Protein 3NWJ (pdb70)

Organism: Arabidopsis thaliana (NCBI:txid3702)

Foldseek 3Di:
DVLLLVLLVVVLVLQVQFEEEEEEAPQLCLQVLLVSSLVSNVAAEDELQVVLQVVPPPDGPVVCCVPPNPVVVLVSSLVSLQCCQVPDTRYYYYYYNCCLQDVSSVVSNVSGAYEYRDEDLQVSLVSVVCVSVVSSVVSVVVCVRCVVRSVSGLFYQYLVVLCVVVVHDGSVPDDSVSSSSSSSVRSRVSSVVD/DPLLLVLLVLLCVLQVFFEEEEEEAPQLCLQVLQVSNCVSNVAAEDELQVVLQVPPPPAGPVRCCVPPNPVVVLVSSLVSLQCCQPVDIRYYYYYYHCCLLDVSSCVRNVSGAYEYRYEPLLVSLVSPCSVVSSVVVVVVCVNPVVSSVVGLFYQYLVVLCVVVVHDDSVVDDSVSSSSSRSVRSSVSSVVD

Sequence (386 aa):
QQILKKKAEEVKPYLNGRSMYLVGMMGSGKTTVGKIMARSLGYTFFDCDTLIEQAMKGTSVAEIFEHFGESVFREKETEALKKLSLMYHQVVVSTGGGAVIRPINWKYMHKGISIWLDVPLEALAHRIAATYTAALNRLSTIWDARGEAYTKASARVSLENITLKLGYRSVSDLTPAEIAIEAFEQVQSYLEKEQQILKKKAEEVKPYLNGRSMYLVGMMGSGKTTVGKIMARSLGYTFFDCDTLIEQAMKGTSVAEIFEHFGESVFREKETEALKKLSLMYHQVVVSTGGGAVIRPINWKYMHKGISIWLDVPLEALAHRITYTAALNRLSTIWDARGEAYTKASARVSLENITLKLGYRSVSDLTPAEIAIEAFEQVQSYLEKE

CATH classification: 3.40.50.300

Structure (mmCIF, N/CA/C/O backbone):
data_3NWJ
#
_entry.id   3NWJ
#
_cell.length_a   174.378
_cell.length_b   62.249
_cell.length_c   40.732
_cell.angle_alpha   90.00
_cell.angle_beta   90.00
_cell.angle_gamma   90.00
#
_symmetry.space_group_name_H-M   'P 21 21 2'
#
loop_
_entity.id
_entity.type
_entity.pdbx_description
1 polymer AtSK2
2 water water
#
loop_
_atom_site.group_PDB
_atom_site.id
_atom_site.type_symbol
_atom_site.label_atom_id
_atom_site.label_alt_id
_atom_site.label_comp_id
_atom_site.label_asym_id
_atom_site.label_entity_id
_atom_site.label_seq_id
_atom_site.pdbx_PDB_ins_code
_atom_site.Cartn_x
_atom_site.Cartn_y
_atom_site.Cartn_z
_atom_site.occupancy
_atom_site.B_iso_or_equiv
_atom_site.auth_seq_id
_atom_site.auth_comp_id
_atom_site.auth_asym_id
_atom_site.auth_atom_id
_atom_site.pdbx_PDB_model_num
ATOM 1 N N . GLN A 1 32 ? 28.530 -10.372 -7.728 1.00 39.51 82 GLN A N 1
ATOM 2 C CA . GLN A 1 32 ? 27.565 -9.877 -8.781 1.00 40.20 82 GLN A CA 1
ATOM 3 C C . GLN A 1 32 ? 28.268 -8.888 -9.713 1.00 40.33 82 GLN A C 1
ATOM 4 O O . GLN A 1 32 ? 28.246 -9.038 -10.956 1.00 41.16 82 GLN A O 1
ATOM 10 N N . GLN A 1 33 ? 28.971 -7.948 -9.131 1.00 38.75 83 GLN A N 1
ATOM 11 C CA . GLN A 1 33 ? 29.844 -7.124 -9.897 1.00 37.58 83 GLN A CA 1
ATOM 12 C C . GLN A 1 33 ? 31.189 -7.785 -9.927 1.00 36.08 83 GLN A C 1
ATOM 13 O O . GLN A 1 33 ? 31.897 -7.700 -10.897 1.00 35.61 83 GLN A O 1
ATOM 19 N N . ILE A 1 34 ? 31.540 -8.489 -8.874 1.00 20.00 84 ILE A N 1
ATOM 20 C CA . ILE A 1 34 ? 32.820 -9.130 -8.892 1.00 20.00 84 ILE A CA 1
ATOM 21 C C . ILE A 1 34 ? 32.783 -10.165 -9.968 1.00 20.00 84 ILE A C 1
ATOM 22 O O . ILE A 1 34 ? 33.774 -10.441 -10.591 1.00 20.00 84 ILE A O 1
ATOM 27 N N . LEU A 1 35 ? 31.613 -10.724 -10.196 1.00 32.05 85 LEU A N 1
ATOM 28 C CA . LEU A 1 35 ? 31.438 -11.747 -11.194 1.00 31.27 85 LEU A CA 1
ATOM 29 C C . LEU A 1 35 ? 31.671 -11.195 -12.574 1.00 31.21 85 LEU A C 1
ATOM 30 O O . LEU A 1 35 ? 32.483 -11.699 -13.305 1.00 30.20 85 LEU A O 1
ATOM 35 N N . LYS A 1 36 ? 30.941 -10.153 -12.927 1.00 31.64 86 LYS A N 1
ATOM 36 C CA . LYS A 1 36 ? 31.198 -9.443 -14.209 1.00 32.46 86 LYS A CA 1
ATOM 37 C C . LYS A 1 36 ? 32.694 -9.192 -14.425 1.00 32.20 86 LYS A C 1
ATOM 38 O O . LYS A 1 36 ? 33.261 -9.577 -15.464 1.00 31.84 86 LYS A O 1
ATOM 44 N N . LYS A 1 37 ? 33.302 -8.539 -13.424 1.00 31.75 87 LYS A N 1
ATOM 45 C CA . LYS A 1 37 ? 34.702 -8.167 -13.438 1.00 31.81 87 LYS A CA 1
ATOM 46 C C . LYS A 1 37 ? 35.637 -9.375 -13.512 1.00 31.22 87 LYS A C 1
ATOM 47 O O . LYS A 1 37 ? 36.634 -9.339 -14.226 1.00 31.68 87 LYS A O 1
ATOM 53 N N . LYS A 1 38 ? 35.338 -10.440 -12.776 1.00 30.44 88 LYS A N 1
ATOM 54 C CA . LYS A 1 38 ? 36.228 -11.608 -12.782 1.00 29.94 88 LYS A CA 1
ATOM 55 C C . LYS A 1 38 ? 36.109 -12.430 -14.065 1.00 28.74 88 LYS A C 1
ATOM 56 O O . LYS A 1 38 ? 37.055 -13.119 -14.448 1.00 27.36 88 LYS A O 1
ATOM 62 N N . ALA A 1 39 ? 34.943 -12.345 -14.710 1.00 28.43 89 ALA A N 1
ATOM 63 C CA . ALA A 1 39 ? 34.707 -12.996 -16.002 1.00 28.58 89 ALA A CA 1
ATOM 64 C C . ALA A 1 39 ? 35.389 -12.228 -17.140 1.00 28.37 89 ALA A C 1
ATOM 65 O O . ALA A 1 39 ? 36.058 -12.840 -17.972 1.00 28.25 89 ALA A O 1
ATOM 67 N N . GLU A 1 40 ? 35.234 -10.897 -17.160 1.00 28.64 90 GLU A N 1
ATOM 68 C CA . GLU A 1 40 ? 35.957 -10.042 -18.129 1.00 29.26 90 GLU A CA 1
ATOM 69 C C . GLU A 1 40 ? 37.463 -10.396 -18.103 1.00 28.94 90 GLU A C 1
ATOM 70 O O . GLU A 1 40 ? 38.054 -10.702 -19.139 1.00 29.17 90 GLU A O 1
ATOM 76 N N . GLU A 1 41 ? 38.052 -10.423 -16.907 1.00 28.72 91 GLU A N 1
ATOM 77 C CA . GLU A 1 41 ? 39.471 -10.780 -16.714 1.00 28.44 91 GLU A CA 1
ATOM 78 C C . GLU A 1 41 ? 39.929 -12.162 -17.205 1.00 27.71 91 GLU A C 1
ATOM 79 O O . GLU A 1 41 ? 41.103 -12.360 -17.470 1.00 27.76 91 GLU A O 1
ATOM 85 N N . VAL A 1 42 ? 39.029 -13.127 -17.315 1.00 27.02 92 VAL A N 1
ATOM 86 C CA . VAL A 1 42 ? 39.462 -14.447 -17.740 1.00 26.47 92 VAL A CA 1
ATOM 87 C C . VAL A 1 42 ? 39.265 -14.683 -19.232 1.00 26.46 92 VAL A C 1
ATOM 88 O O . VAL A 1 42 ? 39.952 -15.532 -19.810 1.00 25.46 92 VAL A O 1
ATOM 92 N N . LYS A 1 43 ? 38.324 -13.951 -19.845 1.00 27.01 93 LYS A N 1
ATOM 93 C CA . LYS A 1 43 ? 38.033 -14.084 -21.294 1.00 27.62 93 LYS A CA 1
ATOM 94 C C . LYS A 1 43 ? 39.304 -14.180 -22.168 1.00 27.87 93 LYS A C 1
ATOM 95 O O . LYS A 1 43 ? 39.396 -15.085 -23.003 1.00 27.55 93 LYS A O 1
ATOM 101 N N . PRO A 1 44 ? 40.297 -13.268 -21.954 1.00 28.11 94 PRO A N 1
ATOM 102 C CA . PRO A 1 44 ? 41.494 -13.245 -22.821 1.00 28.88 94 PRO A CA 1
ATOM 103 C C . PRO A 1 44 ? 42.454 -14.445 -22.776 1.00 29.56 94 PRO A C 1
ATOM 104 O O . PRO A 1 44 ? 43.234 -14.618 -23.721 1.00 29.48 94 PRO A O 1
ATOM 108 N N . TYR A 1 45 ? 42.427 -15.243 -21.707 1.00 30.25 95 TYR A N 1
ATOM 109 C CA . TYR A 1 45 ? 43.319 -16.421 -21.623 1.00 30.89 95 TYR A CA 1
ATOM 110 C C . TYR A 1 45 ? 42.574 -17.623 -22.162 1.00 32.11 95 TYR A C 1
ATOM 111 O O . TYR A 1 45 ? 43.166 -18.658 -22.499 1.00 32.57 95 TYR A O 1
ATOM 120 N N . LEU A 1 46 ? 41.256 -17.464 -22.231 1.00 33.19 96 LEU A N 1
ATOM 121 C CA . LEU A 1 46 ? 40.339 -18.542 -22.560 1.00 33.86 96 LEU A CA 1
ATOM 122 C C . LEU A 1 46 ? 40.408 -18.915 -24.034 1.00 34.26 96 LEU A C 1
ATOM 123 O O . LEU A 1 46 ? 40.389 -20.112 -24.382 1.00 34.05 96 LEU A O 1
ATOM 128 N N . ASN A 1 47 ? 40.508 -17.896 -24.890 1.00 34.54 97 ASN A N 1
ATOM 129 C CA . ASN A 1 47 ? 40.591 -18.122 -26.324 1.00 35.18 97 ASN A CA 1
ATOM 130 C C . ASN A 1 47 ? 39.449 -19.048 -26.771 1.00 34.57 97 ASN A C 1
ATOM 131 O O . ASN A 1 47 ? 39.671 -20.006 -27.531 1.00 35.04 97 ASN A O 1
ATOM 136 N N . GLY A 1 48 ? 38.239 -18.779 -26.267 1.00 33.73 98 GLY A N 1
ATOM 137 C CA . GLY A 1 48 ? 37.066 -19.623 -26.496 1.00 31.57 98 GLY A CA 1
ATOM 138 C C . GLY A 1 48 ? 37.206 -21.107 -26.174 1.00 30.41 98 GLY A C 1
ATOM 139 O O . GLY A 1 48 ? 36.427 -21.938 -26.670 1.00 30.93 98 GLY A O 1
ATOM 140 N N . ARG A 1 49 ? 38.188 -21.470 -25.355 1.00 28.89 99 ARG A N 1
ATOM 141 C CA . ARG A 1 49 ? 38.259 -22.847 -24.885 1.00 27.36 99 ARG A CA 1
ATOM 142 C C . ARG A 1 49 ? 37.049 -23.143 -23.982 1.00 26.11 99 ARG A C 1
ATOM 143 O O . ARG A 1 49 ? 36.469 -22.238 -23.391 1.00 26.14 99 ARG A O 1
ATOM 151 N N . SER A 1 50 ? 36.650 -24.406 -23.922 1.00 24.17 100 SER A N 1
ATOM 152 C CA . SER A 1 50 ? 35.497 -24.797 -23.151 1.00 22.79 100 SER A CA 1
ATOM 153 C C . SER A 1 50 ? 35.910 -25.155 -21.736 1.00 21.45 100 SER A C 1
ATOM 154 O O . SER A 1 50 ? 37.088 -25.478 -21.506 1.00 20.41 100 SER A O 1
ATOM 157 N N . MET A 1 51 ? 34.925 -25.095 -20.827 1.00 20.22 101 MET A N 1
ATOM 158 C CA . MET A 1 51 ? 35.076 -25.445 -19.417 1.00 20.27 101 MET A CA 1
ATOM 159 C C . MET A 1 51 ? 34.126 -26.557 -19.026 1.00 19.30 101 MET A C 1
ATOM 160 O O . MET A 1 51 ? 32.950 -26.545 -19.392 1.00 18.72 101 MET A O 1
ATOM 165 N N . TYR A 1 52 ? 34.671 -27.524 -18.297 1.00 18.42 102 TYR A N 1
ATOM 166 C CA . TYR A 1 52 ? 33.951 -28.715 -17.847 1.00 17.53 102 TYR A CA 1
ATOM 167 C C . TYR A 1 52 ? 33.963 -28.740 -16.314 1.00 16.46 102 TYR A C 1
ATOM 168 O O . TYR A 1 52 ? 35.011 -28.604 -15.696 1.00 15.96 102 TYR A O 1
ATOM 177 N N . LEU A 1 53 ? 32.796 -28.864 -15.707 1.00 14.57 103 LEU A N 1
ATOM 178 C CA . LEU A 1 53 ? 32.720 -28.956 -14.262 1.00 14.09 103 LEU A CA 1
ATOM 179 C C . LEU A 1 53 ? 32.583 -30.407 -13.939 1.00 13.63 103 LEU A C 1
ATOM 180 O O . LEU A 1 53 ? 31.689 -31.071 -14.436 1.00 13.31 103 LEU A O 1
ATOM 185 N N . VAL A 1 54 ? 33.520 -30.905 -13.152 1.00 13.18 104 VAL A N 1
ATOM 186 C CA . VAL A 1 54 ? 33.486 -32.285 -12.651 1.00 12.55 104 VAL A CA 1
ATOM 187 C C . VAL A 1 54 ? 33.325 -32.293 -11.130 1.00 13.13 104 VAL A C 1
ATOM 188 O O . VAL A 1 54 ? 33.824 -31.368 -10.421 1.00 13.61 104 VAL A O 1
ATOM 192 N N . GLY A 1 55 ? 32.614 -33.304 -10.606 1.00 12.36 105 GLY A N 1
ATOM 193 C CA . GLY A 1 55 ? 32.582 -33.515 -9.151 1.00 9.49 105 GLY A CA 1
ATOM 194 C C . GLY A 1 55 ? 31.643 -34.635 -8.772 1.00 10.19 105 GLY A C 1
ATOM 195 O O . GLY A 1 55 ? 30.897 -35.141 -9.611 1.00 10.41 105 GLY A O 1
ATOM 196 N N . MET A 1 56 ? 31.663 -35.016 -7.495 1.00 10.14 106 MET A N 1
ATOM 197 C CA . MET A 1 56 ? 30.732 -36.005 -6.933 1.00 10.13 106 MET A CA 1
ATOM 198 C C . MET A 1 56 ? 29.275 -35.579 -7.063 1.00 11.01 106 MET A C 1
ATOM 199 O O . MET A 1 56 ? 28.990 -34.396 -7.123 1.00 12.36 106 MET A O 1
ATOM 204 N N . MET A 1 57 ? 28.341 -36.515 -7.104 1.00 11.39 107 MET A N 1
ATOM 205 C CA . MET A 1 57 ? 26.914 -36.120 -6.978 1.00 14.05 107 MET A CA 1
ATOM 206 C C . MET A 1 57 ? 26.625 -35.129 -5.823 1.00 13.01 107 MET A C 1
ATOM 207 O O . MET A 1 57 ? 26.982 -35.352 -4.670 1.00 13.22 107 MET A O 1
ATOM 212 N N . GLY A 1 58 ? 25.974 -34.030 -6.168 1.00 13.22 108 GLY A N 1
ATOM 213 C CA . GLY A 1 58 ? 25.468 -33.098 -5.184 1.00 12.90 108 GLY A CA 1
ATOM 214 C C . GLY A 1 58 ? 26.400 -31.912 -5.064 1.00 12.49 108 GLY A C 1
ATOM 215 O O . GLY A 1 58 ? 26.188 -31.062 -4.206 1.00 11.42 108 GLY A O 1
ATOM 216 N N . SER A 1 59 ? 27.437 -31.872 -5.919 1.00 11.94 109 SER A N 1
ATOM 217 C CA . SER A 1 59 ? 28.488 -30.840 -5.740 1.00 12.51 109 SER A CA 1
ATOM 218 C C . SER A 1 59 ? 28.162 -29.462 -6.357 1.00 12.26 109 SER A C 1
ATOM 219 O O . SER A 1 59 ? 28.993 -28.557 -6.281 1.00 11.70 109 SER A O 1
ATOM 222 N N . GLY A 1 60 ? 26.966 -29.303 -6.930 1.00 11.73 110 GLY A N 1
ATOM 223 C CA . GLY A 1 60 ? 26.478 -27.978 -7.390 1.00 12.13 110 GLY A CA 1
ATOM 224 C C . GLY A 1 60 ? 27.041 -27.556 -8.758 1.00 12.43 110 GLY A C 1
ATOM 225 O O . GLY A 1 60 ? 27.061 -26.356 -9.084 1.00 11.32 110 GLY A O 1
ATOM 226 N N . LYS A 1 61 ? 27.511 -28.550 -9.534 1.00 12.01 111 LYS A N 1
ATOM 227 C CA . LYS A 1 61 ? 28.085 -28.327 -10.850 1.00 12.85 111 LYS A CA 1
ATOM 228 C C . LYS A 1 61 ? 27.121 -27.531 -11.742 1.00 13.09 111 LYS A C 1
ATOM 229 O O . LYS A 1 61 ? 27.524 -26.581 -12.443 1.00 12.85 111 LYS A O 1
ATOM 235 N N . THR A 1 62 ? 25.856 -27.901 -11.709 1.00 12.12 112 THR A N 1
ATOM 236 C CA . THR A 1 62 ? 24.915 -27.281 -12.613 1.00 14.03 112 THR A CA 1
ATOM 237 C C . THR A 1 62 ? 24.611 -25.809 -12.339 1.00 14.11 112 THR A C 1
ATOM 238 O O . THR A 1 62 ? 24.633 -25.010 -13.267 1.00 15.57 112 THR A O 1
ATOM 242 N N . THR A 1 63 ? 24.336 -25.456 -11.087 1.00 13.37 113 THR A N 1
ATOM 243 C CA . THR A 1 63 ? 24.077 -24.070 -10.688 1.00 13.96 113 THR A CA 1
ATOM 244 C C . THR A 1 63 ? 25.350 -23.188 -10.866 1.00 13.78 113 THR A C 1
ATOM 245 O O . THR A 1 63 ? 25.291 -22.044 -11.351 1.00 13.88 113 THR A O 1
ATOM 249 N N . VAL A 1 64 ? 26.501 -23.731 -10.489 1.00 12.59 114 VAL A N 1
ATOM 250 C CA . VAL A 1 64 ? 27.727 -22.976 -10.619 1.00 11.33 114 VAL A CA 1
ATOM 251 C C . VAL A 1 64 ? 28.047 -22.761 -12.092 1.00 10.76 114 VAL A C 1
ATOM 252 O O . VAL A 1 64 ? 28.259 -21.647 -12.503 1.00 11.54 114 VAL A O 1
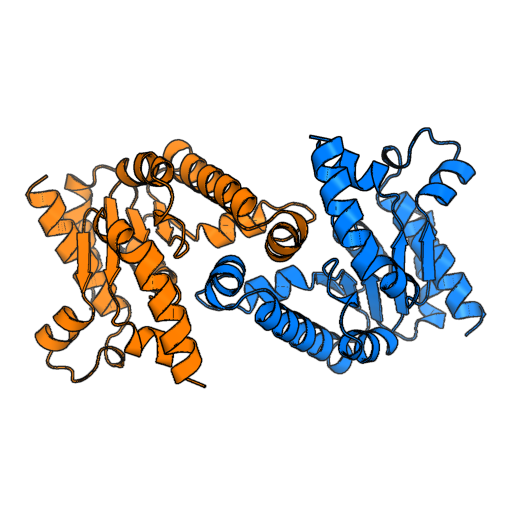ATOM 256 N N . GLY A 1 65 ? 28.001 -23.833 -12.870 1.00 10.21 115 GLY A N 1
ATOM 257 C CA . GLY A 1 65 ? 28.121 -23.802 -14.314 1.00 9.27 115 GLY A CA 1
ATOM 258 C C . GLY A 1 65 ? 27.268 -22.782 -15.064 1.00 9.64 115 GLY A C 1
ATOM 259 O O . GLY A 1 65 ? 27.780 -22.113 -15.984 1.00 9.23 115 GLY A O 1
ATOM 260 N N . LYS A 1 66 ? 25.985 -22.688 -14.735 1.00 8.68 116 LYS A N 1
ATOM 261 C CA . LYS A 1 66 ? 25.119 -21.707 -15.375 1.00 10.11 116 LYS A CA 1
ATOM 262 C C . LYS A 1 66 ? 25.563 -20.315 -15.058 1.00 11.55 116 LYS A C 1
ATOM 263 O O . LYS A 1 66 ? 25.473 -19.430 -15.947 1.00 11.41 116 LYS A O 1
ATOM 269 N N . ILE A 1 67 ? 26.030 -20.103 -13.805 1.00 11.02 117 ILE A N 1
ATOM 270 C CA . ILE A 1 67 ? 26.423 -18.780 -13.394 1.00 11.27 117 ILE A CA 1
ATOM 271 C C . ILE A 1 67 ? 27.703 -18.387 -14.149 1.00 11.00 117 ILE A C 1
ATOM 272 O O . ILE A 1 67 ? 27.796 -17.277 -14.714 1.00 11.49 117 ILE A O 1
ATOM 277 N N . MET A 1 68 ? 28.667 -19.298 -14.172 1.00 10.30 118 MET A N 1
ATOM 278 C CA . MET A 1 68 ? 29.867 -19.131 -14.972 1.00 10.50 118 MET A CA 1
ATOM 279 C C . MET A 1 68 ? 29.598 -18.810 -16.458 1.00 9.94 118 MET A C 1
ATOM 280 O O . MET A 1 68 ? 30.170 -17.851 -17.001 1.00 9.62 118 MET A O 1
ATOM 285 N N . ALA A 1 69 ? 28.696 -19.581 -17.068 1.00 9.67 119 ALA A N 1
ATOM 286 C CA . ALA A 1 69 ? 28.352 -19.464 -18.480 1.00 10.09 119 ALA A CA 1
ATOM 287 C C . ALA A 1 69 ? 27.789 -18.105 -18.731 1.00 10.86 119 ALA A C 1
ATOM 288 O O . ALA A 1 69 ? 28.240 -17.404 -19.630 1.00 12.09 119 ALA A O 1
ATOM 290 N N . ARG A 1 70 ? 26.801 -17.730 -17.941 1.00 11.96 120 ARG A N 1
ATOM 291 C CA . ARG A 1 70 ? 26.174 -16.451 -18.065 1.00 14.44 120 ARG A CA 1
ATOM 292 C C . ARG A 1 70 ? 27.131 -15.248 -17.913 1.00 14.98 120 ARG A C 1
ATOM 293 O O . ARG A 1 70 ? 26.950 -14.233 -18.594 1.00 16.36 120 ARG A O 1
ATOM 301 N N . SER A 1 71 ? 28.127 -15.359 -17.033 1.00 14.71 121 SER A N 1
ATOM 302 C CA . SER A 1 71 ? 29.124 -14.295 -16.811 1.00 14.70 121 SER A CA 1
ATOM 303 C C . SER A 1 71 ? 30.060 -14.114 -17.999 1.00 13.22 121 SER A C 1
ATOM 304 O O . SER A 1 71 ? 30.480 -13.011 -18.305 1.00 12.11 121 SER A O 1
ATOM 307 N N . LEU A 1 72 ? 30.423 -15.228 -18.615 1.00 12.86 122 LEU A N 1
ATOM 308 C CA . LEU A 1 72 ? 31.256 -15.231 -19.796 1.00 12.62 122 LEU A CA 1
ATOM 309 C C . LEU A 1 72 ? 30.463 -14.980 -21.050 1.00 13.45 122 LEU A C 1
ATOM 310 O O . LEU A 1 72 ? 31.056 -14.719 -22.079 1.00 14.73 122 LEU A O 1
ATOM 315 N N . GLY A 1 73 ? 29.132 -15.015 -20.986 1.00 14.14 123 GLY A N 1
ATOM 316 C CA . GLY A 1 73 ? 28.326 -14.933 -22.229 1.00 14.76 123 GLY A CA 1
ATOM 317 C C . GLY A 1 73 ? 28.483 -16.238 -23.015 1.00 15.05 123 GLY A C 1
ATOM 318 O O . GLY A 1 73 ? 28.345 -16.277 -24.227 1.00 14.79 123 GLY A O 1
ATOM 319 N N . TYR A 1 74 ? 28.753 -17.327 -22.301 1.00 15.17 124 TYR A N 1
ATOM 320 C CA . TYR A 1 74 ? 28.945 -18.659 -22.904 1.00 15.10 124 TYR A CA 1
ATOM 321 C C . TYR A 1 74 ? 27.669 -19.469 -22.895 1.00 14.99 124 TYR A C 1
ATOM 322 O O . TYR A 1 74 ? 26.797 -19.227 -22.091 1.00 15.40 124 TYR A O 1
ATOM 331 N N . THR A 1 75 ? 27.580 -20.478 -23.745 1.00 14.87 125 THR A N 1
ATOM 332 C CA . THR A 1 75 ? 26.448 -21.411 -23.690 1.00 14.43 125 THR A CA 1
ATOM 333 C C . THR A 1 75 ? 26.714 -22.487 -22.619 1.00 13.80 125 THR A C 1
ATOM 334 O O . THR A 1 75 ? 27.816 -23.038 -22.541 1.00 14.10 125 THR A O 1
ATOM 338 N N . PHE A 1 76 ? 25.720 -22.749 -21.780 1.00 12.31 126 PHE A N 1
ATOM 339 C CA . PHE A 1 76 ? 25.826 -23.759 -20.736 1.00 12.06 126 PHE A CA 1
ATOM 340 C C . PHE A 1 76 ? 25.134 -25.031 -21.189 1.00 10.90 126 PHE A C 1
ATOM 341 O O . PHE A 1 76 ? 24.041 -24.955 -21.722 1.00 8.37 126 PHE A O 1
ATOM 349 N N . PHE A 1 77 ? 25.758 -26.177 -20.970 1.00 10.29 127 PHE A N 1
ATOM 350 C CA . PHE A 1 77 ? 25.126 -27.454 -21.262 1.00 12.63 127 PHE A CA 1
ATOM 351 C C . PHE A 1 77 ? 25.258 -28.382 -20.038 1.00 13.81 127 PHE A C 1
ATOM 352 O O . PHE A 1 77 ? 26.329 -28.457 -19.390 1.00 13.15 127 PHE A O 1
ATOM 360 N N . ASP A 1 78 ? 24.197 -29.113 -19.749 1.00 15.11 128 ASP A N 1
ATOM 361 C CA . ASP A 1 78 ? 24.253 -30.204 -18.757 1.00 17.31 128 ASP A CA 1
ATOM 362 C C . ASP A 1 78 ? 24.314 -31.550 -19.510 1.00 17.09 128 ASP A C 1
ATOM 363 O O . ASP A 1 78 ? 23.411 -31.907 -20.233 1.00 15.93 128 ASP A O 1
ATOM 368 N N . CYS A 1 79 ? 25.430 -32.251 -19.337 1.00 17.89 129 CYS A N 1
ATOM 369 C CA . CYS A 1 79 ? 25.674 -33.506 -20.035 1.00 18.94 129 CYS A CA 1
ATOM 370 C C . CYS A 1 79 ? 24.516 -34.473 -19.848 1.00 18.30 129 CYS A C 1
ATOM 371 O O . CYS A 1 79 ? 23.903 -34.918 -20.818 1.00 19.76 129 CYS A O 1
ATOM 374 N N . ASP A 1 80 ? 24.218 -34.795 -18.594 1.00 16.84 130 ASP A N 1
ATOM 375 C CA . ASP A 1 80 ? 23.130 -35.711 -18.293 1.00 17.26 130 ASP A CA 1
ATOM 376 C C . ASP A 1 80 ? 21.783 -35.270 -18.903 1.00 16.29 130 ASP A C 1
ATOM 377 O O . ASP A 1 80 ? 21.000 -36.103 -19.377 1.00 14.52 130 ASP A O 1
ATOM 382 N N . THR A 1 81 ? 21.532 -33.968 -18.948 1.00 15.96 131 THR A N 1
ATOM 383 C CA . THR A 1 81 ? 20.270 -33.521 -19.521 1.00 17.78 131 THR A CA 1
ATOM 384 C C . THR A 1 81 ? 20.214 -33.785 -21.014 1.00 18.28 131 THR A C 1
ATOM 385 O O . THR A 1 81 ? 19.183 -34.175 -21.541 1.00 18.86 131 THR A O 1
ATOM 389 N N . LEU A 1 82 ? 21.335 -33.567 -21.681 1.00 19.10 132 LEU A N 1
ATOM 390 C CA . LEU A 1 82 ? 21.429 -33.832 -23.080 1.00 19.70 132 LEU A CA 1
ATOM 391 C C . LEU A 1 82 ? 21.213 -35.299 -23.361 1.00 19.53 132 LEU A C 1
ATOM 392 O O . LEU A 1 82 ? 20.522 -35.605 -24.299 1.00 20.78 132 LEU A O 1
ATOM 397 N N . ILE A 1 83 ? 21.828 -36.191 -22.596 1.00 19.79 133 ILE A N 1
ATOM 398 C CA . ILE A 1 83 ? 21.695 -37.621 -22.858 1.00 21.07 133 ILE A CA 1
ATOM 399 C C . ILE A 1 83 ? 20.253 -38.080 -22.700 1.00 22.09 133 ILE A C 1
ATOM 400 O O . ILE A 1 83 ? 19.747 -38.819 -23.570 1.00 23.03 133 ILE A O 1
ATOM 405 N N . GLU A 1 84 ? 19.597 -37.631 -21.624 1.00 22.54 134 GLU A N 1
ATOM 406 C CA . GLU A 1 84 ? 18.150 -37.835 -21.401 1.00 23.35 134 GLU A CA 1
ATOM 407 C C . GLU A 1 84 ? 17.392 -37.473 -22.646 1.00 24.08 134 GLU A C 1
ATOM 408 O O . GLU A 1 84 ? 16.621 -38.271 -23.164 1.00 24.62 134 GLU A O 1
ATOM 414 N N . GLN A 1 85 ? 17.660 -36.290 -23.176 1.00 25.40 135 GLN A N 1
ATOM 415 C CA . GLN A 1 85 ? 16.887 -35.778 -24.303 1.00 25.29 135 GLN A CA 1
ATOM 416 C C . GLN A 1 85 ? 17.224 -36.463 -25.624 1.00 25.68 135 GLN A C 1
ATOM 417 O O . GLN A 1 85 ? 16.378 -36.604 -26.471 1.00 25.80 135 GLN A O 1
ATOM 423 N N . ALA A 1 86 ? 18.450 -36.917 -25.802 1.00 25.97 136 ALA A N 1
ATOM 424 C CA . ALA A 1 86 ? 18.769 -37.664 -27.004 1.00 26.66 136 ALA A CA 1
ATOM 425 C C . ALA A 1 86 ? 18.121 -39.073 -27.026 1.00 27.96 136 ALA A C 1
ATOM 426 O O . ALA A 1 86 ? 17.945 -39.633 -28.114 1.00 27.67 136 ALA A O 1
ATOM 428 N N . MET A 1 87 ? 17.836 -39.651 -25.841 1.00 28.49 137 MET A N 1
ATOM 429 C CA . MET A 1 87 ? 17.146 -40.950 -25.696 1.00 30.09 137 MET A CA 1
ATOM 430 C C . MET A 1 87 ? 15.708 -40.867 -26.247 1.00 30.29 137 MET A C 1
ATOM 431 O O . MET A 1 87 ? 14.800 -40.5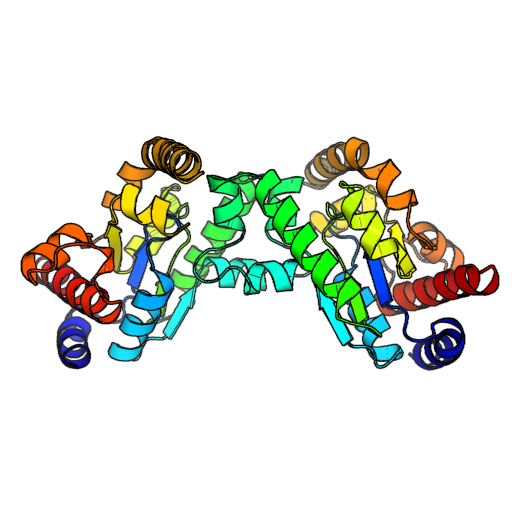40 -25.510 1.00 30.37 137 MET A O 1
ATOM 436 N N . LYS A 1 88 ? 15.495 -41.150 -27.528 1.00 30.48 138 LYS A N 1
ATOM 437 C CA . LYS A 1 88 ? 14.165 -40.920 -28.127 1.00 30.95 138 LYS A CA 1
ATOM 438 C C . LYS A 1 88 ? 13.246 -42.161 -27.957 1.00 30.19 138 LYS A C 1
ATOM 439 O O . LYS A 1 88 ? 13.482 -43.210 -28.555 1.00 29.74 138 LYS A O 1
ATOM 445 N N . GLY A 1 89 ? 12.235 -42.037 -27.097 1.00 29.80 139 GLY A N 1
ATOM 446 C CA . GLY A 1 89 ? 11.298 -43.122 -26.828 1.00 28.52 139 GLY A CA 1
ATOM 447 C C . GLY A 1 89 ? 11.699 -44.133 -25.749 1.00 28.26 139 GLY A C 1
ATOM 448 O O . GLY A 1 89 ? 11.051 -45.191 -25.599 1.00 28.50 139 GLY A O 1
ATOM 449 N N . THR A 1 90 ? 12.782 -43.860 -25.026 1.00 26.20 140 THR A N 1
ATOM 450 C CA . THR A 1 90 ? 13.066 -44.631 -23.832 1.00 25.16 140 THR A CA 1
ATOM 451 C C . THR A 1 90 ? 13.738 -43.691 -22.853 1.00 23.73 140 THR A C 1
ATOM 452 O O . THR A 1 90 ? 13.935 -42.532 -23.161 1.00 23.72 140 THR A O 1
ATOM 456 N N . SER A 1 91 ? 14.046 -44.150 -21.655 1.00 22.27 141 SER A N 1
ATOM 457 C CA . SER A 1 91 ? 14.647 -43.245 -20.695 1.00 21.09 141 SER A CA 1
ATOM 458 C C . SER A 1 91 ? 15.959 -43.804 -20.260 1.00 20.17 141 SER A C 1
ATOM 459 O O . SER A 1 91 ? 16.291 -44.951 -20.546 1.00 20.00 141 SER A O 1
ATOM 462 N N . VAL A 1 92 ? 16.696 -42.970 -19.544 1.00 19.63 142 VAL A N 1
ATOM 463 C CA . VAL A 1 92 ? 17.907 -43.380 -18.853 1.00 18.57 142 VAL A CA 1
ATOM 464 C C . VAL A 1 92 ? 17.605 -44.500 -17.877 1.00 17.25 142 VAL A C 1
ATOM 465 O O . VAL A 1 92 ? 18.247 -45.542 -17.911 1.00 18.85 142 VAL A O 1
ATOM 469 N N . ALA A 1 93 ? 16.638 -44.309 -17.014 1.00 15.98 143 ALA A N 1
ATOM 470 C CA . ALA A 1 93 ? 16.174 -45.390 -16.139 1.00 16.22 143 ALA A CA 1
ATOM 471 C C . ALA A 1 93 ? 16.011 -46.745 -16.874 1.00 17.16 143 ALA A C 1
ATOM 472 O O . ALA A 1 93 ? 16.472 -47.790 -16.400 1.00 17.52 143 ALA A O 1
ATOM 474 N N . GLU A 1 94 ? 15.394 -46.751 -18.060 1.00 17.20 144 GLU A N 1
ATOM 475 C CA . GLU A 1 94 ? 15.249 -48.032 -18.748 1.00 16.37 144 GLU A CA 1
ATOM 476 C C . GLU A 1 94 ? 16.617 -48.555 -19.235 1.00 16.25 144 GLU A C 1
ATOM 477 O O . GLU A 1 94 ? 16.872 -49.757 -19.145 1.00 15.15 144 GLU A O 1
ATOM 483 N N . ILE A 1 95 ? 17.514 -47.662 -19.690 1.00 15.97 145 ILE A N 1
ATOM 484 C CA . ILE A 1 95 ? 18.858 -48.092 -20.101 1.00 16.47 145 ILE A CA 1
ATOM 485 C C . ILE A 1 95 ? 19.544 -48.814 -18.922 1.00 16.51 145 ILE A C 1
ATOM 486 O O . ILE A 1 95 ? 20.155 -49.880 -19.100 1.00 15.59 145 ILE A O 1
ATOM 491 N N . PHE A 1 96 ? 19.423 -48.242 -17.729 1.00 16.58 146 PHE A N 1
ATOM 492 C CA . PHE A 1 96 ? 19.960 -48.892 -16.549 1.00 19.04 146 PHE A CA 1
ATOM 493 C C . PHE A 1 96 ? 19.339 -50.229 -16.193 1.00 20.60 146 PHE A C 1
ATOM 494 O O . PHE A 1 96 ? 20.065 -51.161 -15.863 1.00 21.41 146 PHE A O 1
ATOM 502 N N . GLU A 1 97 ? 18.019 -50.339 -16.205 1.00 22.20 147 GLU A N 1
ATOM 503 C CA . GLU A 1 97 ? 17.444 -51.613 -15.808 1.00 23.64 147 GLU A CA 1
ATOM 504 C C . GLU A 1 97 ? 17.878 -52.639 -16.821 1.00 23.15 147 GLU A C 1
ATOM 505 O O . GLU A 1 97 ? 18.253 -53.719 -16.449 1.00 24.25 147 GLU A O 1
ATOM 511 N N . HIS A 1 98 ? 17.842 -52.307 -18.103 1.00 22.68 148 HIS A N 1
ATOM 512 C CA . HIS A 1 98 ? 18.017 -53.343 -19.130 1.00 22.71 148 HIS A CA 1
ATOM 513 C C . HIS A 1 98 ? 19.493 -53.575 -19.522 1.00 22.84 148 HIS A C 1
ATOM 514 O O . HIS A 1 98 ? 19.930 -54.706 -19.712 1.00 22.95 148 HIS A O 1
ATOM 521 N N . PHE A 1 99 ? 20.278 -52.515 -19.611 1.00 23.11 149 PHE A N 1
ATOM 522 C CA . PHE A 1 99 ? 21.638 -52.678 -20.105 1.00 23.90 149 PHE A CA 1
ATOM 523 C C . PHE A 1 99 ? 22.746 -52.483 -19.074 1.00 23.70 149 PHE A C 1
ATOM 524 O O . PHE A 1 99 ? 23.876 -52.937 -19.288 1.00 23.75 149 PHE A O 1
ATOM 532 N N . GLY A 1 100 ? 22.402 -51.833 -17.957 1.00 22.83 150 GLY A N 1
ATOM 533 C CA . GLY A 1 100 ? 23.349 -51.502 -16.895 1.00 22.08 150 GLY A CA 1
ATOM 534 C C . GLY A 1 100 ? 24.201 -50.261 -17.161 1.00 21.11 150 GLY A C 1
ATOM 535 O O . GLY A 1 100 ? 24.056 -49.604 -18.218 1.00 21.34 150 GLY A O 1
ATOM 536 N N . GLU A 1 101 ? 25.092 -49.976 -16.212 1.00 19.12 151 GLU A N 1
ATOM 537 C CA . GLU A 1 101 ? 25.887 -48.762 -16.187 1.00 17.84 151 GLU A CA 1
ATOM 538 C C . GLU A 1 101 ? 26.777 -48.585 -17.408 1.00 16.41 151 GLU A C 1
ATOM 539 O O . GLU A 1 101 ? 27.089 -47.480 -17.797 1.00 15.55 151 GLU A O 1
ATOM 545 N N . SER A 1 102 ? 27.173 -49.700 -17.994 1.00 15.23 152 SER A N 1
ATOM 546 C CA . SER A 1 102 ? 28.137 -49.752 -19.070 1.00 14.48 152 SER A CA 1
ATOM 547 C C . SER A 1 102 ? 27.619 -49.086 -20.329 1.00 13.50 152 SER A C 1
ATOM 548 O O . SER A 1 102 ? 28.358 -48.409 -21.035 1.00 13.50 152 SER A O 1
ATOM 551 N N . VAL A 1 103 ? 26.334 -49.246 -20.604 1.00 12.36 153 VAL A N 1
ATOM 552 C CA . VAL A 1 103 ? 25.747 -48.631 -21.785 1.00 11.36 153 VAL A CA 1
ATOM 553 C C . VAL A 1 103 ? 25.501 -47.124 -21.591 1.00 11.20 153 VAL A C 1
ATOM 554 O O . VAL A 1 103 ? 25.765 -46.333 -22.498 1.00 11.47 153 VAL A O 1
ATOM 558 N N . PHE A 1 104 ? 25.018 -46.711 -20.419 1.00 10.08 154 PHE A N 1
ATOM 559 C CA . PHE A 1 104 ? 25.037 -45.278 -20.112 1.00 10.01 154 PHE A CA 1
ATOM 560 C C . PHE A 1 104 ? 26.447 -44.662 -20.303 1.00 9.15 154 PHE A C 1
ATOM 561 O O . PHE A 1 104 ? 26.599 -43.594 -20.893 1.00 8.45 154 PHE A O 1
ATOM 569 N N . ARG A 1 105 ? 27.473 -45.350 -19.810 1.00 8.62 155 ARG A N 1
ATOM 570 C CA . ARG A 1 105 ? 28.827 -44.821 -19.899 1.00 8.67 155 ARG A CA 1
ATOM 571 C C . ARG A 1 105 ? 29.228 -44.475 -21.316 1.00 8.79 155 ARG A C 1
ATOM 572 O O . ARG A 1 105 ? 29.774 -43.407 -21.496 1.00 7.82 155 ARG A O 1
ATOM 580 N N . GLU A 1 106 ? 28.979 -45.375 -22.299 1.00 8.65 156 GLU A N 1
ATOM 581 C CA . GLU A 1 106 ? 29.148 -45.028 -23.706 1.00 9.49 156 GLU A CA 1
ATOM 582 C C . GLU A 1 106 ? 28.303 -43.822 -24.201 1.00 9.37 156 GLU A C 1
ATOM 583 O O . GLU A 1 106 ? 28.782 -43.036 -25.001 1.00 8.87 156 GLU A O 1
ATOM 589 N N . LYS A 1 107 ? 27.094 -43.631 -23.675 1.00 10.81 157 LYS A N 1
ATOM 590 C CA . LYS A 1 107 ? 26.294 -42.463 -24.060 1.00 12.29 157 LYS A CA 1
ATOM 591 C C . LYS A 1 107 ? 26.923 -41.158 -23.574 1.00 13.15 157 LYS A C 1
ATOM 592 O O . LYS A 1 107 ? 26.947 -40.149 -24.320 1.00 13.27 157 LYS A O 1
ATOM 598 N N . GLU A 1 108 ? 27.372 -41.169 -22.316 1.00 13.69 158 GLU A N 1
ATOM 599 C CA . GLU A 1 108 ? 28.135 -40.045 -21.714 1.00 14.38 158 GLU A CA 1
ATOM 600 C C . GLU A 1 108 ? 29.399 -39.731 -22.568 1.00 13.54 158 GLU A C 1
ATOM 601 O O . GLU A 1 108 ? 29.657 -38.572 -22.944 1.00 12.84 158 GLU A O 1
ATOM 607 N N . THR A 1 109 ? 30.136 -40.780 -22.917 1.00 12.40 159 THR A N 1
ATOM 608 C CA . THR A 1 109 ? 31.285 -40.646 -23.770 1.00 11.83 159 THR A CA 1
ATOM 609 C C . THR A 1 109 ? 30.922 -40.002 -25.111 1.00 11.96 159 THR A C 1
ATOM 610 O O . THR A 1 109 ? 31.588 -39.053 -25.516 1.00 11.68 159 THR A O 1
ATOM 614 N N . GLU A 1 110 ? 29.873 -40.514 -25.777 1.00 12.02 160 GLU A N 1
ATOM 615 C CA . GLU A 1 110 ? 29.406 -39.980 -27.077 1.00 12.39 160 GLU A CA 1
ATOM 616 C C . GLU A 1 110 ? 28.987 -38.520 -26.934 1.00 10.96 160 GLU A C 1
ATOM 617 O O . GLU A 1 110 ? 29.378 -37.679 -27.744 1.00 11.00 160 GLU A O 1
ATOM 623 N N . ALA A 1 111 ? 28.215 -38.223 -25.894 1.00 10.31 161 ALA A N 1
ATOM 624 C CA . ALA A 1 111 ? 27.866 -36.829 -25.525 1.00 9.88 161 ALA A CA 1
ATOM 625 C C . ALA A 1 111 ? 29.081 -35.878 -25.319 1.00 9.68 161 ALA A C 1
ATOM 626 O O . ALA A 1 111 ? 29.093 -34.771 -25.847 1.00 8.31 161 ALA A O 1
ATOM 628 N N . LEU A 1 112 ? 30.075 -36.308 -24.530 1.00 10.50 162 LEU A N 1
ATOM 629 C CA . LEU A 1 112 ? 31.290 -35.507 -24.286 1.00 10.93 162 LEU A CA 1
ATOM 630 C C . LEU A 1 112 ? 32.128 -35.352 -25.547 1.00 11.24 162 LEU A C 1
ATOM 631 O O . LEU A 1 112 ? 32.644 -34.270 -25.825 1.00 10.41 162 LEU A O 1
ATOM 636 N N . LYS A 1 113 ? 32.273 -36.443 -26.300 1.00 11.78 163 LYS A N 1
ATOM 637 C CA . LYS A 1 113 ? 32.979 -36.399 -27.582 1.00 12.75 163 LYS A CA 1
ATOM 638 C C . LYS A 1 113 ? 32.363 -35.313 -28.458 1.00 13.85 163 LYS A C 1
ATOM 639 O O . LYS A 1 113 ? 33.052 -34.446 -28.989 1.00 13.27 163 LYS A O 1
ATOM 645 N N . LYS A 1 114 ? 31.047 -35.361 -28.573 1.00 16.09 164 LYS A N 1
ATOM 646 C CA . LYS A 1 114 ? 30.305 -34.403 -29.385 1.00 19.54 164 LYS A CA 1
ATOM 647 C C . LYS A 1 114 ? 30.625 -32.985 -28.949 1.00 20.98 164 LYS A C 1
ATOM 648 O O . LYS A 1 114 ? 31.031 -32.166 -29.783 1.00 22.50 164 LYS A O 1
ATOM 654 N N . LEU A 1 115 ? 30.484 -32.721 -27.650 1.00 21.97 165 LEU A N 1
ATOM 655 C CA . LEU A 1 115 ? 30.635 -31.391 -27.111 1.00 23.93 165 LEU A CA 1
ATOM 656 C C . LEU A 1 115 ? 32.027 -30.795 -27.331 1.00 25.20 165 LEU A C 1
ATOM 657 O O . LEU A 1 115 ? 32.147 -29.602 -27.587 1.00 26.14 165 LEU A O 1
ATOM 662 N N . SER A 1 116 ? 33.067 -31.621 -27.262 1.00 26.08 166 SER A N 1
ATOM 663 C CA . SER A 1 116 ? 34.428 -31.124 -27.364 1.00 27.58 166 SER A CA 1
ATOM 664 C C . SER A 1 116 ? 34.909 -30.910 -28.817 1.00 27.51 166 SER A C 1
ATOM 665 O O . SER A 1 116 ? 35.604 -29.951 -29.125 1.00 28.22 166 SER A O 1
ATOM 668 N N . LEU A 1 117 ? 34.515 -31.805 -29.706 1.00 27.65 167 LEU A N 1
ATOM 669 C CA . LEU A 1 117 ? 34.791 -31.654 -31.085 1.00 27.21 167 LEU A CA 1
ATOM 670 C C . LEU A 1 117 ? 33.913 -30.600 -31.786 1.00 27.14 167 LEU A C 1
ATOM 671 O O . LEU A 1 117 ? 34.355 -29.930 -32.729 1.00 27.98 167 LEU A O 1
ATOM 676 N N . MET A 1 118 ? 32.670 -30.451 -31.360 1.00 26.33 168 MET A N 1
ATOM 677 C CA . MET A 1 118 ? 31.757 -29.579 -32.112 1.00 26.21 168 MET A CA 1
ATOM 678 C C . MET A 1 118 ? 31.514 -28.164 -31.524 1.00 25.21 168 MET A C 1
ATOM 679 O O . MET A 1 118 ? 31.310 -27.218 -32.274 1.00 24.98 168 MET A O 1
ATOM 684 N N . TYR A 1 119 ? 31.531 -28.018 -30.197 1.00 24.42 169 TYR A N 1
ATOM 685 C CA . TYR A 1 119 ? 31.262 -26.723 -29.594 1.00 24.04 169 TYR A CA 1
ATOM 686 C C . TYR A 1 119 ? 32.522 -26.102 -29.040 1.00 23.77 169 TYR A C 1
ATOM 687 O O . TYR A 1 119 ? 33.426 -26.820 -28.611 1.00 24.20 169 TYR A O 1
ATOM 696 N N . HIS A 1 120 ? 32.572 -24.768 -29.092 1.00 23.15 170 HIS A N 1
ATOM 697 C CA . HIS A 1 120 ? 33.610 -23.938 -28.464 1.00 22.70 170 HIS A CA 1
ATOM 698 C C . HIS A 1 120 ? 32.830 -22.932 -27.623 1.00 21.45 170 HIS A C 1
ATOM 699 O O . HIS A 1 120 ? 31.614 -22.787 -27.809 1.00 20.23 170 HIS A O 1
ATOM 706 N N . GLN A 1 121 ? 33.505 -22.254 -26.698 1.00 20.62 171 GLN A N 1
ATOM 707 C CA . GLN A 1 121 ? 32.834 -21.301 -25.787 1.00 20.21 171 GLN A CA 1
ATOM 708 C C . GLN A 1 121 ? 31.615 -21.912 -25.067 1.00 18.99 171 GLN A C 1
ATOM 709 O O . GLN A 1 121 ? 30.552 -21.300 -24.968 1.00 19.44 171 GLN A O 1
ATOM 715 N N . VAL A 1 122 ? 31.741 -23.143 -24.595 1.00 17.86 172 VAL A N 1
ATOM 716 C CA . VAL A 1 122 ? 30.681 -23.693 -23.717 1.00 16.29 172 VAL A CA 1
ATOM 717 C C . VAL A 1 122 ? 31.126 -23.968 -22.282 1.00 15.00 172 VAL A C 1
ATOM 718 O O . VAL A 1 122 ? 32.299 -24.240 -22.014 1.00 14.00 172 VAL A O 1
ATOM 722 N N . VAL A 1 123 ? 30.169 -23.903 -21.368 1.00 13.62 173 VAL A N 1
ATOM 723 C CA . VAL A 1 123 ? 30.346 -24.489 -20.044 1.00 12.47 173 VAL A CA 1
ATOM 724 C C . VAL A 1 123 ? 29.498 -25.790 -19.918 1.00 12.98 173 VAL A C 1
ATOM 725 O O . VAL A 1 123 ? 28.285 -25.783 -20.182 1.00 13.52 173 VAL A O 1
ATOM 729 N N . VAL A 1 124 ? 30.133 -26.876 -19.454 1.00 12.82 174 VAL A N 1
ATOM 730 C CA . VAL A 1 124 ? 29.527 -28.192 -19.369 1.00 11.15 174 VAL A CA 1
ATOM 731 C C . VAL A 1 124 ? 29.750 -28.812 -17.973 1.00 12.56 174 VAL A C 1
ATOM 732 O O . VAL A 1 124 ? 30.892 -29.078 -17.591 1.00 1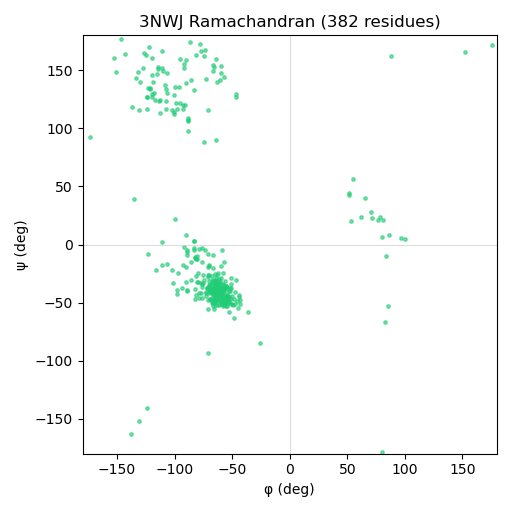4.19 174 VAL A O 1
ATOM 736 N N . SER A 1 125 ? 28.668 -29.039 -17.216 1.00 12.04 175 SER A N 1
ATOM 737 C CA . SER A 1 125 ? 28.731 -29.876 -16.036 1.00 11.67 175 SER A CA 1
ATOM 738 C C . SER A 1 125 ? 28.440 -31.267 -16.473 1.00 12.59 175 SER A C 1
ATOM 739 O O . SER A 1 125 ? 27.551 -31.549 -17.350 1.00 12.58 175 SER A O 1
ATOM 742 N N . THR A 1 126 ? 29.210 -32.151 -15.885 1.00 11.99 176 THR A N 1
ATOM 743 C CA . THR A 1 126 ? 29.123 -33.551 -16.187 1.00 14.06 176 THR A CA 1
ATOM 744 C C . THR A 1 126 ? 28.530 -34.305 -14.941 1.00 14.99 176 THR A C 1
ATOM 745 O O . THR A 1 126 ? 28.489 -33.745 -13.814 1.00 15.24 176 THR A O 1
ATOM 749 N N . GLY A 1 127 ? 28.119 -35.551 -15.120 1.00 14.23 177 GLY A N 1
ATOM 750 C CA . GLY A 1 127 ? 27.720 -36.385 -13.982 1.00 14.69 177 GLY A CA 1
ATOM 751 C C . GLY A 1 127 ? 28.950 -36.839 -13.221 1.00 14.57 177 GLY A C 1
ATOM 752 O O . GLY A 1 127 ? 30.094 -36.738 -13.721 1.00 14.84 177 GLY A O 1
ATOM 753 N N . GLY A 1 128 ? 28.744 -37.279 -11.986 1.00 14.79 178 GLY A N 1
ATOM 754 C CA . GLY A 1 128 ? 29.861 -37.661 -11.097 1.00 14.60 178 GLY A CA 1
ATOM 755 C C . GLY A 1 128 ? 30.742 -38.731 -11.732 1.00 15.65 178 GLY A C 1
ATOM 756 O O . GLY A 1 128 ? 31.945 -38.760 -11.482 1.00 15.48 178 GLY A O 1
ATOM 757 N N . GLY A 1 129 ? 30.148 -39.607 -12.555 1.00 14.97 179 GLY A N 1
ATOM 758 C CA . GLY A 1 129 ? 30.891 -40.696 -13.156 1.00 15.87 179 GLY A CA 1
ATOM 759 C C . GLY A 1 129 ? 31.561 -40.407 -14.515 1.00 16.28 179 GLY A C 1
ATOM 760 O O . GLY A 1 129 ? 32.256 -41.257 -15.047 1.00 14.61 179 GLY A O 1
ATOM 761 N N . ALA A 1 130 ? 31.333 -39.230 -15.091 1.00 16.71 180 ALA A N 1
ATOM 762 C CA . ALA A 1 130 ? 32.045 -38.851 -16.305 1.00 17.58 180 ALA A CA 1
ATOM 763 C C . ALA A 1 130 ? 33.586 -39.033 -16.176 1.00 17.31 180 ALA A C 1
ATOM 764 O O . ALA A 1 130 ? 34.277 -39.269 -17.168 1.00 18.33 180 ALA A O 1
ATOM 766 N N . VAL A 1 131 ? 34.122 -38.921 -14.966 1.00 17.82 181 VAL A N 1
ATOM 767 C CA . VAL A 1 131 ? 35.598 -38.916 -14.746 1.00 17.62 181 VAL A CA 1
ATOM 768 C C . VAL A 1 131 ? 36.241 -40.316 -14.689 1.00 17.25 181 VAL A C 1
ATOM 769 O O . VAL A 1 131 ? 37.442 -40.439 -14.587 1.00 17.48 181 VAL A O 1
ATOM 773 N N . ILE A 1 132 ? 35.430 -41.354 -14.746 1.00 17.29 182 ILE A N 1
ATOM 774 C CA . ILE A 1 132 ? 35.864 -42.737 -14.543 1.00 18.51 182 ILE A CA 1
ATOM 775 C C . ILE A 1 132 ? 36.684 -43.244 -15.717 1.00 18.22 182 ILE A C 1
ATOM 776 O O . ILE A 1 132 ? 37.639 -43.953 -15.520 1.00 19.10 182 ILE A O 1
ATOM 781 N N . ARG A 1 133 ? 36.316 -42.853 -16.935 1.00 18.11 183 ARG A N 1
ATOM 782 C CA . ARG A 1 133 ? 36.905 -43.418 -18.147 1.00 17.60 183 ARG A CA 1
ATOM 783 C C . ARG A 1 133 ? 37.934 -42.494 -18.710 1.00 17.01 183 ARG A C 1
ATOM 784 O O . ARG A 1 133 ? 37.660 -41.327 -18.885 1.00 16.87 183 ARG A O 1
ATOM 792 N N . PRO A 1 134 ? 39.138 -43.014 -18.980 1.00 17.68 184 PRO A N 1
ATOM 793 C CA . PRO A 1 134 ? 40.236 -42.181 -19.512 1.00 17.92 184 PRO A CA 1
ATOM 794 C C . PRO A 1 134 ? 39.916 -41.562 -20.885 1.00 18.00 184 PRO A C 1
ATOM 795 O O . PRO A 1 134 ? 40.473 -40.515 -21.223 1.00 17.77 184 PRO A O 1
ATOM 799 N N . ILE A 1 135 ? 39.008 -42.174 -21.649 1.00 18.01 185 ILE A N 1
ATOM 800 C CA . ILE A 1 135 ? 38.600 -41.565 -22.911 1.00 18.11 185 ILE A CA 1
ATOM 801 C C . ILE A 1 135 ? 37.948 -40.191 -22.667 1.00 17.77 185 ILE A C 1
ATOM 802 O O . ILE A 1 135 ? 38.257 -39.242 -23.367 1.00 17.34 185 ILE A O 1
ATOM 807 N N . ASN A 1 136 ? 37.131 -40.045 -21.628 1.00 16.70 186 ASN A N 1
ATOM 808 C CA . ASN A 1 136 ? 36.525 -38.742 -21.368 1.00 17.15 186 ASN A CA 1
ATOM 809 C C . ASN A 1 136 ? 37.494 -37.633 -21.001 1.00 17.02 186 ASN A C 1
ATOM 810 O O . ASN A 1 136 ? 37.202 -36.468 -21.241 1.00 16.75 186 ASN A O 1
ATOM 815 N N . TRP A 1 137 ? 38.601 -38.002 -20.350 1.00 17.21 187 TRP A N 1
ATOM 816 C CA . TRP A 1 137 ? 39.694 -37.057 -20.062 1.00 17.51 187 TRP A CA 1
ATOM 817 C C . TRP A 1 137 ? 40.414 -36.606 -21.342 1.00 18.12 187 TRP A C 1
ATOM 818 O O . TRP A 1 137 ? 40.963 -35.520 -21.386 1.00 17.81 187 TRP A O 1
ATOM 829 N N . LYS A 1 138 ? 40.406 -37.432 -22.371 1.00 18.72 188 LYS A N 1
ATOM 830 C CA . LYS A 1 138 ? 40.943 -36.989 -23.617 1.00 21.49 188 LYS A CA 1
ATOM 831 C C . LYS A 1 138 ? 40.121 -35.845 -24.201 1.00 22.23 188 LYS A C 1
ATOM 832 O O . LYS A 1 138 ? 40.695 -34.901 -24.708 1.00 23.73 188 LYS A O 1
ATOM 838 N N . TYR A 1 139 ? 38.799 -35.893 -24.116 1.00 23.45 189 TYR A N 1
ATOM 839 C CA . TYR A 1 139 ? 38.024 -34.799 -24.670 1.00 24.86 189 TYR A CA 1
ATOM 840 C C . TYR A 1 139 ? 38.021 -33.608 -23.742 1.00 25.69 189 TYR A C 1
ATOM 841 O O . TYR A 1 139 ? 38.285 -32.493 -24.185 1.00 26.88 189 TYR A O 1
ATOM 850 N N . MET A 1 140 ? 37.792 -33.845 -22.454 1.00 25.85 190 MET A N 1
ATOM 851 C CA . MET A 1 140 ? 37.783 -32.762 -21.470 1.00 26.50 190 MET A CA 1
ATOM 852 C C . MET A 1 140 ? 39.066 -31.988 -21.361 1.00 26.36 190 MET A C 1
ATOM 853 O O . MET A 1 140 ? 38.994 -30.777 -21.206 1.00 26.71 190 MET A O 1
ATOM 858 N N . HIS A 1 141 ? 40.212 -32.667 -21.478 1.00 26.72 191 HIS A N 1
ATOM 859 C CA . HIS A 1 141 ? 41.516 -32.004 -21.511 1.00 27.02 191 HIS A CA 1
ATOM 860 C C . HIS A 1 141 ? 41.807 -31.220 -22.778 1.00 27.62 191 HIS A C 1
ATOM 861 O O . HIS A 1 141 ? 42.806 -30.520 -22.837 1.00 28.44 191 HIS A O 1
ATOM 868 N N . LYS A 1 142 ? 40.969 -31.310 -23.805 1.00 27.41 192 LYS A N 1
ATOM 869 C CA . LYS A 1 142 ? 41.036 -30.280 -24.835 1.00 26.83 192 LYS A CA 1
ATOM 870 C C . LYS A 1 142 ? 40.606 -28.919 -24.304 1.00 26.54 192 LYS A C 1
ATOM 871 O O . LYS A 1 142 ? 40.761 -27.925 -24.974 1.00 26.42 192 LYS A O 1
ATOM 877 N N . GLY A 1 143 ? 40.066 -28.879 -23.086 1.00 26.73 193 GLY A N 1
ATOM 878 C CA . GLY A 1 143 ? 39.579 -27.642 -22.509 1.00 25.63 193 GLY A CA 1
ATOM 879 C C . GLY A 1 143 ? 40.105 -27.449 -21.104 1.00 25.70 193 GLY A C 1
ATOM 880 O O . GLY A 1 143 ? 41.187 -27.932 -20.765 1.00 26.19 193 GLY A O 1
ATOM 881 N N . ILE A 1 144 ? 39.332 -26.739 -20.277 1.00 25.32 194 ILE A N 1
ATOM 882 C CA . ILE A 1 144 ? 39.708 -26.474 -18.889 1.00 24.03 194 ILE A CA 1
ATOM 883 C C . ILE A 1 144 ? 38.666 -27.137 -18.026 1.00 23.11 194 ILE A C 1
ATOM 884 O O . ILE A 1 144 ? 37.450 -26.874 -18.167 1.00 24.60 194 ILE A O 1
ATOM 889 N N . SER A 1 145 ? 39.139 -28.002 -17.141 1.00 20.27 195 SER A N 1
ATOM 890 C CA . SER A 1 145 ? 38.265 -28.737 -16.283 1.00 18.72 195 SER A CA 1
ATOM 891 C C . SER A 1 145 ? 38.376 -28.220 -14.873 1.00 18.59 195 SER A C 1
ATOM 892 O O . SER A 1 145 ? 39.482 -27.911 -14.396 1.00 19.17 195 SER A O 1
ATOM 895 N N . ILE A 1 146 ? 37.220 -28.086 -14.226 1.00 17.50 196 ILE A N 1
ATOM 896 C CA . ILE A 1 146 ? 37.102 -27.480 -12.876 1.00 16.46 196 ILE A CA 1
ATOM 897 C C . ILE A 1 146 ? 36.417 -28.485 -11.940 1.00 15.80 196 ILE A C 1
ATOM 898 O O . ILE A 1 146 ? 35.279 -28.876 -12.180 1.00 15.38 196 ILE A O 1
ATOM 903 N N . TRP A 1 147 ? 37.112 -28.925 -10.917 1.00 15.21 197 TRP A N 1
ATOM 904 C CA . TRP A 1 147 ? 36.580 -29.863 -9.957 1.00 14.14 197 TRP A CA 1
ATOM 905 C C . TRP A 1 147 ? 36.029 -29.146 -8.750 1.00 14.60 197 TRP A C 1
ATOM 906 O O . TRP A 1 147 ? 36.697 -28.405 -8.147 1.00 15.09 197 TRP A O 1
ATOM 917 N N . LEU A 1 148 ? 34.767 -29.350 -8.463 1.00 15.22 198 LEU A N 1
ATOM 918 C CA . LEU A 1 148 ? 34.132 -28.823 -7.284 1.00 14.70 198 LEU A CA 1
ATOM 919 C C . LEU A 1 148 ? 34.312 -29.798 -6.156 1.00 14.64 198 LEU A C 1
ATOM 920 O O . LEU A 1 148 ? 33.612 -30.761 -6.060 1.00 15.08 198 LEU A O 1
ATOM 925 N N . ASP A 1 149 ? 35.292 -29.539 -5.325 1.00 14.21 199 ASP A N 1
ATOM 926 C CA . ASP A 1 149 ? 35.683 -30.439 -4.281 1.00 14.77 199 ASP A CA 1
ATOM 927 C C . ASP A 1 149 ? 34.851 -30.097 -3.076 1.00 15.12 199 ASP A C 1
ATOM 928 O O . ASP A 1 149 ? 35.016 -29.093 -2.464 1.00 15.16 199 ASP A O 1
ATOM 933 N N . VAL A 1 150 ? 33.898 -30.942 -2.797 1.00 15.12 200 VAL A N 1
ATOM 934 C CA . VAL A 1 150 ? 33.004 -30.734 -1.698 1.00 16.01 200 VAL A CA 1
ATOM 935 C C . VAL A 1 150 ? 33.240 -31.878 -0.790 1.00 16.19 200 VAL A C 1
ATOM 936 O O . VAL A 1 150 ? 33.258 -32.980 -1.242 1.00 17.23 200 VAL A O 1
ATOM 940 N N . PRO A 1 151 ? 33.443 -31.602 0.483 1.00 16.19 201 PRO A N 1
ATOM 941 C CA . PRO A 1 151 ? 33.673 -32.648 1.460 1.00 16.25 201 PRO A CA 1
ATOM 942 C C . PRO A 1 151 ? 32.480 -33.560 1.585 1.00 16.39 201 PRO A C 1
ATOM 943 O O . PRO A 1 151 ? 31.371 -33.126 1.549 1.00 17.21 201 PRO A O 1
ATOM 947 N N . LEU A 1 152 ? 32.754 -34.831 1.717 1.00 16.38 202 LEU A N 1
ATOM 948 C CA . LEU A 1 152 ? 31.738 -35.872 1.717 1.00 16.47 202 LEU A CA 1
ATOM 949 C C . LEU A 1 152 ? 30.611 -35.614 2.697 1.00 15.97 202 LEU A C 1
ATOM 950 O O . LEU A 1 152 ? 29.431 -35.862 2.418 1.00 16.62 202 LEU A O 1
ATOM 955 N N . GLU A 1 153 ? 30.986 -35.112 3.859 1.00 15.66 203 GLU A N 1
ATOM 956 C CA . GLU A 1 153 ? 30.046 -34.811 4.940 1.00 14.66 203 GLU A CA 1
ATOM 957 C C . GLU A 1 153 ? 29.012 -33.765 4.498 1.00 13.78 203 GLU A C 1
ATOM 958 O O . GLU A 1 153 ? 27.833 -33.894 4.798 1.00 13.86 203 GLU A O 1
ATOM 964 N N . ALA A 1 154 ? 29.470 -32.739 3.788 1.00 13.44 204 ALA A N 1
ATOM 965 C CA . ALA A 1 154 ? 28.588 -31.718 3.221 1.00 12.50 204 ALA A CA 1
ATOM 966 C C . ALA A 1 154 ? 27.742 -32.276 2.071 1.00 11.69 204 ALA A C 1
ATOM 967 O O . ALA A 1 154 ? 26.565 -31.972 1.949 1.00 11.34 204 ALA A O 1
ATOM 969 N N . LEU A 1 155 ? 28.338 -33.085 1.214 1.00 11.96 205 LEU A N 1
ATOM 970 C CA . LEU A 1 155 ? 27.518 -33.778 0.216 1.00 12.19 205 LEU A CA 1
ATOM 971 C C . LEU A 1 155 ? 26.404 -34.582 0.887 1.00 11.97 205 LEU A C 1
ATOM 972 O O . LEU A 1 155 ? 25.273 -34.488 0.481 1.00 12.13 205 LEU A O 1
ATOM 977 N N . ALA A 1 156 ? 26.718 -35.326 1.947 1.00 12.44 206 ALA A N 1
ATOM 978 C CA . ALA A 1 156 ? 25.727 -36.194 2.592 1.00 12.11 206 ALA A CA 1
ATOM 979 C C . ALA A 1 156 ? 24.643 -35.370 3.232 1.00 12.80 206 ALA A C 1
ATOM 980 O O . ALA A 1 156 ? 23.484 -35.796 3.333 1.00 12.39 206 ALA A O 1
ATOM 982 N N . HIS A 1 157 ? 25.022 -34.180 3.679 1.00 14.06 207 HIS A N 1
ATOM 983 C CA . HIS A 1 157 ? 24.087 -33.289 4.368 1.00 15.83 207 HIS A CA 1
ATOM 984 C C . HIS A 1 157 ? 23.174 -32.577 3.353 1.00 15.74 207 HIS A C 1
ATOM 985 O O . HIS A 1 157 ? 21.990 -32.457 3.596 1.00 14.35 207 HIS A O 1
ATOM 992 N N . ARG A 1 158 ? 23.749 -32.127 2.232 1.00 17.08 208 ARG A N 1
ATOM 993 C CA . ARG A 1 158 ? 22.968 -31.616 1.100 1.00 19.65 208 ARG A CA 1
ATOM 994 C C . ARG A 1 158 ? 22.021 -32.727 0.609 1.00 20.81 208 ARG A C 1
ATOM 995 O O . ARG A 1 158 ? 20.841 -32.507 0.473 1.00 21.55 208 ARG A O 1
ATOM 1003 N N . ILE A 1 159 ? 22.535 -33.933 0.400 1.00 22.59 209 ILE A N 1
ATOM 1004 C CA . ILE A 1 159 ? 21.694 -35.036 -0.059 1.00 24.81 209 ILE A CA 1
ATOM 1005 C C . ILE A 1 159 ? 20.550 -35.321 0.921 1.00 25.71 209 ILE A C 1
ATOM 1006 O O . ILE A 1 159 ? 19.409 -35.436 0.503 1.00 26.73 209 ILE A O 1
ATOM 1011 N N . ALA A 1 160 ? 20.827 -35.385 2.218 1.00 26.77 210 ALA A N 1
ATOM 1012 C CA . ALA A 1 160 ? 19.803 -35.854 3.168 1.00 27.45 210 ALA A CA 1
ATOM 1013 C C . ALA A 1 160 ? 18.758 -34.809 3.510 1.00 28.33 210 ALA A C 1
ATOM 1014 O O . ALA A 1 160 ? 17.817 -35.103 4.240 1.00 28.77 210 ALA A O 1
ATOM 1016 N N . ALA A 1 161 ? 18.934 -33.588 2.993 1.00 29.72 211 ALA A N 1
ATOM 1017 C CA . ALA A 1 161 ? 17.947 -32.500 3.166 1.00 30.48 211 ALA A CA 1
ATOM 1018 C C . ALA A 1 161 ? 17.668 -31.734 1.860 1.00 30.68 211 ALA A C 1
ATOM 1019 O O . ALA A 1 161 ? 17.008 -32.246 0.940 1.00 31.48 211 ALA A O 1
ATOM 1021 N N . THR A 1 178 ? 19.738 -41.259 7.956 1.00 10.08 228 THR A N 1
ATOM 1022 C CA . THR A 1 178 ? 19.698 -40.748 6.566 1.00 12.35 228 THR A CA 1
ATOM 1023 C C . THR A 1 178 ? 21.009 -40.097 6.136 1.00 11.81 228 THR A C 1
ATOM 1024 O O . THR A 1 178 ? 21.531 -40.411 5.075 1.00 12.52 228 THR A O 1
ATOM 1028 N N . TYR A 1 179 ? 21.481 -39.142 6.940 1.00 11.62 229 TYR A N 1
ATOM 1029 C CA . TYR A 1 179 ? 22.819 -38.607 6.841 1.00 11.56 229 TYR A CA 1
ATOM 1030 C C . TYR A 1 179 ? 23.899 -39.689 6.784 1.00 11.67 229 TYR A C 1
ATOM 1031 O O . TYR A 1 179 ? 24.738 -39.676 5.911 1.00 12.73 229 TYR A O 1
ATOM 1040 N N . THR A 1 180 ? 23.893 -40.626 7.715 1.00 12.59 230 THR A N 1
ATOM 1041 C CA . THR A 1 180 ? 24.944 -41.642 7.724 1.00 13.44 230 THR A CA 1
ATOM 1042 C C . THR A 1 180 ? 24.794 -42.619 6.563 1.00 13.28 230 THR A C 1
ATOM 1043 O O . THR A 1 180 ? 25.783 -43.201 6.120 1.00 13.45 230 THR A O 1
ATOM 1047 N N . ALA A 1 181 ? 23.559 -42.811 6.105 1.00 13.29 231 ALA A N 1
ATOM 1048 C CA . ALA A 1 181 ? 23.293 -43.675 4.955 1.00 13.25 231 ALA A CA 1
ATOM 1049 C C . ALA A 1 181 ? 23.739 -43.032 3.636 1.00 12.75 231 ALA A C 1
ATOM 1050 O O . ALA A 1 181 ? 24.375 -43.692 2.830 1.00 13.99 231 ALA A O 1
ATOM 1052 N N . ALA A 1 182 ? 23.452 -41.750 3.421 1.00 12.18 232 ALA A N 1
ATOM 1053 C CA . ALA A 1 182 ? 24.036 -41.035 2.258 1.00 11.45 232 ALA A CA 1
ATOM 1054 C C . ALA A 1 182 ? 25.545 -41.085 2.280 1.00 11.92 232 ALA A C 1
ATOM 1055 O O . ALA A 1 182 ? 26.194 -41.455 1.286 1.00 12.56 232 ALA A O 1
ATOM 1057 N N . LEU A 1 183 ? 26.101 -40.690 3.435 1.00 12.66 233 LEU A N 1
ATOM 1058 C CA . LEU A 1 183 ? 27.540 -40.651 3.701 1.00 11.99 233 LEU A CA 1
ATOM 1059 C C . LEU A 1 183 ? 28.247 -41.965 3.400 1.00 12.20 233 LEU A C 1
ATOM 1060 O O . LEU A 1 183 ? 29.371 -41.958 2.871 1.00 11.11 233 LEU A O 1
ATOM 1065 N N . ASN A 1 184 ? 27.590 -43.070 3.752 1.00 12.85 234 ASN A N 1
ATOM 1066 C CA . ASN A 1 184 ? 28.153 -44.401 3.516 1.00 14.87 234 ASN A CA 1
ATOM 1067 C C . ASN A 1 184 ? 28.288 -44.659 2.024 1.00 14.67 234 ASN A C 1
ATOM 1068 O O . ASN A 1 184 ? 29.368 -45.041 1.550 1.00 15.22 234 ASN A O 1
ATOM 1073 N N . ARG A 1 185 ? 27.203 -44.393 1.297 1.00 14.70 235 ARG A N 1
ATOM 1074 C CA . ARG A 1 185 ? 27.155 -44.535 -0.168 1.00 15.40 235 ARG A CA 1
ATOM 1075 C C . ARG A 1 185 ? 28.195 -43.643 -0.865 1.00 15.09 235 ARG A C 1
ATOM 1076 O O . ARG A 1 185 ? 28.926 -44.097 -1.741 1.00 15.21 235 ARG A O 1
ATOM 1084 N N . LEU A 1 186 ? 28.274 -42.380 -0.461 1.00 14.66 236 LEU A N 1
ATOM 1085 C CA . LEU A 1 186 ? 29.203 -41.460 -1.098 1.00 13.61 236 LEU A CA 1
ATOM 1086 C C . LEU A 1 186 ? 30.621 -41.898 -0.762 1.00 13.70 236 LEU A C 1
ATOM 1087 O O . LEU A 1 186 ? 31.526 -41.799 -1.571 1.00 12.17 236 LEU A O 1
ATOM 1092 N N . SER A 1 187 ? 30.798 -42.414 0.444 1.00 14.26 237 SER A N 1
ATOM 1093 C CA . SER A 1 187 ? 32.096 -42.883 0.871 1.00 15.78 237 SER A CA 1
ATOM 1094 C C . SER A 1 187 ? 32.559 -44.046 0.025 1.00 15.65 237 SER A C 1
ATOM 1095 O O . SER A 1 187 ? 33.719 -44.106 -0.352 1.00 15.41 237 SER A O 1
ATOM 1098 N N . THR A 1 188 ? 31.646 -44.963 -0.274 1.00 16.04 238 THR A N 1
ATOM 1099 C CA . THR A 1 188 ? 31.944 -46.069 -1.197 1.00 16.55 238 THR A CA 1
ATOM 1100 C C . THR A 1 188 ? 32.273 -45.570 -2.615 1.00 16.37 238 THR A C 1
ATOM 1101 O O . THR A 1 188 ? 33.192 -46.052 -3.245 1.00 17.04 238 THR A O 1
ATOM 1105 N N . ILE A 1 189 ? 31.538 -44.578 -3.093 1.00 16.02 239 ILE A N 1
ATOM 1106 C CA . ILE A 1 189 ? 31.788 -44.049 -4.418 1.00 15.60 239 ILE A CA 1
ATOM 1107 C C . ILE A 1 189 ? 33.113 -43.327 -4.402 1.00 15.28 239 ILE A C 1
ATOM 1108 O O . ILE A 1 189 ? 33.935 -43.534 -5.293 1.00 15.91 239 ILE A O 1
ATOM 1113 N N . TRP A 1 190 ? 33.331 -42.483 -3.392 1.00 16.09 240 TRP A N 1
ATOM 1114 C CA . TRP A 1 190 ? 34.610 -41.756 -3.236 1.00 16.56 240 TRP A CA 1
ATOM 1115 C C . TRP A 1 190 ? 35.833 -42.682 -3.328 1.00 16.67 240 TRP A C 1
ATOM 1116 O O . TRP A 1 190 ? 36.780 -42.328 -3.994 1.00 15.52 240 TRP A O 1
ATOM 1127 N N . ASP A 1 191 ? 35.810 -43.854 -2.671 1.00 18.21 241 ASP A N 1
ATOM 1128 C CA . ASP A 1 191 ? 36.948 -44.828 -2.756 1.00 19.63 241 ASP A CA 1
ATOM 1129 C C . ASP A 1 191 ? 37.234 -45.307 -4.184 1.00 20.39 241 ASP A C 1
ATOM 1130 O O . ASP A 1 191 ? 38.308 -45.847 -4.458 1.00 20.30 241 ASP A O 1
ATOM 1135 N N . ALA A 1 192 ? 36.266 -45.139 -5.075 1.00 21.40 242 ALA A N 1
ATOM 1136 C CA . ALA A 1 192 ? 36.437 -45.578 -6.448 1.00 22.92 242 ALA A CA 1
ATOM 1137 C C . ALA A 1 192 ? 36.861 -44.425 -7.379 1.00 23.24 242 ALA A C 1
ATOM 1138 O O . ALA A 1 192 ? 37.753 -44.573 -8.207 1.00 23.40 242 ALA A O 1
ATOM 1140 N N . ARG A 1 193 ? 36.247 -43.264 -7.216 1.00 23.63 243 ARG A N 1
ATOM 1141 C CA . ARG A 1 193 ? 36.422 -42.193 -8.194 1.00 23.53 243 ARG A CA 1
ATOM 1142 C C . ARG A 1 193 ? 37.376 -41.137 -7.712 1.00 24.42 243 ARG A C 1
ATOM 1143 O O . ARG A 1 193 ? 37.918 -40.394 -8.531 1.00 25.05 243 ARG A O 1
ATOM 1151 N N . GLY A 1 194 ? 37.561 -41.042 -6.393 1.00 24.35 244 GLY A N 1
ATOM 1152 C CA . GLY A 1 194 ? 38.307 -39.934 -5.771 1.00 23.88 244 GLY A CA 1
ATOM 1153 C C . GLY A 1 194 ? 39.491 -39.451 -6.593 1.00 23.98 244 GLY A C 1
ATOM 1154 O O . GLY A 1 194 ? 39.547 -38.292 -7.015 1.00 23.72 244 GLY A O 1
ATOM 1155 N N . GLU A 1 195 ? 40.404 -40.365 -6.866 1.00 24.32 245 GLU A N 1
ATOM 1156 C CA . GLU A 1 195 ? 41.661 -40.062 -7.514 1.00 25.14 245 GLU A CA 1
ATOM 1157 C C . GLU A 1 195 ? 41.447 -39.350 -8.843 1.00 24.47 245 GLU A C 1
ATOM 1158 O O . GLU A 1 195 ? 42.187 -38.420 -9.195 1.00 25.65 245 GLU A O 1
ATOM 1164 N N . ALA A 1 196 ? 40.410 -39.773 -9.559 1.00 23.79 246 ALA A N 1
ATOM 1165 C CA . ALA A 1 196 ? 40.090 -39.316 -10.908 1.00 21.61 246 ALA A CA 1
ATOM 1166 C C . ALA A 1 196 ? 39.686 -37.827 -11.040 1.00 21.19 246 ALA A C 1
ATOM 1167 O O . ALA A 1 196 ? 39.949 -37.208 -12.070 1.00 20.66 246 ALA A O 1
ATOM 1169 N N . TYR A 1 197 ? 39.043 -37.255 -10.013 1.00 20.78 247 TYR A N 1
ATOM 1170 C CA . TYR A 1 197 ? 38.715 -35.828 -9.989 1.00 19.66 247 TYR A CA 1
ATOM 1171 C C . TYR A 1 197 ? 40.001 -34.973 -10.007 1.00 20.16 247 TYR A C 1
ATOM 1172 O O . TYR A 1 197 ? 40.055 -33.935 -10.656 1.00 20.31 247 TYR A O 1
ATOM 1181 N N . THR A 1 198 ? 41.038 -35.437 -9.323 1.00 20.47 248 THR A N 1
ATOM 1182 C CA . THR A 1 198 ? 42.338 -34.732 -9.277 1.00 21.71 248 THR A CA 1
ATOM 1183 C C . THR A 1 198 ? 43.000 -34.512 -10.676 1.00 21.86 248 THR A C 1
ATOM 1184 O O . THR A 1 198 ? 44.058 -33.874 -10.754 1.00 22.70 248 THR A O 1
ATOM 1188 N N . LYS A 1 199 ? 42.407 -35.054 -11.748 1.00 20.26 249 LYS A N 1
ATOM 1189 C CA . LYS A 1 199 ? 42.966 -34.911 -13.097 1.00 19.16 249 LYS A CA 1
ATOM 1190 C C . LYS A 1 199 ? 42.560 -33.569 -13.685 1.00 18.81 249 LYS A C 1
ATOM 1191 O O . LYS A 1 199 ? 43.106 -33.153 -14.685 1.00 19.72 249 LYS A O 1
ATOM 1197 N N . ALA A 1 200 ? 41.634 -32.875 -13.031 1.00 17.95 250 ALA A N 1
ATOM 1198 C CA . ALA A 1 200 ? 41.068 -31.628 -13.529 1.00 16.83 250 ALA A CA 1
ATOM 1199 C C . ALA A 1 200 ? 42.075 -30.532 -13.567 1.00 16.71 250 ALA A C 1
ATOM 1200 O O . ALA A 1 200 ? 43.051 -30.570 -12.825 1.00 17.12 250 ALA A O 1
ATOM 1202 N N . SER A 1 201 ? 41.866 -29.545 -14.439 1.00 16.96 251 SER A N 1
ATOM 1203 C CA . SER A 1 201 ? 42.834 -28.419 -14.550 1.00 16.69 251 SER A CA 1
ATOM 1204 C C . SER A 1 201 ? 42.955 -27.686 -13.226 1.00 16.66 251 SER A C 1
ATOM 1205 O O . SER A 1 201 ? 44.062 -27.519 -12.726 1.00 18.08 251 SER A O 1
ATOM 1208 N N . ALA A 1 202 ? 41.802 -27.306 -12.660 1.00 16.56 252 ALA A N 1
ATOM 1209 C CA . ALA A 1 202 ? 41.684 -26.497 -11.434 1.00 16.45 252 ALA A CA 1
ATOM 1210 C C . ALA A 1 202 ? 40.787 -27.186 -10.453 1.00 15.82 252 ALA A C 1
ATOM 1211 O O . ALA A 1 202 ? 39.908 -27.924 -10.850 1.00 16.23 252 ALA A O 1
ATOM 1213 N N . ARG A 1 203 ? 41.028 -26.933 -9.176 1.00 15.65 253 ARG A N 1
ATOM 1214 C CA . ARG A 1 203 ? 40.257 -27.511 -8.094 1.00 16.19 253 ARG A CA 1
ATOM 1215 C C . ARG A 1 203 ? 39.665 -26.357 -7.308 1.00 16.05 253 ARG A C 1
ATOM 1216 O O . ARG A 1 203 ? 40.334 -25.366 -7.060 1.00 16.61 253 ARG A O 1
ATOM 1224 N N . VAL A 1 204 ? 38.390 -26.438 -6.984 1.00 16.44 254 VAL A N 1
ATOM 1225 C CA . VAL A 1 204 ? 37.763 -25.395 -6.157 1.00 17.00 254 VAL A CA 1
ATOM 1226 C C . VAL A 1 204 ? 37.422 -26.067 -4.848 1.00 17.85 254 VAL A C 1
ATOM 1227 O O . VAL A 1 204 ? 36.594 -26.974 -4.823 1.00 18.76 254 VAL A O 1
ATOM 1231 N N . SER A 1 205 ? 38.082 -25.673 -3.766 1.00 19.17 255 SER A N 1
ATOM 1232 C CA . SER A 1 205 ? 37.779 -26.281 -2.481 1.00 20.02 255 SER A CA 1
ATOM 1233 C C . SER A 1 205 ? 36.734 -25.428 -1.782 1.00 19.93 255 SER A C 1
ATOM 1234 O O . SER A 1 205 ? 36.991 -24.239 -1.439 1.00 18.70 255 SER A O 1
ATOM 1237 N N . LEU A 1 206 ? 35.569 -26.047 -1.564 1.00 20.06 256 LEU A N 1
ATOM 1238 C CA . LEU A 1 206 ? 34.470 -25.399 -0.848 1.00 21.13 256 LEU A CA 1
ATOM 1239 C C . LEU A 1 206 ? 34.813 -25.245 0.624 1.00 22.74 256 LEU A C 1
ATOM 1240 O O . LEU A 1 206 ? 34.303 -24.338 1.292 1.00 24.04 256 LEU A O 1
ATOM 1245 N N . GLU A 1 207 ? 35.691 -26.122 1.122 1.00 24.25 257 GLU A N 1
ATOM 1246 C CA . GLU A 1 207 ? 36.246 -25.987 2.478 1.00 25.78 257 GLU A CA 1
ATOM 1247 C C . GLU A 1 207 ? 37.137 -24.744 2.585 1.00 25.23 257 GLU A C 1
ATOM 1248 O O . GLU A 1 207 ? 36.984 -23.954 3.488 1.00 24.82 257 GLU A O 1
ATOM 1254 N N . ASN A 1 208 ? 38.055 -24.567 1.647 1.00 25.18 258 ASN A N 1
ATOM 1255 C CA . ASN A 1 208 ? 38.910 -23.393 1.673 1.00 25.00 258 ASN A CA 1
ATOM 1256 C C . ASN A 1 208 ? 38.146 -22.072 1.509 1.00 25.18 258 ASN A C 1
ATOM 1257 O O . ASN A 1 208 ? 38.555 -21.053 2.065 1.00 25.43 258 ASN A O 1
ATOM 1262 N N . ILE A 1 209 ? 37.032 -22.075 0.770 1.00 25.73 259 ILE A N 1
ATOM 1263 C CA . ILE A 1 209 ? 36.269 -20.836 0.570 1.00 25.94 259 ILE A CA 1
ATOM 1264 C C . ILE A 1 209 ? 35.613 -20.407 1.860 1.00 27.11 259 ILE A C 1
ATOM 1265 O O . ILE A 1 209 ? 35.619 -19.223 2.182 1.00 28.11 259 ILE A O 1
ATOM 1270 N N . THR A 1 210 ? 35.072 -21.372 2.602 1.00 28.24 260 THR A N 1
ATOM 1271 C CA . THR A 1 210 ? 34.365 -21.100 3.850 1.00 29.92 260 THR A CA 1
ATOM 1272 C C . THR A 1 210 ? 35.298 -20.592 4.948 1.00 29.42 260 THR A C 1
ATOM 1273 O O . THR A 1 210 ? 34.898 -19.801 5.796 1.00 29.41 260 THR A O 1
ATOM 1277 N N . LEU A 1 211 ? 36.549 -21.021 4.908 1.00 29.43 261 LEU A N 1
ATOM 1278 C CA . LEU A 1 211 ? 37.544 -20.555 5.867 1.00 29.11 261 LEU A CA 1
ATOM 1279 C C . LEU A 1 211 ? 37.891 -19.107 5.561 1.00 29.05 261 LEU A C 1
ATOM 1280 O O . LEU A 1 211 ? 37.763 -18.233 6.400 1.00 29.06 261 LEU A O 1
ATOM 1285 N N . LYS A 1 212 ? 38.301 -18.861 4.329 1.00 29.62 262 LYS A N 1
ATOM 1286 C CA . LYS A 1 212 ? 38.691 -17.529 3.865 1.00 29.86 262 LYS A CA 1
ATOM 1287 C C . LYS A 1 212 ? 37.571 -16.504 4.105 1.00 29.46 262 LYS A C 1
ATOM 1288 O O . LYS A 1 212 ? 37.840 -15.376 4.456 1.00 28.90 262 LYS A O 1
ATOM 1294 N N . LEU A 1 213 ? 36.316 -16.915 3.942 1.00 29.78 263 LEU A N 1
ATOM 1295 C CA . LEU A 1 213 ? 35.193 -16.000 4.157 1.00 30.13 263 LEU A CA 1
ATOM 1296 C C . LEU A 1 213 ? 34.649 -15.961 5.586 1.00 29.82 263 LEU A C 1
ATOM 1297 O O . LEU A 1 213 ? 33.785 -15.137 5.899 1.00 29.73 263 LEU A O 1
ATOM 1302 N N . GLY A 1 214 ? 35.156 -16.843 6.446 1.00 29.77 264 GLY A N 1
ATOM 1303 C CA . GLY A 1 214 ? 34.771 -16.872 7.855 1.00 29.71 264 GLY A CA 1
ATOM 1304 C C . GLY A 1 214 ? 33.361 -17.388 8.085 1.00 30.12 264 GLY A C 1
ATOM 1305 O O . GLY A 1 214 ? 32.755 -17.084 9.127 1.00 30.47 264 GLY A O 1
ATOM 1306 N N . TYR A 1 215 ? 32.839 -18.164 7.120 1.00 29.36 265 TYR A N 1
ATOM 1307 C CA . TYR A 1 215 ? 31.540 -18.841 7.272 1.00 29.14 265 TYR A CA 1
ATOM 1308 C C . TYR A 1 215 ? 31.594 -20.089 8.148 1.00 28.91 265 TYR A C 1
ATOM 1309 O O . TYR A 1 215 ? 32.678 -20.615 8.450 1.00 28.68 265 TYR A O 1
ATOM 1318 N N . ARG A 1 216 ? 30.406 -20.556 8.528 1.00 28.46 266 ARG A N 1
ATOM 1319 C CA . ARG A 1 216 ? 30.258 -21.624 9.530 1.00 28.91 266 ARG A CA 1
ATOM 1320 C C . ARG A 1 216 ? 30.431 -23.056 8.988 1.00 28.14 266 ARG A C 1
ATOM 1321 O O . ARG A 1 216 ? 31.097 -23.880 9.621 1.00 27.74 266 ARG A O 1
ATOM 1329 N N . SER A 1 217 ? 29.768 -23.335 7.861 1.00 26.87 267 SER A N 1
ATOM 1330 C CA . SER A 1 217 ? 29.915 -24.575 7.119 1.00 26.37 267 SER A CA 1
ATOM 1331 C C . SER A 1 217 ? 29.836 -24.275 5.639 1.00 25.89 267 SER A C 1
ATOM 1332 O O . SER A 1 217 ? 29.375 -23.194 5.227 1.00 25.40 267 SER A O 1
ATOM 1335 N N . VAL A 1 218 ? 30.278 -25.235 4.836 1.00 25.60 268 VAL A N 1
ATOM 1336 C CA . VAL A 1 218 ? 30.214 -25.063 3.383 1.00 25.67 268 VAL A CA 1
ATOM 1337 C C . VAL A 1 218 ? 28.789 -24.798 2.889 1.00 24.96 268 VAL A C 1
ATOM 1338 O O . VAL A 1 218 ? 28.608 -24.367 1.764 1.00 24.57 268 VAL A O 1
ATOM 1342 N N . SER A 1 219 ? 27.805 -25.068 3.748 1.00 25.00 269 SER A N 1
ATOM 1343 C CA . SER A 1 219 ? 26.379 -24.958 3.420 1.00 24.99 269 SER A CA 1
ATOM 1344 C C . SER A 1 219 ? 25.915 -23.524 3.389 1.00 25.24 269 SER A C 1
ATOM 1345 O O . SER A 1 219 ? 24.858 -23.242 2.867 1.00 25.53 269 SER A O 1
ATOM 1348 N N . ASP A 1 220 ? 26.706 -22.612 3.947 1.00 25.60 270 ASP A N 1
ATOM 1349 C CA . ASP A 1 220 ? 26.386 -21.181 3.900 1.00 25.53 270 ASP A CA 1
ATOM 1350 C C . ASP A 1 220 ? 26.869 -20.477 2.631 1.00 24.57 270 ASP A C 1
ATOM 1351 O O . ASP A 1 220 ? 26.452 -19.357 2.358 1.00 24.23 270 ASP A O 1
ATOM 1356 N N . LEU A 1 221 ? 27.755 -21.120 1.879 1.00 23.92 271 LEU A N 1
ATOM 1357 C CA . LEU A 1 221 ? 28.194 -20.617 0.567 1.00 23.47 271 LEU A CA 1
ATOM 1358 C C . LEU A 1 221 ? 27.061 -20.479 -0.444 1.00 23.92 271 LEU A C 1
ATOM 1359 O O . LEU A 1 221 ? 26.163 -21.322 -0.528 1.00 24.10 271 LEU A O 1
ATOM 1364 N N . THR A 1 222 ? 27.130 -19.413 -1.224 1.00 23.61 272 THR A N 1
ATOM 1365 C CA . THR A 1 222 ? 26.207 -19.166 -2.327 1.00 23.88 272 THR A CA 1
ATOM 1366 C C . THR A 1 222 ? 26.781 -19.740 -3.629 1.00 22.94 272 THR A C 1
ATOM 1367 O O . THR A 1 222 ? 28.018 -19.943 -3.745 1.00 22.24 272 THR A O 1
ATOM 1371 N N . PRO A 1 223 ? 25.898 -20.059 -4.605 1.00 21.58 273 PRO A N 1
ATOM 1372 C CA . PRO A 1 223 ? 26.451 -20.416 -5.907 1.00 20.62 273 PRO A CA 1
ATOM 1373 C C . PRO A 1 223 ? 27.325 -19.324 -6.528 1.00 19.92 273 PRO A C 1
ATOM 1374 O O . PRO A 1 223 ? 28.308 -19.645 -7.190 1.00 19.39 273 PRO A O 1
ATOM 1378 N N . ALA A 1 224 ? 26.996 -18.052 -6.322 1.00 19.02 274 ALA A N 1
ATOM 1379 C CA . ALA A 1 224 ? 27.862 -16.989 -6.827 1.00 18.77 274 ALA A CA 1
ATOM 1380 C C . ALA A 1 224 ? 29.271 -16.995 -6.198 1.00 18.38 274 ALA A C 1
ATOM 1381 O O . ALA A 1 224 ? 30.286 -16.867 -6.895 1.00 18.43 274 ALA A O 1
ATOM 1383 N N . GLU A 1 225 ? 29.330 -17.204 -4.886 1.00 18.81 275 GLU A N 1
ATOM 1384 C CA . GLU A 1 225 ? 30.608 -17.242 -4.147 1.00 18.28 275 GLU A CA 1
ATOM 1385 C C . GLU A 1 225 ? 31.475 -18.398 -4.575 1.00 17.84 275 GLU A C 1
ATOM 1386 O O . GLU A 1 225 ? 32.688 -18.268 -4.681 1.00 19.09 275 GLU A O 1
ATOM 1392 N N . ILE A 1 226 ? 30.844 -19.520 -4.911 1.00 17.03 276 ILE A N 1
ATOM 1393 C CA . ILE A 1 226 ? 31.580 -20.639 -5.500 1.00 15.40 276 ILE A CA 1
ATOM 1394 C C . ILE A 1 226 ? 32.088 -20.356 -6.927 1.00 14.96 276 ILE A C 1
ATOM 1395 O O . ILE A 1 226 ? 33.203 -20.742 -7.280 1.00 13.73 276 ILE A O 1
ATOM 1400 N N . ALA A 1 227 ? 31.263 -19.693 -7.746 1.00 14.94 277 ALA A N 1
ATOM 1401 C CA . ALA A 1 227 ? 31.630 -19.375 -9.126 1.00 14.22 277 ALA A CA 1
ATOM 1402 C C . ALA A 1 227 ? 32.795 -18.343 -9.156 1.00 14.48 277 ALA A C 1
ATOM 1403 O O . ALA A 1 227 ? 33.702 -18.440 -9.967 1.00 13.97 277 ALA A O 1
ATOM 1405 N N . ILE A 1 228 ? 32.754 -17.364 -8.244 1.00 14.92 278 ILE A N 1
ATOM 1406 C CA . ILE A 1 228 ? 33.877 -16.451 -8.020 1.00 15.29 278 ILE A CA 1
ATOM 1407 C C . ILE A 1 228 ? 35.201 -17.219 -7.681 1.00 15.70 278 ILE A C 1
ATOM 1408 O O . ILE A 1 228 ? 36.239 -16.996 -8.296 1.00 14.91 278 ILE A O 1
ATOM 1413 N N . GLU A 1 229 ? 35.170 -18.140 -6.726 1.00 16.89 279 GLU A N 1
ATOM 1414 C CA . GLU A 1 229 ? 36.339 -18.972 -6.542 1.00 17.65 279 GLU A CA 1
ATOM 1415 C C . GLU A 1 229 ? 36.701 -19.796 -7.801 1.00 17.77 279 GLU A C 1
ATOM 1416 O O . GLU A 1 229 ? 37.903 -19.940 -8.139 1.00 17.31 279 GLU A O 1
ATOM 1422 N N . ALA A 1 230 ? 35.703 -20.358 -8.501 1.00 17.34 280 ALA A N 1
ATOM 1423 C CA . ALA A 1 230 ? 36.061 -21.165 -9.696 1.00 16.66 280 ALA A CA 1
ATOM 1424 C C . ALA A 1 230 ? 36.784 -20.228 -10.644 1.00 16.59 280 ALA A C 1
ATOM 1425 O O . ALA A 1 230 ? 37.839 -20.557 -11.169 1.00 16.57 280 ALA A O 1
ATOM 1427 N N . PHE A 1 231 ? 36.248 -19.031 -10.808 1.00 16.65 281 PHE A N 1
ATOM 1428 C CA . PHE A 1 231 ? 36.924 -18.051 -11.662 1.00 18.08 281 PHE A CA 1
ATOM 1429 C C . PHE A 1 231 ? 38.352 -17.819 -11.244 1.00 18.74 281 PHE A C 1
ATOM 1430 O O . PHE A 1 231 ? 39.201 -17.803 -12.100 1.00 19.85 281 PHE A O 1
ATOM 1438 N N . GLU A 1 232 ? 38.619 -17.665 -9.940 1.00 20.30 282 GLU A N 1
ATOM 1439 C CA . GLU A 1 232 ? 39.982 -17.408 -9.441 1.00 21.53 282 GLU A CA 1
ATOM 1440 C C . GLU A 1 232 ? 40.952 -18.545 -9.718 1.00 21.04 282 GLU A C 1
ATOM 1441 O O . GLU A 1 232 ? 42.092 -18.306 -10.112 1.00 21.68 282 GLU A O 1
ATOM 1447 N N . GLN A 1 233 ? 40.511 -19.774 -9.527 1.00 20.25 283 GLN A N 1
ATOM 1448 C CA . GLN A 1 233 ? 41.373 -20.904 -9.785 1.00 21.05 283 GLN A CA 1
ATOM 1449 C C . GLN A 1 233 ? 41.602 -21.123 -11.257 1.00 21.71 283 GLN A C 1
ATOM 1450 O O . GLN A 1 233 ? 42.677 -21.511 -11.666 1.00 23.61 283 GLN A O 1
ATOM 1456 N N . VAL A 1 234 ? 40.582 -20.912 -12.073 1.00 22.09 284 VAL A N 1
ATOM 1457 C CA . VAL A 1 234 ? 40.746 -21.052 -13.506 1.00 22.05 284 VAL A CA 1
ATOM 1458 C C . VAL A 1 234 ? 41.814 -20.052 -13.943 1.00 22.88 284 VAL A C 1
ATOM 1459 O O . VAL A 1 234 ? 42.728 -20.375 -14.702 1.00 22.71 284 VAL A O 1
ATOM 1463 N N . GLN A 1 235 ? 41.724 -18.855 -13.397 1.00 23.57 285 GLN A N 1
ATOM 1464 C CA . GLN A 1 235 ? 42.634 -17.815 -13.776 1.00 25.16 285 GLN A CA 1
ATOM 1465 C C . GLN A 1 235 ? 44.081 -18.149 -13.369 1.00 25.34 285 GLN A C 1
ATOM 1466 O O . GLN A 1 235 ? 45.013 -17.913 -14.128 1.00 24.32 285 GLN A O 1
ATOM 1472 N N . SER A 1 236 ? 44.245 -18.713 -12.178 1.00 25.53 286 SER A N 1
ATOM 1473 C CA . SER A 1 236 ? 45.560 -19.085 -11.687 1.00 25.73 286 SER A CA 1
ATOM 1474 C C . SER A 1 236 ? 46.141 -20.182 -12.583 1.00 25.93 286 SER A C 1
ATOM 1475 O O . SER A 1 236 ? 47.299 -20.109 -12.959 1.00 26.69 286 SER A O 1
ATOM 1478 N N . TYR A 1 237 ? 45.326 -21.167 -12.963 1.00 26.32 287 TYR A N 1
ATOM 1479 C CA . TYR A 1 237 ? 45.761 -22.226 -13.893 1.00 26.38 287 TYR A CA 1
ATOM 1480 C C . TYR A 1 237 ? 46.232 -21.687 -15.259 1.00 26.60 287 TYR A C 1
ATOM 1481 O O . TYR A 1 237 ? 47.197 -22.181 -15.837 1.00 26.13 287 TYR A O 1
ATOM 1490 N N . LEU A 1 238 ? 45.499 -20.716 -15.779 1.00 26.71 288 LEU A N 1
ATOM 1491 C CA . LEU A 1 238 ? 45.704 -20.237 -17.120 1.00 27.23 288 LEU A CA 1
ATOM 1492 C C . LEU A 1 238 ? 46.931 -19.316 -17.180 1.00 28.86 288 LEU A C 1
ATOM 1493 O O . LEU A 1 238 ? 47.627 -19.301 -18.197 1.00 29.38 288 LEU A O 1
ATOM 1498 N N . GLU A 1 239 ? 47.187 -18.565 -16.098 1.00 30.47 289 GLU A N 1
ATOM 1499 C CA . GLU A 1 239 ? 48.387 -17.721 -15.950 1.00 32.15 289 GLU A CA 1
ATOM 1500 C C . GLU A 1 239 ? 49.650 -18.550 -15.996 1.00 33.34 289 GLU A C 1
ATOM 1501 O O . GLU A 1 239 ? 50.670 -18.091 -16.508 1.00 33.95 289 GLU A O 1
ATOM 1507 N N . LYS A 1 240 ? 49.577 -19.777 -15.493 1.00 34.92 290 LYS A N 1
ATOM 1508 C CA . LYS A 1 240 ? 50.731 -20.677 -15.465 1.00 36.87 290 LYS A CA 1
ATOM 1509 C C . LYS A 1 240 ? 50.692 -21.691 -16.609 1.00 37.65 290 LYS A C 1
ATOM 1510 O O . LYS A 1 240 ? 51.317 -22.737 -16.528 1.00 38.07 290 LYS A O 1
ATOM 1516 N N . GLU A 1 241 ? 49.940 -21.352 -17.661 1.00 39.11 291 GLU A N 1
ATOM 1517 C CA . GLU A 1 241 ? 49.768 -22.102 -18.951 1.00 40.30 291 GLU A CA 1
ATOM 1518 C C . GLU A 1 241 ? 48.659 -23.174 -18.949 1.00 40.17 291 GLU A C 1
ATOM 1519 O O . GLU A 1 241 ? 48.079 -23.512 -20.000 1.00 40.04 291 GLU A O 1
ATOM 1525 N N . GLN B 1 32 ? -8.093 -40.408 -41.645 1.00 20.00 82 GLN B N 1
ATOM 1526 C CA . GLN B 1 32 ? -8.209 -41.589 -40.797 1.00 20.00 82 GLN B CA 1
ATOM 1527 C C . GLN B 1 32 ? -8.452 -41.201 -39.343 1.00 20.00 82 GLN B C 1
ATOM 1528 O O . GLN B 1 32 ? -7.543 -41.263 -38.514 1.00 20.00 82 GLN B O 1
ATOM 1534 N N . GLN B 1 33 ? -9.648 -40.727 -39.057 1.00 20.00 83 GLN B N 1
ATOM 1535 C CA . GLN B 1 33 ? -9.991 -40.241 -37.727 1.00 20.00 83 GLN B CA 1
ATOM 1536 C C . GLN B 1 33 ? -11.457 -39.873 -37.540 1.00 20.00 83 GLN B C 1
ATOM 1537 O O . GLN B 1 33 ? -11.809 -38.766 -37.744 1.00 20.00 83 GLN B O 1
ATOM 1543 N N . ILE B 1 34 ? -12.282 -40.796 -37.080 1.00 34.53 84 ILE B N 1
ATOM 1544 C CA . ILE B 1 34 ? -11.863 -42.155 -36.795 1.00 32.49 84 ILE B CA 1
ATOM 1545 C C . ILE B 1 34 ? -11.201 -42.305 -35.421 1.00 29.83 84 ILE B C 1
ATOM 1546 O O . ILE B 1 34 ? -11.747 -42.904 -34.561 1.00 29.13 84 ILE B O 1
ATOM 1551 N N . LEU B 1 35 ? -10.048 -41.712 -35.219 1.00 27.58 85 LEU B N 1
ATOM 1552 C CA . LEU B 1 35 ? -9.485 -41.592 -33.906 1.00 25.99 85 LEU B CA 1
ATOM 1553 C C . LEU B 1 35 ? -10.332 -40.751 -32.961 1.00 25.67 85 LEU B C 1
ATOM 1554 O O . LEU B 1 35 ? -10.446 -41.079 -31.826 1.00 25.27 85 LEU B O 1
ATOM 1559 N N . LYS B 1 36 ? -10.950 -39.689 -33.452 1.00 25.36 86 LYS B N 1
ATOM 1560 C CA . LYS B 1 36 ? -11.791 -38.813 -32.675 1.00 25.44 86 LYS B CA 1
ATOM 1561 C C . LYS B 1 36 ? -13.099 -39.385 -32.261 1.00 24.12 86 LYS B C 1
ATOM 1562 O O . LYS B 1 36 ? -13.574 -39.109 -31.209 1.00 22.88 86 LYS B O 1
ATOM 1568 N N . LYS B 1 37 ? -13.685 -40.167 -33.129 1.00 23.94 87 LYS B N 1
ATOM 1569 C CA . LYS B 1 37 ? -14.961 -40.766 -32.863 1.00 23.45 87 LYS B CA 1
ATOM 1570 C C . LYS B 1 37 ? -14.844 -41.924 -31.902 1.00 22.59 87 LYS B C 1
ATOM 1571 O O . LYS B 1 37 ? -15.673 -42.094 -31.063 1.00 21.75 87 LYS B O 1
ATOM 1577 N N . LYS B 1 38 ? -13.772 -42.684 -32.011 1.00 22.04 88 LYS B N 1
ATOM 1578 C CA . LYS B 1 38 ? -13.424 -43.663 -30.956 1.00 22.33 88 LYS B CA 1
ATOM 1579 C C . LYS B 1 38 ? -13.222 -43.010 -29.617 1.00 22.57 88 LYS B C 1
ATOM 1580 O O . LYS B 1 38 ? -13.698 -43.513 -28.604 1.00 22.42 88 LYS B O 1
ATOM 1586 N N . ALA B 1 39 ? -12.532 -41.868 -29.622 1.00 23.30 89 ALA B N 1
ATOM 1587 C CA . ALA B 1 39 ? -12.334 -41.095 -28.417 1.00 24.17 89 ALA B CA 1
ATOM 1588 C C . ALA B 1 39 ? -13.679 -40.540 -27.931 1.00 25.66 89 ALA B C 1
ATOM 1589 O O . ALA B 1 39 ? -14.045 -40.793 -26.788 1.00 26.27 89 ALA B O 1
ATOM 1591 N N . GLU B 1 40 ? -14.431 -39.845 -28.792 1.00 26.57 90 GLU B N 1
ATOM 1592 C CA . GLU B 1 40 ? -15.796 -39.408 -28.448 1.00 28.63 90 GLU B CA 1
ATOM 1593 C C . GLU B 1 40 ? -16.597 -40.535 -27.757 1.00 28.85 90 GLU B C 1
ATOM 1594 O O . GLU B 1 40 ? -17.277 -40.291 -26.775 1.00 28.80 90 GLU B O 1
ATOM 1600 N N . GLU B 1 41 ? -16.517 -41.768 -28.254 1.00 29.29 91 GLU B N 1
ATOM 1601 C CA . GLU B 1 41 ? -17.331 -42.826 -27.665 1.00 30.17 91 GLU B CA 1
ATOM 1602 C C . GLU B 1 41 ? -16.769 -43.424 -26.372 1.00 29.90 91 GLU B C 1
ATOM 1603 O O . GLU B 1 41 ? -17.461 -44.162 -25.659 1.00 30.17 91 GLU B O 1
ATOM 1609 N N . VAL B 1 42 ? -15.541 -43.072 -26.044 1.00 29.01 92 VAL B N 1
ATOM 1610 C CA . VAL B 1 42 ? -14.930 -43.592 -24.835 1.00 28.99 92 VAL B CA 1
ATOM 1611 C C . VAL B 1 42 ? -15.127 -42.640 -23.648 1.00 28.69 92 VAL B C 1
ATOM 1612 O O . VAL B 1 42 ? -15.346 -43.092 -22.524 1.00 28.29 92 VAL B O 1
ATOM 1616 N N . LYS B 1 43 ? -15.058 -41.335 -23.920 1.00 29.05 93 LYS B N 1
ATOM 1617 C CA . LYS B 1 43 ? -15.225 -40.283 -22.907 1.00 29.50 93 LYS B CA 1
ATOM 1618 C C . LYS B 1 43 ? -16.355 -40.506 -21.925 1.00 29.78 93 LYS B C 1
ATOM 1619 O O . LYS B 1 43 ? -16.104 -40.409 -20.723 1.00 30.18 93 LYS B O 1
ATOM 1625 N N . PRO B 1 44 ? -17.597 -40.797 -22.414 1.00 29.87 94 PRO B N 1
ATOM 1626 C CA . PRO B 1 44 ? -18.723 -41.004 -21.488 1.00 29.24 94 PRO B CA 1
ATOM 1627 C C . PRO B 1 44 ? -18.375 -41.966 -20.354 1.00 28.12 94 PRO B C 1
ATOM 1628 O O . PRO B 1 44 ? -18.356 -41.558 -19.205 1.00 28.23 94 PRO B O 1
ATOM 1632 N N . TYR B 1 45 ? -18.074 -43.206 -20.687 1.00 27.43 95 TYR B N 1
ATOM 1633 C CA . TYR B 1 45 ? -17.682 -44.220 -19.719 1.00 27.83 95 TYR B CA 1
ATOM 1634 C C . TYR B 1 45 ? -16.348 -43.934 -18.962 1.00 26.73 95 TYR B C 1
ATOM 1635 O O . TYR B 1 45 ? -16.163 -44.408 -17.857 1.00 24.78 95 TYR B O 1
ATOM 1644 N N . LEU B 1 46 ? -15.415 -43.212 -19.580 1.00 26.70 96 LEU B N 1
ATOM 1645 C CA . LEU B 1 46 ? -14.130 -42.907 -18.934 1.00 26.79 96 LEU B CA 1
ATOM 1646 C C . LEU B 1 46 ? -14.439 -42.056 -17.724 1.00 25.86 96 LEU B C 1
ATOM 1647 O O . LEU B 1 46 ? -13.983 -42.322 -16.620 1.00 25.56 96 LEU B O 1
ATOM 1652 N N . ASN B 1 47 ? -15.269 -41.057 -17.937 1.00 25.47 97 ASN B N 1
ATOM 1653 C CA . ASN B 1 47 ? -15.785 -40.251 -16.836 1.00 25.84 97 ASN B CA 1
ATOM 1654 C C . ASN B 1 47 ? -14.655 -39.456 -16.141 1.00 24.89 97 ASN B C 1
ATOM 1655 O O . ASN B 1 47 ? -14.614 -39.341 -14.902 1.00 24.67 97 ASN B O 1
ATOM 1660 N N . GLY B 1 48 ? -13.738 -38.927 -16.970 1.00 23.35 98 GLY B N 1
ATOM 1661 C CA . GLY B 1 48 ? -12.677 -38.043 -16.513 1.00 21.95 98 GLY B CA 1
ATOM 1662 C C . GLY B 1 48 ? -11.447 -38.749 -15.956 1.00 21.02 98 GLY B C 1
ATOM 1663 O O . GLY B 1 48 ? -10.435 -38.109 -15.703 1.00 21.85 98 GLY B O 1
ATOM 1664 N N . ARG B 1 49 ? -11.525 -40.064 -15.747 1.00 19.30 99 ARG B N 1
ATOM 1665 C CA . ARG B 1 49 ? -10.361 -40.832 -15.345 1.00 16.07 99 ARG B CA 1
ATOM 1666 C C . ARG B 1 49 ? -9.260 -40.698 -16.412 1.00 16.37 99 ARG B C 1
ATOM 1667 O O . ARG B 1 49 ? -9.544 -40.590 -17.613 1.00 16.96 99 ARG B O 1
ATOM 1675 N N . SER B 1 50 ? -8.015 -40.733 -15.940 1.00 14.98 100 SER B N 1
ATOM 1676 C CA . SER B 1 50 ? -6.810 -40.685 -16.703 1.00 13.24 100 SER B CA 1
ATOM 1677 C C . SER B 1 50 ? -6.464 -42.054 -17.280 1.00 12.35 100 SER B C 1
ATOM 1678 O O . SER B 1 50 ? -6.944 -43.052 -16.776 1.00 11.58 100 SER B O 1
ATOM 1681 N N . MET B 1 51 ? -5.575 -42.102 -18.274 1.00 11.23 101 MET B N 1
ATOM 1682 C CA . MET B 1 51 ? -5.103 -43.400 -18.796 1.00 11.40 101 MET B CA 1
ATOM 1683 C C . MET B 1 51 ? -3.609 -43.571 -18.648 1.00 9.78 101 MET B C 1
ATOM 1684 O O . MET B 1 51 ? -2.848 -42.615 -18.774 1.00 9.36 101 MET B O 1
ATOM 1689 N N . TYR B 1 52 ? -3.198 -44.796 -18.412 1.00 7.53 102 TYR B N 1
ATOM 1690 C CA . TYR B 1 52 ? -1.797 -45.095 -18.212 1.00 7.75 102 TYR B CA 1
ATOM 1691 C C . TYR B 1 52 ? -1.360 -46.139 -19.225 1.00 7.97 102 TYR B C 1
ATOM 1692 O O . TYR B 1 52 ? -1.997 -47.161 -19.318 1.00 8.27 102 TYR B O 1
ATOM 1701 N N . LEU B 1 53 ? -0.206 -45.950 -19.863 1.00 5.68 103 LEU B N 1
ATOM 1702 C CA . LEU B 1 53 ? 0.253 -46.878 -20.860 1.00 4.91 103 LEU B CA 1
ATOM 1703 C C . LEU B 1 53 ? 1.494 -47.547 -20.288 1.00 4.49 103 LEU B C 1
ATOM 1704 O O . LEU B 1 53 ? 2.448 -46.850 -19.902 1.00 2.30 103 LEU B O 1
ATOM 1709 N N . VAL B 1 54 ? 1.470 -48.894 -20.234 1.00 3.98 104 VAL B N 1
ATOM 1710 C CA . VAL B 1 54 ? 2.512 -49.654 -19.608 1.00 5.17 104 VAL B CA 1
ATOM 1711 C C . VAL B 1 54 ? 3.038 -50.650 -20.621 1.00 6.10 104 VAL B C 1
ATOM 1712 O O . VAL B 1 54 ? 2.370 -50.958 -21.616 1.00 6.52 104 VAL B O 1
ATOM 1716 N N . GLY B 1 55 ? 4.223 -51.207 -20.376 1.00 7.11 105 GLY B N 1
ATOM 1717 C CA . GLY B 1 55 ? 4.825 -52.119 -21.389 1.00 7.10 105 GLY B CA 1
ATOM 1718 C C . GLY B 1 55 ? 6.318 -52.089 -21.270 1.00 7.56 105 GLY B C 1
ATOM 1719 O O . GLY B 1 55 ? 6.856 -51.213 -20.546 1.00 8.56 105 GLY B O 1
ATOM 1720 N N . MET B 1 56 ? 6.996 -53.062 -21.892 1.00 7.35 106 MET B N 1
ATOM 1721 C CA . MET B 1 56 ? 8.492 -53.130 -21.868 1.00 7.27 106 MET B CA 1
ATOM 1722 C C . MET B 1 56 ? 9.146 -51.951 -22.563 1.00 8.14 106 MET B C 1
ATOM 1723 O O . MET B 1 56 ? 8.507 -51.298 -23.400 1.00 7.56 106 MET B O 1
ATOM 1728 N N . MET B 1 57 ? 10.420 -51.700 -22.234 1.00 9.34 107 MET B N 1
ATOM 1729 C CA . MET B 1 57 ? 11.253 -50.752 -22.942 1.00 12.60 107 MET B CA 1
ATOM 1730 C C . MET B 1 57 ? 11.101 -50.988 -24.437 1.00 12.12 107 MET B C 1
ATOM 1731 O O . MET B 1 57 ? 11.194 -52.095 -24.908 1.00 11.75 107 MET B O 1
ATOM 1736 N N . GLY B 1 58 ? 10.824 -49.923 -25.163 1.00 14.05 108 GLY B N 1
ATOM 1737 C CA . GLY B 1 58 ? 10.845 -49.937 -26.632 1.00 13.28 108 GLY B CA 1
ATOM 1738 C C . GLY B 1 58 ? 9.468 -50.149 -27.198 1.00 14.00 108 GLY B C 1
ATOM 1739 O O . GLY B 1 58 ? 9.303 -50.331 -28.403 1.00 15.63 108 GLY B O 1
ATOM 1740 N N . SER B 1 59 ? 8.457 -50.180 -26.346 1.00 13.10 109 SER B N 1
ATOM 1741 C CA . SER B 1 59 ? 7.152 -50.608 -26.837 1.00 12.46 109 SER B CA 1
ATOM 1742 C C . SER B 1 59 ? 6.295 -49.425 -27.364 1.00 12.82 109 SER B C 1
ATOM 1743 O O . SER B 1 59 ? 5.139 -49.627 -27.710 1.00 12.69 109 SER B O 1
ATOM 1746 N N . GLY B 1 60 ? 6.868 -48.210 -27.481 1.00 12.82 110 GLY B N 1
ATOM 1747 C CA . GLY B 1 60 ? 6.212 -47.129 -28.312 1.00 11.82 110 GLY B CA 1
ATOM 1748 C C . GLY B 1 60 ? 5.061 -46.458 -27.568 1.00 11.81 110 GLY B C 1
ATOM 1749 O O . GLY B 1 60 ? 4.144 -45.884 -28.152 1.00 12.94 110 GLY B O 1
ATOM 1750 N N . LYS B 1 61 ? 5.119 -46.536 -26.246 1.00 10.55 111 LYS B N 1
ATOM 1751 C CA . LYS B 1 61 ? 4.118 -45.979 -25.375 1.00 9.24 111 LYS B CA 1
ATOM 1752 C C . LYS B 1 61 ? 3.986 -44.460 -25.545 1.00 9.75 111 LYS B C 1
ATOM 1753 O O . LYS B 1 61 ? 2.859 -43.905 -25.438 1.00 9.32 111 LYS B O 1
ATOM 1759 N N . THR B 1 62 ? 5.124 -43.768 -25.713 1.00 9.92 112 THR B N 1
ATOM 1760 C CA . THR B 1 62 ? 5.100 -42.286 -25.814 1.00 11.72 112 THR B CA 1
ATOM 1761 C C . THR B 1 62 ? 4.340 -41.799 -27.014 1.00 11.46 112 THR B C 1
ATOM 1762 O O . THR B 1 62 ? 3.462 -40.990 -26.896 1.00 12.89 112 THR B O 1
ATOM 1766 N N . THR B 1 63 ? 4.682 -42.311 -28.186 1.00 12.57 113 THR B N 1
ATOM 1767 C CA . THR B 1 63 ? 4.010 -41.941 -29.433 1.00 12.08 113 THR B CA 1
ATOM 1768 C C . THR B 1 63 ? 2.524 -42.284 -29.438 1.00 10.54 113 THR B C 1
ATOM 1769 O O . THR B 1 63 ? 1.691 -41.503 -29.872 1.00 10.90 113 THR B O 1
ATOM 1773 N N . VAL B 1 64 ? 2.169 -43.446 -28.920 1.00 10.02 114 VAL B N 1
ATOM 1774 C CA . VAL B 1 64 ? 0.760 -43.821 -28.905 1.00 7.34 114 VAL B CA 1
ATOM 1775 C C . VAL B 1 64 ? 0.036 -42.985 -27.865 1.00 6.97 114 VAL B C 1
ATOM 1776 O O . VAL B 1 64 ? -1.091 -42.520 -28.051 1.00 6.36 114 VAL B O 1
ATOM 1780 N N . GLY B 1 65 ? 0.685 -42.809 -26.728 1.00 6.51 115 GLY B N 1
ATOM 1781 C CA . GLY B 1 65 ? 0.144 -41.900 -25.724 1.00 6.88 115 GLY B CA 1
ATOM 1782 C C . GLY B 1 65 ? -0.181 -40.499 -26.160 1.00 7.93 115 GLY B C 1
ATOM 1783 O O . GLY B 1 65 ? -1.275 -39.994 -25.832 1.00 8.00 115 GLY B O 1
ATOM 1784 N N . LYS B 1 66 ? 0.749 -39.851 -26.882 1.00 7.93 116 LYS B N 1
ATOM 1785 C CA . LYS B 1 66 ? 0.492 -38.485 -27.389 1.00 8.23 116 LYS B CA 1
ATOM 1786 C C . LYS B 1 66 ? -0.726 -38.460 -28.348 1.00 7.46 116 LYS B C 1
ATOM 1787 O O . LYS B 1 66 ? -1.529 -37.551 -28.322 1.00 7.10 116 LYS B O 1
ATOM 1793 N N . ILE B 1 67 ? -0.847 -39.495 -29.185 1.00 8.35 117 ILE B N 1
ATOM 1794 C CA . ILE B 1 67 ? -1.918 -39.621 -30.167 1.00 7.85 117 ILE B CA 1
ATOM 1795 C C . ILE B 1 67 ? -3.243 -39.788 -29.447 1.00 8.62 117 ILE B C 1
ATOM 1796 O O . ILE B 1 67 ? -4.200 -39.074 -29.736 1.00 7.94 117 ILE B O 1
ATOM 1801 N N . MET B 1 68 ? -3.262 -40.676 -28.457 1.00 8.86 118 MET B N 1
ATOM 1802 C CA . MET B 1 68 ? -4.446 -40.860 -27.637 1.00 10.53 118 MET B CA 1
ATOM 1803 C C . MET B 1 68 ? -4.910 -39.602 -26.895 1.00 10.93 118 MET B C 1
ATOM 1804 O O . MET B 1 68 ? -6.076 -39.226 -26.988 1.00 11.62 118 MET B O 1
ATOM 1809 N N . ALA B 1 69 ? -4.005 -38.957 -26.177 1.00 10.76 119 ALA B N 1
ATOM 1810 C CA . ALA B 1 69 ? -4.281 -37.708 -25.480 1.00 11.35 119 ALA B CA 1
ATOM 1811 C C . ALA B 1 69 ? -4.857 -36.622 -26.396 1.00 12.17 119 ALA B C 1
ATOM 1812 O O . ALA B 1 69 ? -5.811 -35.925 -26.028 1.00 12.09 119 ALA B O 1
ATOM 1814 N N . ARG B 1 70 ? -4.246 -36.454 -27.566 1.00 14.23 120 ARG B N 1
ATOM 1815 C CA . ARG B 1 70 ? -4.708 -35.488 -28.598 1.00 17.02 120 ARG B CA 1
ATOM 1816 C C . ARG B 1 70 ? -6.162 -35.773 -29.053 1.00 16.57 120 ARG B C 1
ATOM 1817 O O . ARG B 1 70 ? -6.988 -34.857 -29.139 1.00 16.41 120 ARG B O 1
ATOM 1825 N N . SER B 1 71 ? -6.466 -37.033 -29.341 1.00 16.08 121 SER B N 1
ATOM 1826 C CA . SER B 1 71 ? -7.841 -37.414 -29.733 1.00 16.59 121 SER B CA 1
ATOM 1827 C C . SER B 1 71 ? -8.852 -37.184 -28.599 1.00 16.48 121 SER B C 1
ATOM 1828 O O . SER B 1 71 ? -9.977 -36.786 -28.853 1.00 16.78 121 SER B O 1
ATOM 1831 N N . LEU B 1 72 ? -8.424 -37.385 -27.352 1.00 16.04 122 LEU B N 1
ATOM 1832 C CA . LEU B 1 72 ? -9.284 -37.178 -26.178 1.00 16.06 122 LEU B CA 1
ATOM 1833 C C . LEU B 1 72 ? -9.394 -35.726 -25.743 1.00 16.00 122 LEU B C 1
ATOM 1834 O O . LEU B 1 72 ? -10.228 -35.397 -24.918 1.00 15.58 122 LEU B O 1
ATOM 1839 N N . GLY B 1 73 ? -8.541 -34.858 -26.260 1.00 16.19 123 GLY B N 1
ATOM 1840 C CA . GLY B 1 73 ? -8.409 -33.515 -25.653 1.00 15.77 123 GLY B CA 1
ATOM 1841 C C . GLY B 1 73 ? -7.911 -33.615 -24.196 1.00 15.97 123 GLY B C 1
ATOM 1842 O O . GLY B 1 73 ? -8.195 -32.727 -23.388 1.00 16.19 123 GLY B O 1
ATOM 1843 N N . TYR B 1 74 ? -7.227 -34.724 -23.849 1.00 14.42 124 TYR B N 1
ATOM 1844 C CA . TYR B 1 74 ? -6.485 -34.883 -22.578 1.00 12.47 124 TYR B CA 1
ATOM 1845 C C . TYR B 1 74 ? -5.074 -34.345 -22.716 1.00 11.13 124 TYR B C 1
ATOM 1846 O O . TYR B 1 74 ? -4.631 -34.053 -23.816 1.00 11.25 124 TYR B O 1
ATOM 1855 N N . THR B 1 75 ? -4.344 -34.318 -21.609 1.00 10.35 125 THR B N 1
ATOM 1856 C CA . THR B 1 75 ? -2.969 -33.837 -21.572 1.00 10.54 125 THR B CA 1
ATOM 1857 C C . THR B 1 75 ? -2.013 -34.990 -21.411 1.00 10.65 125 THR B C 1
ATOM 1858 O O . THR B 1 75 ? -2.204 -35.872 -20.577 1.00 11.60 125 THR B O 1
ATOM 1862 N N . PHE B 1 76 ? -0.963 -34.989 -22.205 1.00 10.05 126 PHE B N 1
ATOM 1863 C CA . PHE B 1 76 ? -0.029 -36.076 -22.205 1.00 8.85 126 PHE B CA 1
ATOM 1864 C C . PHE B 1 76 ? 1.180 -35.803 -21.308 1.00 8.78 126 PHE B C 1
ATOM 1865 O O . PHE B 1 76 ? 1.702 -34.711 -21.345 1.00 6.88 126 PHE B O 1
ATOM 1873 N N . PHE B 1 77 ? 1.591 -36.790 -20.498 1.00 8.47 127 PHE B N 1
ATOM 1874 C CA . PHE B 1 77 ? 2.832 -36.734 -19.731 1.00 10.18 127 PHE B CA 1
ATOM 1875 C C . PHE B 1 77 ? 3.571 -38.051 -19.890 1.00 12.17 127 PHE B C 1
ATOM 1876 O O . PHE B 1 77 ? 2.947 -39.126 -19.962 1.00 12.60 127 PHE B O 1
ATOM 1884 N N . ASP B 1 78 ? 4.891 -37.958 -19.950 1.00 13.71 128 ASP B N 1
ATOM 1885 C CA . ASP B 1 78 ? 5.761 -39.105 -19.789 1.00 15.34 128 ASP B CA 1
ATOM 1886 C C . ASP B 1 78 ? 6.339 -39.130 -18.379 1.00 15.60 128 ASP B C 1
ATOM 1887 O O . ASP B 1 78 ? 7.133 -38.261 -18.007 1.00 14.60 128 ASP B O 1
ATOM 1892 N N . CYS B 1 79 ? 5.948 -40.147 -17.627 1.00 16.01 129 CYS B N 1
ATOM 1893 C CA . CYS B 1 79 ? 6.315 -40.315 -16.248 1.00 19.27 129 CYS B CA 1
ATOM 1894 C C . CYS B 1 79 ? 7.824 -40.196 -15.984 1.00 19.55 129 CYS B C 1
ATOM 1895 O O . CYS B 1 79 ? 8.218 -39.454 -15.107 1.00 19.76 129 CYS B O 1
ATOM 1898 N N . ASP B 1 80 ? 8.644 -40.928 -16.733 1.00 20.30 130 ASP B N 1
ATOM 1899 C CA . ASP B 1 80 ? 10.114 -40.864 -16.594 1.00 21.18 130 ASP B CA 1
ATOM 1900 C C . ASP B 1 80 ? 10.716 -39.470 -16.897 1.00 20.14 130 ASP B C 1
ATOM 1901 O O . ASP B 1 80 ? 11.650 -39.050 -16.233 1.00 19.98 130 ASP B O 1
ATOM 1906 N N . THR B 1 81 ? 10.164 -38.769 -17.893 1.00 19.66 131 THR B N 1
ATOM 1907 C CA . THR B 1 81 ? 10.447 -37.360 -18.119 1.00 18.82 131 THR B CA 1
ATOM 1908 C C . THR B 1 81 ? 10.050 -36.515 -16.925 1.00 19.18 131 THR B C 1
ATOM 1909 O O . THR B 1 81 ? 10.787 -35.587 -16.596 1.00 19.71 131 THR B O 1
ATOM 1913 N N . LEU B 1 82 ? 8.888 -36.762 -16.309 1.00 19.64 132 LEU B N 1
ATOM 1914 C CA . LEU B 1 82 ? 8.551 -36.032 -15.071 1.00 19.89 132 LEU B CA 1
ATOM 1915 C C . LEU B 1 82 ? 9.536 -36.253 -13.945 1.00 19.20 132 LEU B C 1
ATOM 1916 O O . LEU B 1 82 ? 9.849 -35.335 -13.205 1.00 19.13 132 LEU B O 1
ATOM 1921 N N . ILE B 1 83 ? 10.019 -37.473 -13.817 1.00 18.66 133 ILE B N 1
ATOM 1922 C CA . ILE B 1 83 ? 10.977 -37.797 -12.767 1.00 19.06 133 ILE B CA 1
ATOM 1923 C C . ILE B 1 83 ? 12.330 -37.080 -12.958 1.00 20.63 133 ILE B C 1
ATOM 1924 O O . ILE B 1 83 ? 12.864 -36.465 -11.989 1.00 19.57 133 ILE B O 1
ATOM 1929 N N . GLU B 1 84 ? 12.862 -37.191 -14.193 1.00 21.52 134 GLU B N 1
ATOM 1930 C CA . GLU B 1 84 ? 14.097 -36.536 -14.664 1.00 24.45 134 GLU B CA 1
ATOM 1931 C C . GLU B 1 84 ? 14.081 -35.028 -14.492 1.00 24.96 134 GLU B C 1
ATOM 1932 O O . GLU B 1 84 ? 15.103 -34.446 -14.185 1.00 25.83 134 GLU B O 1
ATOM 1938 N N . GLN B 1 85 ? 12.927 -34.397 -14.675 1.00 26.08 135 GLN B N 1
ATOM 1939 C CA . GLN B 1 85 ? 12.839 -32.931 -14.584 1.00 27.66 135 GLN B CA 1
ATOM 1940 C C . GLN B 1 85 ? 12.772 -32.499 -13.129 1.00 27.39 135 GLN B C 1
ATOM 1941 O O . GLN B 1 85 ? 13.255 -31.439 -12.774 1.00 27.64 135 GLN B O 1
ATOM 1947 N N . ALA B 1 86 ? 12.170 -33.327 -12.295 1.00 27.79 136 ALA B N 1
ATOM 1948 C CA . ALA B 1 86 ? 12.016 -32.986 -10.888 1.00 28.22 136 ALA B CA 1
ATOM 1949 C C . ALA B 1 86 ? 13.295 -33.252 -10.069 1.00 28.77 136 ALA B C 1
ATOM 1950 O O . ALA B 1 86 ? 13.394 -32.823 -8.919 1.00 29.67 136 ALA B O 1
ATOM 1952 N N . MET B 1 87 ? 14.263 -33.965 -10.640 1.00 29.39 137 MET B N 1
ATOM 1953 C CA . MET B 1 87 ? 15.568 -34.114 -9.999 1.00 30.71 137 MET B CA 1
ATOM 1954 C C . MET B 1 87 ? 16.341 -32.784 -10.145 1.00 31.03 137 MET B C 1
ATOM 1955 O O . MET B 1 87 ? 17.076 -32.582 -11.113 1.00 31.91 137 MET B O 1
ATOM 1960 N N . LYS B 1 88 ? 16.157 -31.879 -9.200 1.00 31.11 138 LYS B N 1
ATOM 1961 C CA . LYS B 1 88 ? 16.972 -30.651 -9.111 1.00 31.51 138 LYS B CA 1
ATOM 1962 C C . LYS B 1 88 ? 18.407 -30.939 -8.674 1.00 30.10 138 LYS B C 1
ATOM 1963 O O . LYS B 1 88 ? 18.639 -31.426 -7.560 1.00 30.49 138 LYS B O 1
ATOM 1969 N N . GLY B 1 89 ? 19.361 -30.658 -9.557 1.00 28.82 139 GLY B N 1
ATOM 1970 C CA . GLY B 1 89 ? 20.776 -30.735 -9.206 1.00 26.89 139 GLY B CA 1
ATOM 1971 C C . GLY B 1 89 ? 21.367 -32.137 -9.216 1.00 26.16 139 GLY B C 1
ATOM 1972 O O . GLY B 1 89 ? 22.490 -32.322 -8.776 1.00 25.52 139 GLY B O 1
ATOM 1973 N N . THR B 1 90 ? 20.599 -33.132 -9.669 1.00 24.18 140 THR B N 1
ATOM 1974 C CA . THR B 1 90 ? 21.134 -34.473 -9.924 1.00 23.86 140 THR B CA 1
ATOM 1975 C C . THR B 1 90 ? 20.549 -34.970 -11.230 1.00 22.62 140 THR B C 1
ATOM 1976 O O . THR B 1 90 ? 19.983 -34.203 -11.988 1.00 23.99 140 THR B O 1
ATOM 1980 N N . SER B 1 91 ? 20.636 -36.269 -11.450 1.00 20.31 141 SER B N 1
ATOM 1981 C CA . SER B 1 91 ? 20.125 -36.889 -12.630 1.00 19.73 141 SER B CA 1
ATOM 1982 C C . SER B 1 91 ? 19.790 -38.291 -12.210 1.00 18.13 141 SER B C 1
ATOM 1983 O O . SER B 1 91 ? 20.264 -38.743 -11.173 1.00 18.53 141 SER B O 1
ATOM 1986 N N . VAL B 1 92 ? 18.942 -38.949 -12.989 1.00 16.96 142 VAL B N 1
ATOM 1987 C CA . VAL B 1 92 ? 18.588 -40.346 -12.782 1.00 15.83 142 VAL B CA 1
ATOM 1988 C C . VAL B 1 92 ? 19.823 -41.244 -12.868 1.00 15.77 142 VAL B C 1
ATOM 1989 O O . VAL B 1 92 ? 20.037 -42.098 -12.007 1.00 16.12 142 VAL B O 1
ATOM 1993 N N . ALA B 1 93 ? 20.663 -41.034 -13.866 1.00 15.92 143 ALA B N 1
ATOM 1994 C CA . ALA B 1 93 ? 21.965 -41.709 -13.907 1.00 16.57 143 ALA B CA 1
ATOM 1995 C C . ALA B 1 93 ? 22.657 -41.654 -12.559 1.00 17.27 143 ALA B C 1
ATOM 1996 O O . ALA B 1 93 ? 23.091 -42.687 -12.070 1.00 19.06 143 ALA B O 1
ATOM 1998 N N . GLU B 1 94 ? 22.723 -40.467 -11.943 1.00 16.82 144 GLU B N 1
ATOM 1999 C CA . GLU B 1 94 ? 23.437 -40.282 -10.678 1.00 16.55 144 GLU B CA 1
ATOM 2000 C C . GLU B 1 94 ? 22.815 -41.083 -9.531 1.00 15.90 144 GLU B C 1
ATOM 2001 O O . GLU B 1 94 ? 23.533 -41.778 -8.798 1.00 15.54 144 GLU B O 1
ATOM 2007 N N . ILE B 1 95 ? 21.499 -41.019 -9.398 1.00 15.55 145 ILE B N 1
ATOM 2008 C CA . ILE B 1 95 ? 20.762 -41.846 -8.444 1.00 15.97 145 ILE B CA 1
ATOM 2009 C C . ILE B 1 95 ? 21.057 -43.339 -8.574 1.00 16.67 145 ILE B C 1
ATOM 2010 O O . ILE B 1 95 ? 21.358 -43.984 -7.575 1.00 16.95 145 ILE B O 1
ATOM 2015 N N . PHE B 1 96 ? 20.990 -43.899 -9.774 1.00 17.38 146 PHE B N 1
ATOM 2016 C CA . PHE B 1 96 ? 21.323 -45.324 -9.958 1.00 19.18 146 PHE B CA 1
ATOM 2017 C C . PHE B 1 96 ? 22.747 -45.710 -9.546 1.00 20.18 146 PHE B C 1
ATOM 2018 O O . PHE B 1 96 ? 22.934 -46.747 -8.905 1.00 20.55 146 PHE B O 1
ATOM 2026 N N . GLU B 1 97 ? 23.743 -44.912 -9.954 1.00 21.55 147 GLU B N 1
ATOM 2027 C CA . GLU B 1 97 ? 25.160 -45.168 -9.626 1.00 22.05 147 GLU B CA 1
ATOM 2028 C C . GLU B 1 97 ? 25.372 -45.057 -8.124 1.00 21.46 147 GLU B C 1
ATOM 2029 O O . GLU B 1 97 ? 26.110 -45.863 -7.534 1.00 21.70 147 GLU B O 1
ATOM 2035 N N . HIS B 1 98 ? 24.751 -44.043 -7.509 1.00 19.71 148 HIS B N 1
ATOM 2036 C CA . HIS B 1 98 ? 25.002 -43.747 -6.109 1.00 18.71 148 HIS B CA 1
ATOM 2037 C C . HIS B 1 98 ? 24.093 -44.480 -5.152 1.00 18.72 148 HIS B C 1
ATOM 2038 O O . HIS B 1 98 ? 24.554 -44.930 -4.090 1.00 20.08 148 HIS B O 1
ATOM 2045 N N . PHE B 1 99 ? 22.813 -44.615 -5.490 1.00 18.19 149 PHE B N 1
ATOM 2046 C CA . PHE B 1 99 ? 21.843 -45.166 -4.524 1.00 17.53 149 PHE B CA 1
ATOM 2047 C C . PHE B 1 99 ? 21.061 -46.401 -4.953 1.00 17.38 149 PHE B C 1
ATOM 2048 O O . PHE B 1 99 ? 20.354 -47.007 -4.130 1.00 18.49 149 PHE B O 1
ATOM 2056 N N . GLY B 1 100 ? 21.190 -46.797 -6.217 1.00 16.69 150 GLY B N 1
ATOM 2057 C CA . GLY B 1 100 ? 20.546 -48.004 -6.698 1.00 15.07 150 GLY B CA 1
ATOM 2058 C C . GLY B 1 100 ? 19.137 -47.779 -7.209 1.00 14.69 150 GLY B C 1
ATOM 2059 O O . GLY B 1 100 ? 18.516 -46.728 -6.919 1.00 12.95 150 GLY B O 1
ATOM 2060 N N . GLU B 1 101 ? 18.670 -48.771 -7.984 1.00 13.67 151 GLU B N 1
ATOM 2061 C CA . GLU B 1 101 ? 17.320 -48.860 -8.559 1.00 13.34 151 GLU B CA 1
ATOM 2062 C C . GLU B 1 101 ? 16.227 -48.573 -7.538 1.00 11.87 151 GLU B C 1
ATOM 2063 O O . GLU B 1 101 ? 15.259 -47.900 -7.832 1.00 10.79 151 GLU B O 1
ATOM 2069 N N . SER B 1 102 ? 16.420 -49.100 -6.341 1.00 11.12 152 SER B N 1
ATOM 2070 C CA . SER B 1 102 ? 15.479 -49.046 -5.248 1.00 11.16 152 SER B CA 1
ATOM 2071 C C . SER B 1 102 ? 14.942 -47.628 -4.922 1.00 11.34 152 SER B C 1
ATOM 2072 O O . SER B 1 102 ? 13.719 -47.410 -4.739 1.00 11.49 152 SER B O 1
ATOM 2075 N N . VAL B 1 103 ? 15.869 -46.685 -4.856 1.00 9.41 153 VAL B N 1
ATOM 2076 C CA . VAL B 1 103 ? 15.586 -45.287 -4.719 1.00 8.71 153 VAL B CA 1
ATOM 2077 C C . VAL B 1 103 ? 14.860 -44.699 -5.947 1.00 8.70 153 VAL B C 1
ATOM 2078 O O . VAL B 1 103 ? 13.879 -43.962 -5.796 1.00 8.79 153 VAL B O 1
ATOM 2082 N N . PHE B 1 104 ? 15.321 -45.036 -7.125 1.00 7.74 154 PHE B N 1
ATOM 2083 C CA . PHE B 1 104 ? 14.633 -44.625 -8.304 1.00 8.03 154 PHE B CA 1
ATOM 2084 C C . PHE B 1 104 ? 13.195 -45.102 -8.311 1.00 7.85 154 PHE B C 1
ATOM 2085 O O . PHE B 1 104 ? 12.346 -44.401 -8.750 1.00 8.29 154 PHE B O 1
ATOM 2093 N N . ARG B 1 105 ? 12.950 -46.303 -7.828 1.00 7.58 155 ARG B N 1
ATOM 2094 C CA . ARG B 1 105 ? 11.614 -46.851 -7.722 1.00 7.59 155 ARG B CA 1
ATOM 2095 C C . ARG B 1 105 ? 10.708 -46.038 -6.823 1.00 7.51 155 ARG B C 1
ATOM 2096 O O . ARG B 1 105 ? 9.591 -45.844 -7.119 1.00 5.97 155 ARG B O 1
ATOM 2104 N N . GLU B 1 106 ? 11.214 -45.582 -5.704 1.00 8.02 156 GLU B N 1
ATOM 2105 C CA . GLU B 1 106 ? 10.364 -44.738 -4.829 1.00 9.72 156 GLU B CA 1
ATOM 2106 C C . GLU B 1 106 ? 10.029 -43.386 -5.475 1.00 9.02 156 GLU B C 1
ATOM 2107 O O . GLU B 1 106 ? 8.906 -42.936 -5.327 1.00 9.65 156 GLU B O 1
ATOM 2113 N N . LYS B 1 107 ? 10.946 -42.821 -6.269 1.00 8.06 157 LYS B N 1
ATOM 2114 C CA . LYS B 1 107 ? 10.710 -41.563 -6.998 1.00 7.66 157 LYS B CA 1
ATOM 2115 C C . LYS B 1 107 ? 9.689 -41.750 -8.138 1.00 6.58 157 LYS B C 1
ATOM 2116 O O . LYS B 1 107 ? 8.852 -40.916 -8.345 1.00 8.06 157 LYS B O 1
ATOM 2122 N N . GLU B 1 108 ? 9.702 -42.911 -8.766 1.00 5.59 158 GLU B N 1
ATOM 2123 C CA . GLU B 1 108 ? 8.695 -43.328 -9.701 1.00 4.69 158 GLU B CA 1
ATOM 2124 C C . GLU B 1 108 ? 7.350 -43.464 -8.996 1.00 4.58 158 GLU B C 1
ATOM 2125 O O . GLU B 1 108 ? 6.359 -42.956 -9.494 1.00 2.02 158 GLU B O 1
ATOM 2131 N N . THR B 1 109 ? 7.298 -44.149 -7.850 1.00 4.10 159 THR B N 1
ATOM 2132 C CA . THR B 1 109 ? 6.040 -44.161 -7.068 1.00 5.46 159 THR B CA 1
ATOM 2133 C C . THR B 1 109 ? 5.523 -42.733 -6.741 1.00 6.90 159 THR B C 1
ATOM 2134 O O . THR B 1 109 ? 4.344 -42.458 -6.936 1.00 6.97 159 THR B O 1
ATOM 2138 N N . GLU B 1 110 ? 6.414 -41.832 -6.315 1.00 7.93 160 GLU B N 1
ATOM 2139 C CA . GLU B 1 110 ? 6.045 -40.439 -6.094 1.00 9.73 160 GLU B CA 1
ATOM 2140 C C . GLU B 1 110 ? 5.442 -39.792 -7.342 1.00 9.41 160 GLU B C 1
ATOM 2141 O O . GLU B 1 110 ? 4.366 -39.135 -7.241 1.00 8.85 160 GLU B O 1
ATOM 2147 N N . ALA B 1 111 ? 6.124 -39.919 -8.495 1.00 8.35 161 ALA B N 1
ATOM 2148 C CA . ALA B 1 111 ? 5.553 -39.323 -9.709 1.00 7.74 161 ALA B CA 1
ATOM 2149 C C . ALA B 1 111 ? 4.146 -39.879 -9.971 1.00 7.29 161 ALA B C 1
ATOM 2150 O O . ALA B 1 111 ? 3.190 -39.136 -10.228 1.00 7.12 161 ALA B O 1
ATOM 2152 N N . LEU B 1 112 ? 4.013 -41.191 -9.898 1.00 7.63 162 LEU B N 1
ATOM 2153 C CA . LEU B 1 112 ? 2.716 -41.837 -10.227 1.00 8.97 162 LEU B CA 1
ATOM 2154 C C . LEU B 1 112 ? 1.627 -41.414 -9.244 1.00 9.41 162 LEU B C 1
ATOM 2155 O O . LEU B 1 112 ? 0.490 -41.180 -9.646 1.00 10.67 162 LEU B O 1
ATOM 2160 N N . LYS B 1 113 ? 1.977 -41.338 -7.969 1.00 10.17 163 LYS B N 1
ATOM 2161 C CA . LYS B 1 113 ? 1.070 -40.846 -6.950 1.00 11.78 163 LYS B CA 1
ATOM 2162 C C . LYS B 1 113 ? 0.631 -39.400 -7.232 1.00 11.77 163 LYS B C 1
ATOM 2163 O O . LYS B 1 113 ? -0.536 -39.093 -7.169 1.00 11.55 163 LYS B O 1
ATOM 2169 N N . LYS B 1 114 ? 1.583 -38.543 -7.551 1.00 13.05 164 LYS B N 1
ATOM 2170 C CA . LYS B 1 114 ? 1.336 -37.146 -7.947 1.00 15.91 164 LYS B CA 1
ATOM 2171 C C . LYS B 1 114 ? 0.514 -37.063 -9.249 1.00 15.98 164 LYS B C 1
ATOM 2172 O O . LYS B 1 114 ? -0.420 -36.279 -9.358 1.00 17.07 164 LYS B O 1
ATOM 2178 N N . LEU B 1 115 ? 0.850 -37.880 -10.234 1.00 16.52 165 LEU B N 1
ATOM 2179 C CA . LEU B 1 115 ? 0.069 -37.885 -11.478 1.00 17.17 165 LEU B CA 1
ATOM 2180 C C . LEU B 1 115 ? -1.374 -38.278 -11.208 1.00 18.03 165 LEU B C 1
ATOM 2181 O O . LEU B 1 115 ? -2.285 -37.733 -11.822 1.00 18.16 165 LEU B O 1
ATOM 2186 N N . SER B 1 116 ? -1.583 -39.241 -10.319 1.00 18.89 166 SER B N 1
ATOM 2187 C CA . SER B 1 116 ? -2.949 -39.730 -10.095 1.00 20.85 166 SER B CA 1
ATOM 2188 C C . SER B 1 116 ? -3.756 -38.837 -9.163 1.00 21.41 166 SER B C 1
ATOM 2189 O O . SER B 1 116 ? -4.973 -38.841 -9.261 1.00 22.75 166 SER B O 1
ATOM 2192 N N . LEU B 1 117 ? -3.130 -38.097 -8.249 1.00 22.19 167 LEU B N 1
ATOM 2193 C CA . LEU B 1 117 ? -3.940 -37.286 -7.322 1.00 22.90 167 LEU B CA 1
ATOM 2194 C C . LEU B 1 117 ? -4.084 -35.838 -7.706 1.00 22.60 167 LEU B C 1
ATOM 2195 O O . LEU B 1 117 ? -5.137 -35.271 -7.520 1.00 22.65 167 LEU B O 1
ATOM 2200 N N . MET B 1 118 ? -3.004 -35.242 -8.208 1.00 23.54 168 MET B N 1
ATOM 2201 C CA . MET B 1 118 ? -2.949 -33.830 -8.524 1.00 23.80 168 MET B CA 1
ATOM 2202 C C . MET B 1 118 ? -3.369 -33.475 -9.951 1.00 23.54 168 MET B C 1
ATOM 2203 O O . MET B 1 118 ? -3.673 -32.322 -10.218 1.00 24.07 168 MET B O 1
ATOM 2208 N N . TYR B 1 119 ? -3.363 -34.434 -10.875 1.00 22.31 169 TYR B N 1
ATOM 2209 C CA . TYR B 1 119 ? -3.678 -34.091 -12.246 1.00 22.37 169 TYR B CA 1
ATOM 2210 C C . TYR B 1 119 ? -5.003 -34.690 -12.644 1.00 21.81 169 TYR B C 1
ATOM 2211 O O . TYR B 1 119 ? -5.404 -35.742 -12.142 1.00 22.26 169 TYR B O 1
ATOM 2220 N N . HIS B 1 120 ? -5.649 -34.019 -13.579 1.00 20.94 170 HIS B N 1
ATOM 2221 C CA . HIS B 1 120 ? -6.924 -34.441 -14.072 1.00 20.94 170 HIS B CA 1
ATOM 2222 C C . HIS B 1 120 ? -6.776 -34.723 -15.566 1.00 18.99 170 HIS B C 1
ATOM 2223 O O . HIS B 1 120 ? -6.105 -33.975 -16.285 1.00 19.39 170 HIS B O 1
ATOM 2230 N N . GLN B 1 121 ? -7.406 -35.789 -16.038 1.00 16.61 171 GLN B N 1
ATOM 2231 C CA . GLN B 1 121 ? -7.524 -36.041 -17.477 1.00 13.86 171 GLN B CA 1
ATOM 2232 C C . GLN B 1 121 ? -6.195 -36.074 -18.234 1.00 12.05 171 GLN B C 1
ATOM 2233 O O . GLN B 1 121 ? -5.976 -35.326 -19.181 1.00 12.17 171 GLN B O 1
ATOM 2239 N N . VAL B 1 122 ? -5.311 -36.945 -17.794 1.00 9.24 172 VAL B N 1
ATOM 2240 C CA . VAL B 1 122 ? -4.009 -37.069 -18.385 1.00 7.57 172 VAL B CA 1
ATOM 2241 C C . VAL B 1 122 ? -3.940 -38.455 -19.022 1.00 7.45 172 VAL B C 1
ATOM 2242 O O . VAL B 1 122 ? -4.675 -39.383 -18.613 1.00 8.12 172 VAL B O 1
ATOM 2246 N N . VAL B 1 123 ? -3.147 -38.572 -20.083 1.00 6.65 173 VAL B N 1
ATOM 2247 C CA . VAL B 1 123 ? -2.646 -39.872 -20.593 1.00 4.84 173 VAL B CA 1
ATOM 2248 C C . VAL B 1 123 ? -1.155 -39.922 -20.229 1.00 6.22 173 VAL B C 1
ATOM 2249 O O . VAL B 1 123 ? -0.397 -38.989 -20.578 1.00 6.57 173 VAL B O 1
ATOM 2253 N N . VAL B 1 124 ? -0.756 -40.974 -19.495 1.00 5.29 174 VAL B N 1
ATOM 2254 C CA . VAL B 1 124 ? 0.584 -41.127 -19.033 1.00 5.10 174 VAL B CA 1
ATOM 2255 C C . VAL B 1 124 ? 1.313 -42.327 -19.688 1.00 5.64 174 VAL B C 1
ATOM 2256 O O . VAL B 1 124 ? 0.854 -43.431 -19.549 1.00 6.24 174 VAL B O 1
ATOM 2260 N N . SER B 1 125 ? 2.469 -42.136 -20.339 1.00 6.24 175 SER B N 1
ATOM 2261 C CA . SER B 1 125 ? 3.343 -43.299 -20.649 1.00 7.03 175 SER B CA 1
ATOM 2262 C C . SER B 1 125 ? 4.228 -43.561 -19.449 1.00 7.22 175 SER B C 1
ATOM 2263 O O . SER B 1 125 ? 4.607 -42.628 -18.763 1.00 8.23 175 SER B O 1
ATOM 2266 N N . THR B 1 126 ? 4.477 -44.819 -19.120 1.00 6.96 176 THR B N 1
ATOM 2267 C CA . THR B 1 126 ? 5.241 -45.144 -17.915 1.00 7.67 176 THR B CA 1
ATOM 2268 C C . THR B 1 126 ? 6.476 -45.905 -18.311 1.00 7.93 176 THR B C 1
ATOM 2269 O O . THR B 1 126 ? 6.554 -46.480 -19.402 1.00 9.11 176 THR B O 1
ATOM 2273 N N . GLY B 1 127 ? 7.477 -45.947 -17.454 1.00 8.41 177 GLY B N 1
ATOM 2274 C CA . GLY B 1 127 ? 8.679 -46.720 -17.798 1.00 7.40 177 GLY B CA 1
ATOM 2275 C C . GLY B 1 127 ? 8.322 -48.186 -17.678 1.00 8.13 177 GLY B C 1
ATOM 2276 O O . GLY B 1 127 ? 7.262 -48.517 -17.108 1.00 9.02 177 GLY B O 1
ATOM 2277 N N . GLY B 1 128 ? 9.185 -49.073 -18.193 1.00 7.81 178 GLY B N 1
ATOM 2278 C CA . GLY B 1 128 ? 8.895 -50.488 -18.233 1.00 7.66 178 GLY B CA 1
ATOM 2279 C C . GLY B 1 128 ? 8.791 -51.051 -16.825 1.00 8.44 178 GLY B C 1
ATOM 2280 O O . GLY B 1 128 ? 7.995 -51.952 -16.566 1.00 8.16 178 GLY B O 1
ATOM 2281 N N . GLY B 1 129 ? 9.614 -50.524 -15.912 1.00 8.49 179 GLY B N 1
ATOM 2282 C CA . GLY B 1 129 ? 9.629 -51.013 -14.533 1.00 8.28 179 GLY B CA 1
ATOM 2283 C C . GLY B 1 129 ? 8.607 -50.485 -13.533 1.00 8.16 179 GLY B C 1
ATOM 2284 O O . GLY B 1 129 ? 8.670 -50.818 -12.362 1.00 7.72 179 GLY B O 1
ATOM 2285 N N . ALA B 1 130 ? 7.700 -49.646 -13.996 1.00 7.85 180 ALA B N 1
ATOM 2286 C CA . ALA B 1 130 ? 6.651 -49.035 -13.148 1.00 7.24 180 ALA B CA 1
ATOM 2287 C C . ALA B 1 130 ? 5.619 -50.040 -12.712 1.00 6.76 180 ALA B C 1
ATOM 2288 O O . ALA B 1 130 ? 4.832 -49.740 -11.860 1.00 7.32 180 ALA B O 1
ATOM 2290 N N . VAL B 1 131 ? 5.549 -51.183 -13.379 1.00 7.35 181 VAL B N 1
ATOM 2291 C CA . VAL B 1 131 ? 4.501 -52.172 -13.103 1.00 8.08 181 VAL B CA 1
ATOM 2292 C C . VAL B 1 131 ? 4.956 -53.145 -12.017 1.00 8.49 181 VAL B C 1
ATOM 2293 O O . VAL B 1 131 ? 4.157 -53.982 -11.559 1.00 9.44 181 VAL B O 1
ATOM 2297 N N . ILE B 1 132 ? 6.234 -53.065 -11.649 1.00 7.70 182 ILE B N 1
ATOM 2298 C CA . ILE B 1 132 ? 6.836 -54.026 -10.723 1.00 8.63 182 ILE B CA 1
ATOM 2299 C C . ILE B 1 132 ? 6.197 -53.869 -9.329 1.00 8.85 182 ILE B C 1
ATOM 2300 O O . ILE B 1 132 ? 5.874 -54.877 -8.689 1.00 10.03 182 ILE B O 1
ATOM 2305 N N . ARG B 1 133 ? 5.975 -52.625 -8.889 1.00 8.52 183 ARG B N 1
ATOM 2306 C CA . ARG B 1 133 ? 5.625 -52.382 -7.462 1.00 8.09 183 ARG B CA 1
ATOM 2307 C C . ARG B 1 133 ? 4.135 -52.367 -7.260 1.00 8.58 183 ARG B C 1
ATOM 2308 O O . ARG B 1 133 ? 3.408 -51.577 -7.888 1.00 9.07 183 ARG B O 1
ATOM 2316 N N . PRO B 1 134 ? 3.642 -53.272 -6.426 1.00 8.44 184 PRO B N 1
ATOM 2317 C CA . PRO B 1 134 ? 2.173 -53.328 -6.243 1.00 8.66 184 PRO B CA 1
ATOM 2318 C C . PRO B 1 134 ? 1.541 -51.964 -5.906 1.00 9.27 184 PRO B C 1
ATOM 2319 O O . PRO B 1 134 ? 0.411 -51.682 -6.318 1.00 10.59 184 PRO B O 1
ATOM 2323 N N . ILE B 1 135 ? 2.245 -51.110 -5.170 1.00 9.87 185 ILE B N 1
ATOM 2324 C CA . ILE B 1 135 ? 1.677 -49.823 -4.766 1.00 8.96 185 ILE B CA 1
ATOM 2325 C C . ILE B 1 135 ? 1.401 -48.954 -5.989 1.00 9.02 185 ILE B C 1
ATOM 2326 O O . ILE B 1 135 ? 0.451 -48.192 -6.006 1.00 9.06 185 ILE B O 1
ATOM 2331 N N . ASN B 1 136 ? 2.236 -49.058 -7.022 1.00 8.34 186 ASN B N 1
ATOM 2332 C CA . ASN B 1 136 ? 1.991 -48.260 -8.250 1.00 8.45 186 ASN B CA 1
ATOM 2333 C C . ASN B 1 136 ? 0.650 -48.596 -8.935 1.00 7.55 186 ASN B C 1
ATOM 2334 O O . ASN B 1 136 ? 0.051 -47.751 -9.626 1.00 4.65 186 ASN B O 1
ATOM 2339 N N . TRP B 1 137 ? 0.229 -49.849 -8.774 1.00 8.21 187 TRP B N 1
ATOM 2340 C CA . TRP B 1 137 ? -1.049 -50.328 -9.291 1.00 10.18 187 TRP B CA 1
ATOM 2341 C C . TRP B 1 137 ? -2.197 -49.745 -8.544 1.00 11.60 187 TRP B C 1
ATOM 2342 O O . TRP B 1 137 ? -3.251 -49.556 -9.118 1.00 14.08 187 TRP B O 1
ATOM 2353 N N . LYS B 1 138 ? -2.020 -49.463 -7.257 1.00 12.56 188 LYS B N 1
ATOM 2354 C CA . LYS B 1 138 ? -3.077 -48.762 -6.524 1.00 12.86 188 LYS B CA 1
ATOM 2355 C C . LYS B 1 138 ? -3.323 -47.431 -7.263 1.00 11.72 188 LYS B C 1
ATOM 2356 O O . LYS B 1 138 ? -4.453 -47.020 -7.419 1.00 12.58 188 LYS B O 1
ATOM 2362 N N . TYR B 1 139 ? -2.290 -46.764 -7.748 1.00 10.68 189 TYR B N 1
ATOM 2363 C CA . TYR B 1 139 ? -2.552 -45.466 -8.397 1.00 10.61 189 TYR B CA 1
ATOM 2364 C C . TYR B 1 139 ? -3.028 -45.590 -9.837 1.00 10.48 189 TYR B C 1
ATOM 2365 O O . TYR B 1 139 ? -3.983 -44.942 -10.221 1.00 9.43 189 TYR B O 1
ATOM 2374 N N . MET B 1 140 ? -2.410 -46.468 -10.623 1.00 10.28 190 MET B N 1
ATOM 2375 C CA . MET B 1 140 ? -2.882 -46.681 -11.984 1.00 10.15 190 MET B CA 1
ATOM 2376 C C . MET B 1 140 ? -4.312 -47.178 -12.008 1.00 10.77 190 MET B C 1
ATOM 2377 O O . MET B 1 140 ? -5.067 -46.863 -12.943 1.00 9.65 190 MET B O 1
ATOM 2382 N N . HIS B 1 141 ? -4.699 -47.963 -11.006 1.00 11.36 191 HIS B N 1
ATOM 2383 C CA . HIS B 1 141 ? -6.062 -48.536 -11.042 1.00 12.80 191 HIS B CA 1
ATOM 2384 C C . HIS B 1 141 ? -7.121 -47.488 -10.669 1.00 13.20 191 HIS B C 1
ATOM 2385 O O . HIS B 1 141 ? -8.283 -47.797 -10.689 1.00 11.43 191 HIS B O 1
ATOM 2392 N N . LYS B 1 142 ? -6.694 -46.264 -10.307 1.00 14.04 192 LYS B N 1
ATOM 2393 C CA . LYS B 1 142 ? -7.614 -45.120 -10.209 1.00 14.87 192 LYS B CA 1
ATOM 2394 C C . LYS B 1 142 ? -8.086 -44.657 -11.574 1.00 14.00 192 LYS B C 1
ATOM 2395 O O . LYS B 1 142 ? -9.098 -43.939 -11.686 1.00 14.10 192 LYS B O 1
ATOM 2401 N N . GLY B 1 143 ? -7.350 -45.034 -12.613 1.00 13.70 193 GLY B N 1
ATOM 2402 C CA . GLY B 1 143 ? -7.789 -44.766 -14.009 1.00 13.89 193 GLY B CA 1
ATOM 2403 C C . GLY B 1 143 ? -7.851 -46.038 -14.813 1.00 13.46 193 GLY B C 1
ATOM 2404 O O . GLY B 1 143 ? -8.208 -47.063 -14.294 1.00 13.35 193 GLY B O 1
ATOM 2405 N N . ILE B 1 144 ? -7.437 -45.978 -16.070 1.00 13.80 194 ILE B N 1
ATOM 2406 C CA . ILE B 1 144 ? -7.566 -47.104 -17.017 1.00 12.97 194 ILE B CA 1
ATOM 2407 C C . ILE B 1 144 ? -6.153 -47.358 -17.516 1.00 11.62 194 ILE B C 1
ATOM 2408 O O . ILE B 1 144 ? -5.478 -46.416 -17.940 1.00 11.16 194 ILE B O 1
ATOM 2413 N N . SER B 1 145 ? -5.681 -48.603 -17.427 1.00 9.53 195 SER B N 1
ATOM 2414 C CA . SER B 1 145 ? -4.354 -48.929 -17.900 1.00 7.96 195 SER B CA 1
ATOM 2415 C C . SER B 1 145 ? -4.380 -49.799 -19.177 1.00 8.05 195 SER B C 1
ATOM 2416 O O . SER B 1 145 ? -5.301 -50.585 -19.409 1.00 8.38 195 SER B O 1
ATOM 2419 N N . ILE B 1 146 ? -3.365 -49.631 -20.014 1.00 7.00 196 ILE B N 1
ATOM 2420 C CA . ILE B 1 146 ? -3.332 -50.239 -21.317 1.00 6.98 196 ILE B CA 1
ATOM 2421 C C . ILE B 1 146 ? -1.956 -50.766 -21.499 1.00 5.98 196 ILE B C 1
ATOM 2422 O O . ILE B 1 146 ? -0.981 -49.989 -21.504 1.00 6.62 196 ILE B O 1
ATOM 2427 N N . TRP B 1 147 ? -1.858 -52.073 -21.668 1.00 3.86 197 TRP B N 1
ATOM 2428 C CA . TRP B 1 147 ? -0.567 -52.687 -21.906 1.00 4.42 197 TRP B CA 1
ATOM 2429 C C . TRP B 1 147 ? -0.301 -52.768 -23.439 1.00 4.49 197 TRP B C 1
ATOM 2430 O O . TRP B 1 147 ? -1.062 -53.429 -24.152 1.00 5.16 197 TRP B O 1
ATOM 2441 N N . LEU B 1 148 ? 0.762 -52.142 -23.935 1.00 4.14 198 LEU B N 1
ATOM 2442 C CA . LEU B 1 148 ? 1.153 -52.350 -25.351 1.00 4.62 198 LEU B CA 1
ATOM 2443 C C . LEU B 1 148 ? 2.089 -53.565 -25.386 1.00 5.20 198 LEU B C 1
ATOM 2444 O O . LEU B 1 148 ? 3.230 -53.533 -24.925 1.00 5.28 198 LEU B O 1
ATOM 2449 N N . ASP B 1 149 ? 1.564 -54.656 -25.902 1.00 6.10 199 ASP B N 1
ATOM 2450 C CA . ASP B 1 149 ? 2.212 -55.941 -25.840 1.00 6.91 199 ASP B CA 1
ATOM 2451 C C . ASP B 1 149 ? 2.866 -56.194 -27.207 1.00 7.50 199 ASP B C 1
ATOM 2452 O O . ASP B 1 149 ? 2.181 -56.321 -28.223 1.00 7.58 199 ASP B O 1
ATOM 2457 N N . VAL B 1 150 ? 4.191 -56.194 -27.194 1.00 8.71 200 VAL B N 1
ATOM 2458 C CA . VAL B 1 150 ? 5.045 -56.217 -28.362 1.00 10.96 200 VAL B CA 1
ATOM 2459 C C . VAL B 1 150 ? 5.988 -57.414 -28.260 1.00 12.41 200 VAL B C 1
ATOM 2460 O O . VAL B 1 150 ? 6.650 -57.584 -27.216 1.00 13.50 200 VAL B O 1
ATOM 2464 N N . PRO B 1 151 ? 6.039 -58.282 -29.309 1.00 12.88 201 PRO B N 1
ATOM 2465 C CA . PRO B 1 151 ? 6.864 -59.499 -29.174 1.00 12.21 201 PRO B CA 1
ATOM 2466 C C . PRO B 1 151 ? 8.294 -59.072 -28.863 1.00 12.29 201 PRO B C 1
ATOM 2467 O O . PRO B 1 151 ? 8.751 -58.037 -29.341 1.00 12.34 201 PRO B O 1
ATOM 2471 N N . LEU B 1 152 ? 8.997 -59.831 -28.045 1.00 12.50 202 LEU B N 1
ATOM 2472 C CA . LEU B 1 152 ? 10.342 -59.426 -27.651 1.00 13.16 202 LEU B CA 1
ATOM 2473 C C . LEU B 1 152 ? 11.291 -59.290 -28.840 1.00 12.95 202 LEU B C 1
ATOM 2474 O O . LEU B 1 152 ? 12.217 -58.486 -28.790 1.00 13.16 202 LEU B O 1
ATOM 2479 N N . GLU B 1 153 ? 11.068 -60.101 -29.883 1.00 12.61 203 GLU B N 1
ATOM 2480 C CA . GLU B 1 153 ? 11.903 -60.092 -31.082 1.00 13.26 203 GLU B CA 1
ATOM 2481 C C . GLU B 1 153 ? 11.784 -58.740 -31.766 1.00 11.89 203 GLU B C 1
ATOM 2482 O O . GLU B 1 153 ? 12.770 -58.179 -32.251 1.00 11.32 203 GLU B O 1
ATOM 2488 N N . ALA B 1 154 ? 10.567 -58.224 -31.813 1.00 11.02 204 ALA B N 1
ATOM 2489 C CA . ALA B 1 154 ? 10.382 -56.900 -32.365 1.00 11.54 204 ALA B CA 1
ATOM 2490 C C . ALA B 1 154 ? 11.051 -55.856 -31.414 1.00 11.67 204 ALA B C 1
ATOM 2491 O O . ALA B 1 154 ? 11.730 -54.954 -31.884 1.00 12.41 204 ALA B O 1
ATOM 2493 N N . LEU B 1 155 ? 10.899 -55.998 -30.104 1.00 11.13 205 LEU B N 1
ATOM 2494 C CA . LEU B 1 155 ? 11.539 -55.040 -29.195 1.00 11.35 205 LEU B CA 1
ATOM 2495 C C . LEU B 1 155 ? 13.037 -55.047 -29.354 1.00 12.84 205 LEU B C 1
ATOM 2496 O O . LEU B 1 155 ? 13.634 -53.983 -29.311 1.00 12.91 205 LEU B O 1
ATOM 2501 N N . ALA B 1 156 ? 13.623 -56.232 -29.568 1.00 13.83 206 ALA B N 1
ATOM 2502 C CA . ALA B 1 156 ? 15.057 -56.385 -29.745 1.00 15.50 206 ALA B CA 1
ATOM 2503 C C . ALA B 1 156 ? 15.581 -55.739 -31.033 1.00 17.22 206 ALA B C 1
ATOM 2504 O O . ALA B 1 156 ? 16.672 -55.173 -31.031 1.00 17.28 206 ALA B O 1
ATOM 2506 N N . HIS B 1 157 ? 14.828 -55.819 -32.130 1.00 19.61 207 HIS B N 1
ATOM 2507 C CA . HIS B 1 157 ? 15.260 -55.178 -33.364 1.00 22.34 207 HIS B CA 1
ATOM 2508 C C . HIS B 1 157 ? 15.244 -53.680 -33.185 1.00 23.57 207 HIS B C 1
ATOM 2509 O O . HIS B 1 157 ? 16.128 -53.002 -33.679 1.00 24.11 207 HIS B O 1
ATOM 2516 N N . ARG B 1 158 ? 14.227 -53.168 -32.488 1.00 25.31 208 ARG B N 1
ATOM 2517 C CA . ARG B 1 158 ? 14.060 -51.714 -32.285 1.00 26.91 208 ARG B CA 1
ATOM 2518 C C . ARG B 1 158 ? 15.282 -51.085 -31.608 1.00 26.87 208 ARG B C 1
ATOM 2519 O O . ARG B 1 158 ? 15.744 -50.028 -32.018 1.00 27.35 208 ARG B O 1
ATOM 2527 N N . ILE B 1 159 ? 15.835 -51.785 -30.624 1.00 26.59 209 ILE B N 1
ATOM 2528 C CA . ILE B 1 159 ? 16.963 -51.324 -29.847 1.00 26.21 209 ILE B CA 1
ATOM 2529 C C . ILE B 1 159 ? 18.324 -51.298 -30.610 1.00 27.56 209 ILE B C 1
ATOM 2530 O O . ILE B 1 159 ? 18.678 -52.205 -31.383 1.00 27.75 209 ILE B O 1
ATOM 2535 N N . THR B 1 178 ? 24.701 -58.906 -30.372 1.00 28.65 228 THR B N 1
ATOM 2536 C CA . THR B 1 178 ? 24.445 -57.742 -31.217 1.00 28.91 228 THR B CA 1
ATOM 2537 C C . THR B 1 178 ? 22.964 -57.377 -31.050 1.00 28.58 228 THR B C 1
ATOM 2538 O O . THR B 1 178 ? 22.591 -56.515 -30.235 1.00 28.52 228 THR B O 1
ATOM 2542 N N . TYR B 1 179 ? 22.129 -58.062 -31.828 1.00 27.64 229 TYR B N 1
ATOM 2543 C CA . TYR B 1 179 ? 20.685 -58.133 -31.619 1.00 25.71 229 TYR B CA 1
ATOM 2544 C C . TYR B 1 179 ? 20.341 -59.266 -30.620 1.00 25.04 229 TYR B C 1
ATOM 2545 O O . TYR B 1 179 ? 19.355 -59.184 -29.881 1.00 25.03 229 TYR B O 1
ATOM 2554 N N . THR B 1 180 ? 21.168 -60.320 -30.618 1.00 24.19 230 THR B N 1
ATOM 2555 C CA . THR B 1 180 ? 21.013 -61.506 -29.744 1.00 23.02 230 THR B CA 1
ATOM 2556 C C . THR B 1 180 ? 21.163 -61.138 -28.266 1.00 22.25 230 THR B C 1
ATOM 2557 O O . THR B 1 180 ? 20.524 -61.731 -27.394 1.00 22.03 230 THR B O 1
ATOM 2561 N N . ALA B 1 181 ? 22.013 -60.145 -28.017 1.00 21.52 231 ALA B N 1
ATOM 2562 C CA . ALA B 1 181 ? 22.353 -59.682 -26.686 1.00 20.36 231 ALA B CA 1
ATOM 2563 C C . ALA B 1 181 ? 21.164 -58.959 -26.127 1.00 19.37 231 ALA B C 1
ATOM 2564 O O . ALA B 1 181 ? 20.757 -59.223 -24.994 1.00 18.96 231 ALA B O 1
ATOM 2566 N N . ALA B 1 182 ? 20.603 -58.066 -26.945 1.00 18.82 232 ALA B N 1
ATOM 2567 C CA . ALA B 1 182 ? 19.369 -57.341 -26.607 1.00 17.81 232 ALA B CA 1
ATOM 2568 C C . ALA B 1 182 ? 18.237 -58.337 -26.411 1.00 18.08 232 ALA B C 1
ATOM 2569 O O . ALA B 1 182 ? 17.552 -58.306 -25.397 1.00 18.53 232 ALA B O 1
ATOM 2571 N N . LEU B 1 183 ? 18.069 -59.266 -27.349 1.00 18.05 233 LEU B N 1
ATOM 2572 C CA . LEU B 1 183 ? 17.066 -60.300 -27.156 1.00 17.87 233 LEU B CA 1
ATOM 2573 C C . LEU B 1 183 ? 17.240 -61.052 -25.822 1.00 17.82 233 LEU B C 1
ATOM 2574 O O . LEU B 1 183 ? 16.254 -61.302 -25.120 1.00 18.15 233 LEU B O 1
ATOM 2579 N N . ASN B 1 184 ? 18.473 -61.390 -25.452 1.00 17.56 234 ASN B N 1
ATOM 2580 C CA . ASN B 1 184 ? 18.681 -62.073 -24.167 1.00 17.43 234 ASN B CA 1
ATOM 2581 C C . ASN B 1 184 ? 18.325 -61.238 -22.933 1.00 16.20 234 ASN B C 1
ATOM 2582 O O . ASN B 1 184 ? 17.551 -61.683 -22.101 1.00 15.20 234 ASN B O 1
ATOM 2587 N N . ARG B 1 185 ? 18.874 -60.029 -22.857 1.00 16.22 235 ARG B N 1
ATOM 2588 C CA . ARG B 1 185 ? 18.553 -59.092 -21.779 1.00 17.26 235 ARG B CA 1
ATOM 2589 C C . ARG B 1 185 ? 17.064 -58.850 -21.681 1.00 16.70 235 ARG B C 1
ATOM 2590 O O . ARG B 1 185 ? 16.483 -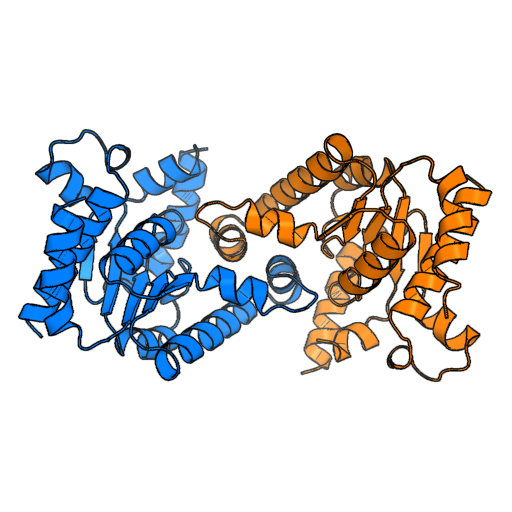59.042 -20.621 1.00 17.38 235 ARG B O 1
ATOM 2598 N N . LEU B 1 186 ? 16.429 -58.483 -22.790 1.00 17.02 236 LEU B N 1
ATOM 2599 C CA . LEU B 1 186 ? 14.976 -58.292 -22.781 1.00 16.71 236 LEU B CA 1
ATOM 2600 C C . LEU B 1 186 ? 14.278 -59.489 -22.180 1.00 15.91 236 LEU B C 1
ATOM 2601 O O . LEU B 1 186 ? 13.283 -59.342 -21.463 1.00 15.81 236 LEU B O 1
ATOM 2606 N N . SER B 1 187 ? 14.804 -60.664 -22.478 1.00 15.24 237 SER B N 1
ATOM 2607 C CA . SER B 1 187 ? 14.098 -61.898 -22.161 1.00 16.08 237 SER B CA 1
ATOM 2608 C C . SER B 1 187 ? 14.211 -62.333 -20.702 1.00 15.83 237 SER B C 1
ATOM 2609 O O . SER B 1 187 ? 13.303 -62.922 -20.149 1.00 15.45 237 SER B O 1
ATOM 2612 N N . THR B 1 188 ? 15.332 -62.050 -20.067 1.00 17.15 238 THR B N 1
ATOM 2613 C CA . THR B 1 188 ? 15.373 -62.249 -18.629 1.00 17.92 238 THR B CA 1
ATOM 2614 C C . THR B 1 188 ? 14.693 -61.089 -17.913 1.00 18.16 238 THR B C 1
ATOM 2615 O O . THR B 1 188 ? 14.165 -61.278 -16.812 1.00 19.08 238 THR B O 1
ATOM 2619 N N . ILE B 1 189 ? 14.630 -59.898 -18.538 1.00 17.63 239 ILE B N 1
ATOM 2620 C CA . ILE B 1 189 ? 13.736 -58.860 -17.981 1.00 16.92 239 ILE B CA 1
ATOM 2621 C C . ILE B 1 189 ? 12.248 -59.252 -18.049 1.00 17.37 239 ILE B C 1
ATOM 2622 O O . ILE B 1 189 ? 11.521 -59.154 -17.050 1.00 16.50 239 ILE B O 1
ATOM 2627 N N . TRP B 1 190 ? 11.813 -59.737 -19.208 1.00 17.96 240 TRP B N 1
ATOM 2628 C CA . TRP B 1 190 ? 10.465 -60.251 -19.347 1.00 18.62 240 TRP B CA 1
ATOM 2629 C C . TRP B 1 190 ? 10.165 -61.338 -18.309 1.00 19.79 240 TRP B C 1
ATOM 2630 O O . TRP B 1 190 ? 9.034 -61.443 -17.837 1.00 20.15 240 TRP B O 1
ATOM 2641 N N . ASP B 1 191 ? 11.158 -62.169 -17.984 1.00 21.10 241 ASP B N 1
ATOM 2642 C CA . ASP B 1 191 ? 10.974 -63.213 -16.971 1.00 22.81 241 ASP B CA 1
ATOM 2643 C C . ASP B 1 191 ? 10.668 -62.659 -15.576 1.00 22.38 241 ASP B C 1
ATOM 2644 O O . ASP B 1 191 ? 9.771 -63.141 -14.880 1.00 22.01 241 ASP B O 1
ATOM 2649 N N . ALA B 1 192 ? 11.398 -61.626 -15.185 1.00 21.89 242 ALA B N 1
ATOM 2650 C CA . ALA B 1 192 ? 11.140 -61.009 -13.915 1.00 21.91 242 ALA B CA 1
ATOM 2651 C C . ALA B 1 192 ? 9.805 -60.257 -13.860 1.00 22.30 242 ALA B C 1
ATOM 2652 O O . ALA B 1 192 ? 9.159 -60.306 -12.826 1.00 23.97 242 ALA B O 1
ATOM 2654 N N . ARG B 1 193 ? 9.359 -59.645 -14.965 1.00 21.54 243 ARG B N 1
ATOM 2655 C CA . ARG B 1 193 ? 8.328 -58.580 -14.964 1.00 20.25 243 ARG B CA 1
ATOM 2656 C C . ARG B 1 193 ? 7.006 -58.876 -15.666 1.00 19.68 243 ARG B C 1
ATOM 2657 O O . ARG B 1 193 ? 6.008 -58.190 -15.424 1.00 19.29 243 ARG B O 1
ATOM 2665 N N . GLY B 1 194 ? 7.012 -59.830 -16.584 1.00 18.31 244 GLY B N 1
ATOM 2666 C CA . GLY B 1 194 ? 5.904 -60.010 -17.500 1.00 17.78 244 GLY B CA 1
ATOM 2667 C C . GLY B 1 194 ? 4.515 -60.120 -16.931 1.00 17.55 244 GLY B C 1
ATOM 2668 O O . GLY B 1 194 ? 3.551 -59.594 -17.512 1.00 18.75 244 GLY B O 1
ATOM 2669 N N . GLU B 1 195 ? 4.419 -60.780 -15.788 1.00 16.76 245 GLU B N 1
ATOM 2670 C CA . GLU B 1 195 ? 3.159 -61.077 -15.088 1.00 16.17 245 GLU B CA 1
ATOM 2671 C C . GLU B 1 195 ? 2.491 -59.785 -14.656 1.00 14.94 245 GLU B C 1
ATOM 2672 O O . GLU B 1 195 ? 1.254 -59.670 -14.690 1.00 15.24 245 GLU B O 1
ATOM 2678 N N . ALA B 1 196 ? 3.320 -58.822 -14.234 1.00 12.39 246 ALA B N 1
ATOM 2679 C CA . ALA B 1 196 ? 2.855 -57.518 -13.796 1.00 10.31 246 ALA B CA 1
ATOM 2680 C C . ALA B 1 196 ? 2.103 -56.742 -14.904 1.00 10.14 246 ALA B C 1
ATOM 2681 O O . ALA B 1 196 ? 1.144 -56.082 -14.616 1.00 11.09 246 ALA B O 1
ATOM 2683 N N . TYR B 1 197 ? 2.495 -56.837 -16.171 1.00 9.57 247 TYR B N 1
ATOM 2684 C CA . TYR B 1 197 ? 1.785 -56.078 -17.210 1.00 9.45 247 TYR B CA 1
ATOM 2685 C C . TYR B 1 197 ? 0.366 -56.524 -17.382 1.00 10.49 247 TYR B C 1
ATOM 2686 O O . TYR B 1 197 ? -0.466 -55.724 -17.831 1.00 11.08 247 TYR B O 1
ATOM 2695 N N . THR B 1 198 ? 0.055 -57.789 -17.033 1.00 11.13 248 THR B N 1
ATOM 2696 C CA . THR B 1 198 ? -1.293 -58.325 -17.333 1.00 11.62 248 THR B CA 1
ATOM 2697 C C . THR B 1 198 ? -2.377 -57.751 -16.428 1.00 12.26 248 THR B C 1
ATOM 2698 O O . THR B 1 198 ? -3.586 -58.050 -16.618 1.00 13.97 248 THR B O 1
ATOM 2702 N N . LYS B 1 199 ? -1.966 -56.949 -15.447 1.00 11.72 249 LYS B N 1
ATOM 2703 C CA . LYS B 1 199 ? -2.879 -56.392 -14.503 1.00 10.80 249 LYS B CA 1
ATOM 2704 C C . LYS B 1 199 ? -3.523 -55.141 -15.064 1.00 10.48 249 LYS B C 1
ATOM 2705 O O . LYS B 1 199 ? -4.297 -54.489 -14.356 1.00 10.28 249 LYS B O 1
ATOM 2711 N N . ALA B 1 200 ? -3.114 -54.735 -16.277 1.00 10.06 250 ALA B N 1
ATOM 2712 C CA . ALA B 1 200 ? -3.650 -53.556 -16.932 1.00 9.42 250 ALA B CA 1
ATOM 2713 C C . ALA B 1 200 ? -5.107 -53.791 -17.285 1.00 9.43 250 ALA B C 1
ATOM 2714 O O . ALA B 1 200 ? -5.480 -54.885 -17.563 1.00 7.79 250 ALA B O 1
ATOM 2716 N N . SER B 1 201 ? -5.924 -52.741 -17.295 1.00 10.64 251 SER B N 1
ATOM 2717 C CA . SER B 1 201 ? -7.324 -52.853 -17.708 1.00 11.54 251 SER B CA 1
ATOM 2718 C C . SER B 1 201 ? -7.452 -53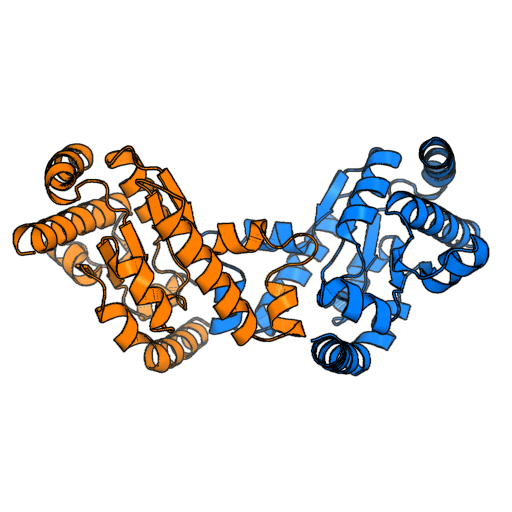.469 -19.128 1.00 12.47 251 SER B C 1
ATOM 2719 O O . SER B 1 201 ? -8.344 -54.324 -19.421 1.00 12.56 251 SER B O 1
ATOM 2722 N N . ALA B 1 202 ? -6.608 -52.991 -20.034 1.00 11.79 252 ALA B N 1
ATOM 2723 C CA . ALA B 1 202 ? -6.714 -53.438 -21.437 1.00 12.29 252 ALA B CA 1
ATOM 2724 C C . ALA B 1 202 ? -5.363 -53.837 -21.956 1.00 11.10 252 ALA B C 1
ATOM 2725 O O . ALA B 1 202 ? -4.371 -53.332 -21.532 1.00 12.45 252 ALA B O 1
ATOM 2727 N N . ARG B 1 203 ? -5.342 -54.787 -22.849 1.00 11.68 253 ARG B N 1
ATOM 2728 C CA . ARG B 1 203 ? -4.132 -55.232 -23.523 1.00 10.85 253 ARG B CA 1
ATOM 2729 C C . ARG B 1 203 ? -4.334 -55.007 -25.042 1.00 10.50 253 ARG B C 1
ATOM 2730 O O . ARG B 1 203 ? -5.381 -55.383 -25.595 1.00 11.45 253 ARG B O 1
ATOM 2738 N N . VAL B 1 204 ? -3.361 -54.363 -25.672 1.00 9.42 254 VAL B N 1
ATOM 2739 C CA . VAL B 1 204 ? -3.256 -54.233 -27.119 1.00 9.46 254 VAL B CA 1
ATOM 2740 C C . VAL B 1 204 ? -2.117 -55.123 -27.620 1.00 9.41 254 VAL B C 1
ATOM 2741 O O . VAL B 1 204 ? -0.953 -54.892 -27.288 1.00 9.16 254 VAL B O 1
ATOM 2745 N N . SER B 1 205 ? -2.454 -56.103 -28.433 1.00 7.84 255 SER B N 1
ATOM 2746 C CA . SER B 1 205 ? -1.504 -57.002 -28.978 1.00 8.49 255 SER B CA 1
ATOM 2747 C C . SER B 1 205 ? -1.140 -56.533 -30.375 1.00 8.65 255 SER B C 1
ATOM 2748 O O . SER B 1 205 ? -1.989 -56.457 -31.297 1.00 9.45 255 SER B O 1
ATOM 2751 N N . LEU B 1 206 ? 0.119 -56.177 -30.540 1.00 9.27 256 LEU B N 1
ATOM 2752 C CA . LEU B 1 206 ? 0.589 -55.706 -31.861 1.00 11.09 256 LEU B CA 1
ATOM 2753 C C . LEU B 1 206 ? 0.418 -56.866 -32.893 1.00 10.78 256 LEU B C 1
ATOM 2754 O O . LEU B 1 206 ? -0.020 -56.617 -33.992 1.00 10.05 256 LEU B O 1
ATOM 2759 N N . GLU B 1 207 ? 0.743 -58.101 -32.498 1.00 10.14 257 GLU B N 1
ATOM 2760 C CA . GLU B 1 207 ? 0.555 -59.261 -33.373 1.00 11.99 257 GLU B CA 1
ATOM 2761 C C . 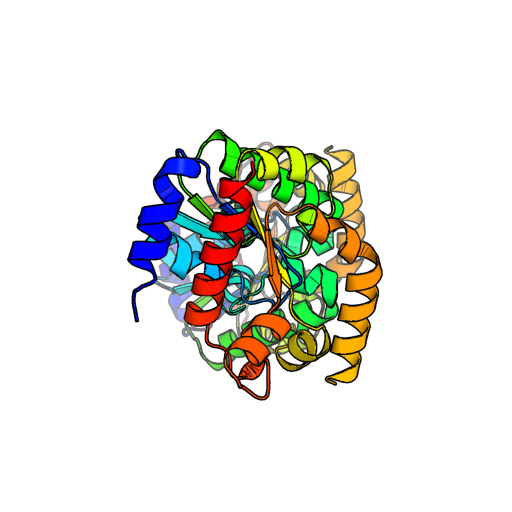GLU B 1 207 ? -0.870 -59.390 -33.887 1.00 12.56 257 GLU B C 1
ATOM 2762 O O . GLU B 1 207 ? -1.068 -59.655 -35.068 1.00 12.67 257 GLU B O 1
ATOM 2768 N N . ASN B 1 208 ? -1.844 -59.236 -32.986 1.00 13.04 258 ASN B N 1
ATOM 2769 C CA . ASN B 1 208 ? -3.227 -59.310 -33.344 1.00 13.27 258 ASN B CA 1
ATOM 2770 C C . ASN B 1 208 ? -3.689 -58.207 -34.309 1.00 12.75 258 ASN B C 1
ATOM 2771 O O . ASN B 1 208 ? -4.437 -58.442 -35.235 1.00 13.56 258 ASN B O 1
ATOM 2776 N N . ILE B 1 209 ? -3.253 -56.976 -34.096 1.00 12.65 259 ILE B N 1
ATOM 2777 C CA . ILE B 1 209 ? -3.577 -55.906 -35.034 1.00 10.11 259 ILE B CA 1
ATOM 2778 C C . ILE B 1 209 ? -2.960 -56.186 -36.394 1.00 10.38 259 ILE B C 1
ATOM 2779 O O . ILE B 1 209 ? -3.627 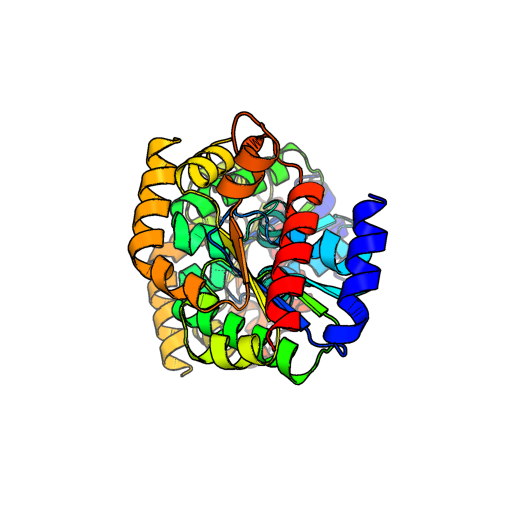-55.985 -37.423 1.00 9.59 259 ILE B O 1
ATOM 2784 N N . THR B 1 210 ? -1.699 -56.619 -36.429 1.00 9.39 260 THR B N 1
ATOM 2785 C CA . THR B 1 210 ? -1.111 -56.872 -37.747 1.00 10.98 260 THR B CA 1
ATOM 2786 C C . THR B 1 210 ? -1.902 -57.943 -38.556 1.00 11.55 260 THR B C 1
ATOM 2787 O O . THR B 1 210 ? -2.099 -57.785 -39.770 1.00 12.60 260 THR B O 1
ATOM 2791 N N . LEU B 1 211 ? -2.378 -59.001 -37.885 1.00 11.46 261 LEU B N 1
ATOM 2792 C CA . LEU B 1 211 ? -3.168 -60.024 -38.600 1.00 12.23 261 LEU B CA 1
ATOM 2793 C C . LEU B 1 211 ? -4.526 -59.489 -38.982 1.00 12.26 261 LEU B C 1
ATOM 2794 O O . LEU B 1 211 ? -5.023 -59.760 -40.071 1.00 11.76 261 LEU B O 1
ATOM 2799 N N . LYS B 1 212 ? -5.112 -58.685 -38.121 1.00 12.43 262 LYS B N 1
ATOM 2800 C CA . LYS B 1 212 ? -6.386 -58.144 -38.474 1.00 14.46 262 LYS B CA 1
ATOM 2801 C C . LYS B 1 212 ? -6.248 -57.291 -39.753 1.00 14.34 262 LYS B C 1
ATOM 2802 O O . LYS B 1 212 ? -7.125 -57.304 -40.614 1.00 14.94 262 LYS B O 1
ATOM 2808 N N . LEU B 1 213 ? -5.143 -56.576 -39.914 1.00 13.61 263 LEU B N 1
ATOM 2809 C CA . LEU B 1 213 ? -5.059 -55.712 -41.084 1.00 13.50 263 LEU B CA 1
ATOM 2810 C C . LEU B 1 213 ? -4.400 -56.386 -42.308 1.00 12.85 263 LEU B C 1
ATOM 2811 O O . LEU B 1 213 ? -4.317 -55.760 -43.320 1.00 12.69 263 LEU B O 1
ATOM 2816 N N . GLY B 1 214 ? -3.935 -57.639 -42.203 1.00 12.50 264 GLY B N 1
ATOM 2817 C CA . GLY B 1 214 ? -3.293 -58.339 -43.338 1.00 12.09 264 GLY B CA 1
ATOM 2818 C C . GLY B 1 214 ? -1.852 -57.883 -43.621 1.00 12.67 264 GLY B C 1
ATOM 2819 O O . GLY B 1 214 ? -1.336 -58.101 -44.717 1.00 12.05 264 GLY B O 1
ATOM 2820 N N . TYR B 1 215 ? -1.195 -57.270 -42.624 1.00 11.10 265 TYR B N 1
ATOM 2821 C CA . TYR B 1 215 ? 0.219 -57.021 -42.734 1.00 10.88 265 TYR B CA 1
ATOM 2822 C C . TYR B 1 215 ? 1.016 -58.284 -42.457 1.00 10.94 265 TYR B C 1
ATOM 2823 O O . TYR B 1 215 ? 0.467 -59.298 -42.002 1.00 11.69 265 TYR B O 1
ATOM 2832 N N . ARG B 1 216 ? 2.313 -58.204 -42.676 1.00 10.54 266 ARG B N 1
ATOM 2833 C CA . ARG B 1 216 ? 3.159 -59.348 -42.569 1.00 12.87 266 ARG B CA 1
ATOM 2834 C C . ARG B 1 216 ? 4.000 -59.271 -41.319 1.00 12.47 266 ARG B C 1
ATOM 2835 O O . ARG B 1 216 ? 4.568 -60.248 -40.939 1.00 11.80 266 ARG B O 1
ATOM 2843 N N . SER B 1 217 ? 4.107 -58.081 -40.728 1.00 11.42 267 SER B N 1
ATOM 2844 C CA . SER B 1 217 ? 5.045 -57.835 -39.686 1.00 11.40 267 SER B CA 1
ATOM 2845 C C . SER B 1 217 ? 4.490 -56.749 -38.751 1.00 11.68 267 SER B C 1
ATOM 2846 O O . SER B 1 217 ? 3.766 -55.825 -39.193 1.00 9.48 267 SER B O 1
ATOM 2849 N N . VAL B 1 218 ? 4.857 -56.852 -37.476 1.00 10.21 268 VAL B N 1
ATOM 2850 C CA . VAL B 1 218 ? 4.568 -55.809 -36.472 1.00 11.40 268 VAL B CA 1
ATOM 2851 C C . VAL B 1 218 ? 5.173 -54.400 -36.845 1.00 11.12 268 VAL B C 1
ATOM 2852 O O . VAL B 1 218 ? 4.535 -53.348 -36.685 1.00 9.33 268 VAL B O 1
ATOM 2856 N N . SER B 1 219 ? 6.394 -54.428 -37.399 1.00 11.39 269 SER B N 1
ATOM 2857 C CA . SER B 1 219 ? 7.043 -53.312 -38.071 1.00 11.18 269 SER B CA 1
ATOM 2858 C C . SER B 1 219 ? 6.168 -52.572 -39.059 1.00 10.23 269 SER B C 1
ATOM 2859 O O . SER B 1 219 ? 6.392 -51.401 -39.269 1.00 10.45 269 SER B O 1
ATOM 2862 N N . ASP B 1 220 ? 5.215 -53.232 -39.711 1.00 8.48 270 ASP B N 1
ATOM 2863 C CA . ASP B 1 220 ? 4.308 -52.523 -40.650 1.00 8.92 270 ASP B CA 1
ATOM 2864 C C . ASP B 1 220 ? 3.297 -51.566 -40.003 1.00 10.00 270 ASP B C 1
ATOM 2865 O O . ASP B 1 220 ? 2.671 -50.758 -40.683 1.00 9.92 270 ASP B O 1
ATOM 2870 N N . LEU B 1 221 ? 3.071 -51.745 -38.706 1.00 10.09 271 LEU B N 1
ATOM 2871 C CA . LEU B 1 221 ? 2.069 -51.023 -38.016 1.00 10.41 271 LEU B CA 1
ATOM 2872 C C . LEU B 1 221 ? 2.572 -49.601 -37.865 1.00 11.00 271 LEU B C 1
ATOM 2873 O O . LEU B 1 221 ? 3.761 -49.341 -37.666 1.00 10.47 271 LEU B O 1
ATOM 2878 N N . THR B 1 222 ? 1.626 -48.706 -37.991 1.00 10.34 272 THR B N 1
ATOM 2879 C CA . THR B 1 222 ? 1.730 -47.341 -37.578 1.00 11.06 272 THR B CA 1
ATOM 2880 C C . THR B 1 222 ? 1.227 -47.055 -36.100 1.00 11.26 272 THR B C 1
ATOM 2881 O O . THR B 1 222 ? 0.327 -47.723 -35.561 1.00 9.06 272 THR B O 1
ATOM 2885 N N . PRO B 1 223 ? 1.794 -46.026 -35.457 1.00 12.12 273 PRO B N 1
ATOM 2886 C CA . PRO B 1 223 ? 1.278 -45.641 -34.121 1.00 12.06 273 PRO B CA 1
ATOM 2887 C C . PRO B 1 223 ? -0.208 -45.290 -34.058 1.00 12.12 273 PRO B C 1
ATOM 2888 O O . PRO B 1 223 ? -0.861 -45.637 -33.052 1.00 12.50 273 PRO B O 1
ATOM 2892 N N . ALA B 1 224 ? -0.745 -44.617 -35.088 1.00 10.35 274 ALA B N 1
ATOM 2893 C CA . ALA B 1 224 ? -2.187 -44.329 -35.143 1.00 10.04 274 ALA B CA 1
ATOM 2894 C C . ALA B 1 224 ? -3.048 -45.618 -35.189 1.00 9.85 274 ALA B C 1
ATOM 2895 O O . ALA B 1 224 ? -4.152 -45.636 -34.643 1.00 9.69 274 ALA B O 1
ATOM 2897 N N . GLU B 1 225 ? -2.548 -46.657 -35.857 1.00 8.78 275 GLU B N 1
ATOM 2898 C CA . GLU B 1 225 ? -3.232 -47.935 -35.976 1.00 9.07 275 GLU B CA 1
ATOM 2899 C C . GLU B 1 225 ? -3.257 -48.555 -34.621 1.00 9.33 275 GLU B C 1
ATOM 2900 O O . GLU B 1 225 ? -4.247 -49.161 -34.253 1.00 10.56 275 GLU B O 1
ATOM 2906 N N . ILE B 1 226 ? -2.164 -48.398 -33.874 1.00 9.42 276 ILE B N 1
ATOM 2907 C CA . ILE B 1 226 ? -2.047 -49.032 -32.561 1.00 8.68 276 ILE B CA 1
ATOM 2908 C C . ILE B 1 226 ? -2.905 -48.242 -31.559 1.00 7.91 276 ILE B C 1
ATOM 2909 O O . ILE B 1 226 ? -3.498 -48.817 -30.611 1.00 7.24 276 ILE B O 1
ATOM 2914 N N . ALA B 1 227 ? -2.963 -46.927 -31.770 1.00 6.76 277 ALA B N 1
ATOM 2915 C CA . ALA B 1 227 ? -3.801 -46.075 -30.920 1.00 7.14 277 ALA B CA 1
ATOM 2916 C C . ALA B 1 227 ? -5.284 -46.440 -31.134 1.00 7.88 277 ALA B C 1
ATOM 2917 O O . ALA B 1 227 ? -6.079 -46.462 -30.196 1.00 9.69 277 ALA B O 1
ATOM 2919 N N . ILE B 1 228 ? -5.667 -46.682 -32.377 1.00 9.45 278 ILE B N 1
ATOM 2920 C CA . ILE B 1 228 ? -7.063 -47.050 -32.706 1.00 10.41 278 ILE B CA 1
ATOM 2921 C C . ILE B 1 228 ? -7.385 -48.359 -31.990 1.00 10.44 278 ILE B C 1
ATOM 2922 O O . ILE B 1 228 ? -8.416 -48.485 -31.332 1.00 10.14 278 ILE B O 1
ATOM 2927 N N . GLU B 1 229 ? -6.494 -49.343 -32.103 1.00 10.46 279 GLU B N 1
ATOM 2928 C CA . GLU B 1 229 ? -6.736 -50.583 -31.405 1.00 10.75 279 GLU B CA 1
ATOM 2929 C C . GLU B 1 229 ? -6.851 -50.354 -29.882 1.00 9.98 279 GLU B C 1
ATOM 2930 O O . GLU B 1 229 ? -7.674 -50.972 -29.237 1.00 9.78 279 GLU B O 1
ATOM 2936 N N . ALA B 1 230 ? -6.024 -49.475 -29.321 1.00 9.99 280 ALA B N 1
ATOM 2937 C CA . ALA B 1 230 ? -6.121 -49.162 -27.872 1.00 10.47 280 ALA B CA 1
ATOM 2938 C C . ALA B 1 230 ? -7.499 -48.624 -27.469 1.00 10.82 280 ALA B C 1
ATOM 2939 O O . ALA B 1 230 ? -8.013 -49.054 -26.466 1.00 11.61 280 ALA B O 1
ATOM 2941 N N . PHE B 1 231 ? -8.076 -47.692 -28.242 1.00 10.07 281 PHE B N 1
ATOM 2942 C CA . PHE B 1 231 ? -9.404 -47.200 -27.934 1.00 11.56 281 PHE B CA 1
ATOM 2943 C C . PHE B 1 231 ? -10.477 -48.282 -28.003 1.00 12.87 281 PHE B C 1
ATOM 2944 O O . PHE B 1 231 ? -11.420 -48.264 -27.240 1.00 11.91 281 PHE B O 1
ATOM 2952 N N . GLU B 1 232 ? -10.311 -49.205 -28.940 1.00 12.85 282 GLU B N 1
ATOM 2953 C CA . GLU B 1 232 ? -11.199 -50.301 -29.135 1.00 14.63 282 GLU B CA 1
ATOM 2954 C C . GLU B 1 232 ? -11.119 -51.222 -27.915 1.00 13.49 282 GLU B C 1
ATOM 2955 O O . GLU B 1 232 ? -12.163 -51.568 -27.313 1.00 13.30 282 GLU B O 1
ATOM 2961 N N . GLN B 1 233 ? -9.889 -51.589 -27.530 1.00 12.28 283 GLN B N 1
ATOM 2962 C CA . GLN B 1 233 ? -9.645 -52.326 -26.271 1.00 11.96 283 GLN B CA 1
ATOM 2963 C C . GLN B 1 233 ? -10.138 -51.564 -25.034 1.00 11.38 283 GLN B C 1
ATOM 2964 O O . GLN B 1 233 ? -10.803 -52.126 -24.171 1.00 11.30 283 GLN B O 1
ATOM 2970 N N . VAL B 1 234 ? -9.879 -50.278 -24.952 1.00 11.15 284 VAL B N 1
ATOM 2971 C CA . VAL B 1 234 ? -10.496 -49.521 -23.852 1.00 12.07 284 VAL B CA 1
ATOM 2972 C C . VAL B 1 234 ? -12.032 -49.584 -23.925 1.00 12.15 284 VAL B C 1
ATOM 2973 O O . VAL B 1 234 ? -12.708 -49.701 -22.902 1.00 11.36 284 VAL B O 1
ATOM 2977 N N . GLN B 1 235 ? -12.582 -49.527 -25.151 1.00 12.68 285 GLN B N 1
ATOM 2978 C CA . GLN B 1 235 ? -14.048 -49.518 -25.301 1.00 14.31 285 GLN B CA 1
ATOM 2979 C C . GLN B 1 235 ? -14.590 -50.801 -24.714 1.00 13.23 285 GLN B C 1
ATOM 2980 O O . GLN B 1 235 ? -15.442 -50.741 -23.879 1.00 11.39 285 GLN B O 1
ATOM 2986 N N . SER B 1 236 ? -13.993 -51.932 -25.091 1.00 14.44 286 SER B N 1
ATOM 2987 C CA . SER B 1 236 ? -14.471 -53.228 -24.619 1.00 16.20 286 SER B CA 1
ATOM 2988 C C . SER B 1 236 ? -14.402 -53.347 -23.121 1.00 15.31 286 SER B C 1
ATOM 2989 O O . SER B 1 236 ? -15.282 -53.916 -22.526 1.00 13.37 286 SER B O 1
ATOM 2992 N N . TYR B 1 237 ? -13.318 -52.840 -22.536 1.00 16.65 287 TYR B N 1
ATOM 2993 C CA . TYR B 1 237 ? -13.148 -52.943 -21.108 1.00 17.69 287 TYR B CA 1
ATOM 2994 C C . TYR B 1 237 ? -14.226 -52.071 -20.411 1.00 18.72 287 TYR B C 1
ATOM 2995 O O . TYR B 1 237 ? -14.956 -52.556 -19.526 1.00 18.23 287 TYR B O 1
ATOM 3004 N N . LEU B 1 238 ? -14.343 -50.817 -20.850 1.00 19.27 288 LEU B N 1
ATOM 3005 C CA . LEU B 1 238 ? -15.324 -49.913 -20.284 1.00 20.24 288 LEU B CA 1
ATOM 3006 C C . LEU B 1 238 ? -16.713 -50.489 -20.410 1.00 21.34 288 LEU B C 1
ATOM 3007 O O . LEU B 1 238 ? -17.507 -50.429 -19.472 1.00 20.70 288 LEU B O 1
ATOM 3012 N N . GLU B 1 239 ? -16.994 -51.110 -21.549 1.00 22.37 289 GLU B N 1
ATOM 3013 C CA . GLU B 1 239 ? -18.338 -51.580 -21.823 1.00 23.72 289 GLU B CA 1
ATOM 3014 C C . GLU B 1 239 ? -18.811 -52.661 -20.842 1.00 23.71 289 GLU B C 1
ATOM 3015 O O . GLU B 1 239 ? -20.011 -52.784 -20.579 1.00 23.45 289 GLU B O 1
ATOM 3021 N N . LYS B 1 240 ? -17.860 -53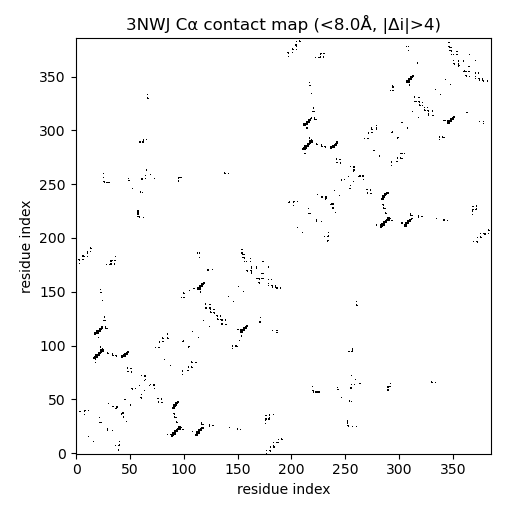.395 -20.263 1.00 23.84 290 LYS B N 1
ATOM 3022 C CA . LYS B 1 240 ? -18.162 -54.495 -19.358 1.00 23.92 290 LYS B CA 1
ATOM 3023 C C . LYS B 1 240 ? -17.780 -54.214 -17.901 1.00 23.45 290 LYS B C 1
ATOM 3024 O O . LYS B 1 240 ? -17.956 -55.085 -17.041 1.00 23.01 290 LYS B O 1
ATOM 3030 N N . GLU B 1 241 ? -17.272 -53.012 -17.621 1.00 23.07 291 GLU B N 1
ATOM 3031 C CA . GLU B 1 241 ? -16.818 -52.653 -16.266 1.00 23.35 291 GLU B CA 1
ATOM 3032 C C . GLU B 1 241 ? -17.943 -52.743 -15.189 1.00 23.28 291 GLU B C 1
ATOM 3033 O O . GLU B 1 241 ? -19.033 -52.191 -15.349 1.00 22.65 291 GLU B O 1
#

Nearest PDB structures (foldseek):
  3nwj-assembly3_A  TM=1.005E+00  e=6.677E-35  Arabidopsis thaliana
  3nwj-assembly3_B  TM=9.964E-01  e=4.521E-32  Arabidopsis thaliana
  3vaa-assembly3_C  TM=8.504E-01  e=6.325E-10  Bacteroides thetaiotaomicron
  2pt5-assembly2_B  TM=8.464E-01  e=2.487E-09  Aquifex aeolicus VF5
  4y0a-assembly1_A  TM=8.023E-01  e=2.487E-09  Acinetobacter baumannii AB307-0294

InterPro domains:
  IPR000623 Shikimate kinase/Threonine synthase-like 1 [MF_00109] (98-285)
  IPR000623 Shikimate kinase/Threonine synthase-like 1 [cd00464] (100-263)
  IPR023000 Shikimate kinase, conserved site [PS01128] (155-181)
  IPR027417 P-loop containing nucleoside triphosphate hydrolase [G3DSA:3.40.50.300] (82-300)
  IPR027417 P-loop containing nucleoside triphosphate hydrolase [SSF52540] (30-127)
  IPR027417 P-loop containing nucleoside triphosphate hydrolase [SSF52540] (101-217)
  IPR031322 Shikimate kinase/gluconokinase [PF01202] (107-261)

Radius of gyration: 24.1 Å; Cα contacts (8 Å, |Δi|>4): 638; chains: 2; bounding box: 70×56×53 Å

Solvent-accessible surface area: 18243 Å² total; per-residue (Å²): 174,108,80,16,150,118,54,0,138,104,0,81,100,86,0,123,22,82,10,0,2,0,0,0,5,9,17,2,29,13,36,69,3,0,106,43,0,2,207,36,10,72,16,74,39,42,31,0,7,45,56,5,23,108,73,32,190,52,39,9,2,0,7,15,21,25,1,51,26,71,63,40,2,7,84,62,2,19,106,16,0,97,108,3,16,112,119,68,125,91,2,0,0,2,4,4,0,1,0,2,75,72,100,65,1,11,119,16,0,91,104,8,1,0,0,14,1,27,6,40,35,96,16,0,0,100,80,49,40,120,132,84,89,59,8,36,97,125,0,40,91,25,80,123,85,14,5,152,16,0,89,107,16,26,8,118,0,11,0,96,81,5,8,126,140,86,68,86,213,51,16,60,64,17,66,49,29,39,9,0,34,15,0,0,59,63,0,24,42,89,10,101,165,156,145,113,56,11,100,128,35,0,109,81,0,86,91,105,0,128,20,63,12,0,2,0,0,0,5,4,12,4,29,14,33,68,2,0,90,30,0,2,168,6,4,66,18,74,45,54,34,0,5,60,38,5,20,121,68,28,195,56,34,5,2,2,6,12,24,26,4,29,24,75,62,44,3,2,97,74,1,22,102,14,0,91,108,0,21,103,159,59,132,54,2,0,0,1,4,5,0,1,0,0,70,78,99,77,0,8,119,16,0,99,95,7,1,0,0,17,2,26,9,28,37,96,19,0,1,137,117,86,158,69,91,61,4,40,100,98,2,39,77,12,81,105,90,17,5,151,14,0,92,98,15,27,6,123,0,15,0,98,79,4,9,140,123,83,64,76,237,49,17,96,72,19,55,54,16,30,12,0,31,7,0,1,67,55,0,30,48,71,6,110,164,123

Secondary structure (DSSP, 8-state):
-HHHHHHHHTTHHHHTT--EEEE-STTS-HHHHHHHHHHHHTPEEEEHHHHHHHHSTTS-HHHHHHHH-HHHHHHHHHHHHHHHHHH-SSEEEE--GGGGGSHHHHHHHTTSEEEEEE--HHHHHHHHH--HHHHHHHHHHHHHHHHHHHTTSSEEEEHHHHHHHHT-SSGGG--HHHHHHHHHHHHHHHHHT-/---HHHHHHHHHHHHTT--EEEE-STTS-HHHHHHHHHHHHT-EEEEHHHHHHHH-TT--HHHHHHHH-HHHHHHHHHHHHHHHHHH--SEEEE--GGGGSSHHHHHHHTTSEEEEEE--HHHHHHH--HHHHHHHHHHHHHHHHHHHTTSSEEEEHHHHHHHHT-S-GGG--HHHHHHHHHHHHHHHHHH-

GO terms:
  GO:0004765 shikimate kinase activity (F, IDA)
  GO:0019632 shikimate metabolic process (P, IDA)
  GO:0009507 chloroplast (C, TAS)
  GO:0005515 protein binding (F, IPI)
  GO:0009073 aromatic amino acid family biosynthetic process (P, TAS)

B-factor: mean 18.78, std 8.45, range [2.0, 49.37]